Protein AF-A0A2E0AID8-F1 (afdb_monomer_lite)

Foldseek 3Di:
DDKFKEKAFEWAQALVLFFFAWPQQDDSQAAEEEEEEQAQQQQAALQFPDWAQLQQPPPDTRGLLSLSLLLVVLVLVVCVSSVSQAHWYWYWYDAPAIDTLDTGGSVDDPPPCSDPSNSSSNRHHYHHAEQQHVLVVVVVNCVVVVPQEHNYEAEEQDDHPYYLCLVSLVVCLVSHYAHAYEHGHPSRPLQSRLSSHNNSWHYYHRGSCLSVCVSSVVCDPVNDTPDHIDTPIATDFFKKKWWPPPPPLADAPPIWIFGAHRRRITMTIDPDAFAKIKIFIQDLFAGTFQKIDIDGHDHDDSDHHYDYIHTHPPPLLDWDQFAADPDDDPADEFEDDDQEEDETEADQEEHEHEFDHWEYEYEHHHYQYEYEDQAAYAADPTAAYEYEPDDENRYAYEYECNHAPPLVPRAIEGEDADPVSVQVQLLAQHQWYAHQQFQWIWGQNPHNDGDRVRITTHYGYHGNDRYYSHSYHYD

Radius of gyration: 29.35 Å; chains: 1; bounding box: 63×51×82 Å

Sequence (475 aa):
MMTTSISGTNFADDDGNGQRGTSLLVGDNPDVIIVLDKSGSTGDLFRGSEPIADHNSDGLSDTILDSEIAAAKAFHSYLLEGGYGQSNLGLISFDSESTILFDGLVENNSNDPDNFSDKLAQISSSGGTSFDQPLNKVKELVNRWESEQANIIFISDGFPNQGDGTSIASGLKELGHNLQSFGTGMGASKSALDSIDINGKSYVFYVPNELVRVLSGDLSEDVQRDDAVVYTEEGLKGNTVFVDLNGDGVLSKGEPRAITDAKGNYELEADVDAGSYDIRTISPTQGLLAGSAQVNIPAENSADVSVDIGSQSLDQHTPISLQKVKRLSSVKPITGRNKGKDHVKGTQSDDVLASGKGPDVLKGLSGNDQYLFNQQDIYGRKGREKIIGFNSGEDMIILGSRQFEGMERNPTFLSVLNRKELRKHAKEAVDFLYLESKGKLYYNANQEKDGFGDGGYFAQLANSTTLVADDLGWM

Secondary structure (DSSP, 8-state):
-PPEEEEEEEEE-SSSSSS--BSSS-SSS-EEEEEEE-SGGGGSB---SS----SSSSS--SBHHHHHHHHHHHHHHHHHHTTGGGSEEEEEEESSSEEEEEEEESS--TTSTTSHHHHHHT----S---SHHHHHHHHHHHHHHT-SSEEEEEEESSPPSS---HHHHHHHHHTT-EEEEEEESTT--HHHHHHHSSSS--EEESSTTHHHHHHHT---TTS--SS---BSS-B-TTPEEEEESSSSSS--TT--EEE--TTSEEEEEE---SEEEEEEEEETTTEEEEEEEEEEE-SSS---EE--EEE----TT--EEPEE-S---SSPPEE-SSSS--EEE--SS--EEE--SSS-EEE--SS--EEEE-S----STTT-EEEES--TTT-EEEE-TTTSTTGGG--EEEEESSHHHHHHHTTSS-SEEEEGGGTEEEE-TTTTSSS-TT-EEEEE-STT----GGGEEE-

pLDDT: mean 88.74, std 9.31, range [52.84, 98.81]

Structure (mmCIF, N/CA/C/O backbone):
data_AF-A0A2E0AID8-F1
#
_entry.id   AF-A0A2E0AID8-F1
#
loop_
_atom_site.group_PDB
_atom_site.id
_atom_site.type_symbol
_atom_site.label_atom_id
_atom_site.label_alt_id
_atom_site.label_comp_id
_atom_site.label_asym_id
_atom_site.label_entity_id
_atom_site.label_seq_id
_atom_site.pdbx_PDB_ins_code
_atom_site.Cartn_x
_atom_site.Cartn_y
_atom_site.Cartn_z
_atom_site.occupancy
_atom_site.B_iso_or_equiv
_atom_site.auth_seq_id
_atom_site.auth_comp_id
_atom_site.auth_asym_id
_atom_site.auth_atom_id
_atom_site.pdbx_PDB_model_num
ATOM 1 N N . MET A 1 1 ? -6.411 -30.048 8.619 1.00 58.41 1 MET A N 1
ATOM 2 C CA . MET A 1 1 ? -6.252 -28.626 8.942 1.00 58.41 1 MET A CA 1
ATOM 3 C C . MET A 1 1 ? -4.774 -28.414 9.159 1.00 58.41 1 MET A C 1
ATOM 5 O O . MET A 1 1 ? -4.217 -29.039 10.057 1.00 58.41 1 MET A O 1
ATOM 9 N N . MET A 1 2 ? -4.132 -27.722 8.225 1.00 66.12 2 MET A N 1
ATOM 10 C CA . MET A 1 2 ? -2.794 -27.188 8.447 1.00 66.12 2 MET A CA 1
ATOM 11 C C . MET A 1 2 ? -2.968 -25.739 8.884 1.00 66.12 2 MET A C 1
ATOM 13 O O . MET A 1 2 ? -3.911 -25.087 8.444 1.00 66.12 2 MET A O 1
ATOM 17 N N . THR A 1 3 ? -2.083 -25.280 9.754 1.00 81.19 3 THR A N 1
ATOM 18 C CA . THR A 1 3 ? -2.040 -23.890 10.191 1.00 81.19 3 THR A CA 1
ATOM 19 C C . THR A 1 3 ? -1.322 -23.077 9.120 1.00 81.19 3 THR A C 1
ATOM 21 O O . THR A 1 3 ? -0.177 -23.387 8.787 1.00 81.19 3 THR A O 1
ATOM 24 N N . THR A 1 4 ? -2.000 -22.078 8.564 1.00 87.38 4 THR A N 1
ATOM 25 C CA . THR A 1 4 ? -1.443 -21.128 7.594 1.00 87.38 4 THR A CA 1
ATOM 26 C C . THR A 1 4 ? -1.079 -19.835 8.313 1.00 87.38 4 THR A C 1
ATOM 28 O O . THR A 1 4 ? -1.915 -19.305 9.048 1.00 87.38 4 THR A O 1
ATOM 31 N N . SER A 1 5 ? 0.136 -19.316 8.105 1.00 90.12 5 SER A N 1
ATOM 32 C CA . SER A 1 5 ? 0.482 -17.961 8.548 1.00 90.12 5 SER A CA 1
ATOM 33 C C . SER A 1 5 ? 0.015 -16.957 7.498 1.00 90.12 5 SER A C 1
ATOM 35 O O . SER A 1 5 ? 0.343 -17.079 6.316 1.00 90.12 5 SER A O 1
ATOM 37 N N . ILE A 1 6 ? -0.791 -15.987 7.919 1.00 92.56 6 ILE A N 1
ATOM 38 C CA . ILE A 1 6 ? -1.208 -14.849 7.103 1.00 92.56 6 ILE A CA 1
ATOM 39 C C . ILE A 1 6 ? -0.563 -13.616 7.723 1.00 92.56 6 ILE A C 1
ATOM 41 O O . ILE A 1 6 ? -0.823 -13.289 8.884 1.00 92.56 6 ILE A O 1
ATOM 45 N N . SER A 1 7 ? 0.281 -12.939 6.957 1.00 92.50 7 SER A N 1
ATOM 46 C CA . SER A 1 7 ? 0.983 -11.735 7.392 1.00 92.50 7 SER A CA 1
ATOM 47 C C . SER A 1 7 ? 0.765 -10.589 6.414 1.00 92.50 7 SER A C 1
ATOM 49 O O . SER A 1 7 ? 0.192 -10.767 5.344 1.00 92.50 7 SER A O 1
ATOM 51 N N . GLY A 1 8 ? 1.161 -9.386 6.806 1.00 91.62 8 GLY A N 1
ATOM 52 C CA . GLY A 1 8 ? 1.094 -8.213 5.946 1.00 91.62 8 GLY A CA 1
ATOM 53 C C . GLY A 1 8 ? 1.079 -6.929 6.753 1.00 91.62 8 GLY A C 1
ATOM 54 O O . GLY A 1 8 ? 1.376 -6.909 7.953 1.00 91.62 8 GLY A O 1
ATOM 55 N N . THR A 1 9 ? 0.703 -5.847 6.091 1.00 91.31 9 THR A N 1
ATOM 56 C CA . THR A 1 9 ? 0.657 -4.503 6.649 1.00 91.31 9 THR A CA 1
ATOM 57 C C . THR A 1 9 ? -0.736 -3.926 6.510 1.00 91.31 9 THR A C 1
ATOM 59 O O . THR A 1 9 ? -1.302 -3.872 5.424 1.00 91.31 9 THR A O 1
ATOM 62 N N . ASN A 1 10 ? -1.283 -3.409 7.602 1.00 91.62 10 ASN A N 1
ATOM 63 C CA . ASN A 1 10 ? -2.422 -2.513 7.536 1.00 91.62 10 ASN A CA 1
ATOM 64 C C . ASN A 1 10 ? -1.933 -1.060 7.495 1.00 91.62 10 ASN A C 1
ATOM 66 O O . ASN A 1 10 ? -1.202 -0.634 8.393 1.00 91.62 10 ASN A O 1
ATOM 70 N N . PHE A 1 11 ? -2.324 -0.302 6.475 1.00 89.56 11 PHE A N 1
ATOM 71 C CA . PHE A 1 11 ? -1.845 1.062 6.237 1.00 89.56 11 PHE A CA 1
ATOM 72 C C . PHE A 1 11 ? -2.995 2.030 5.936 1.00 89.56 11 PHE A C 1
ATOM 74 O O . PHE A 1 11 ? -4.113 1.606 5.638 1.00 89.56 11 PHE A O 1
ATOM 81 N N . ALA A 1 12 ? -2.722 3.325 6.098 1.00 87.56 12 ALA A N 1
ATOM 82 C CA . ALA A 1 12 ? -3.626 4.401 5.717 1.00 87.56 12 ALA A CA 1
ATOM 83 C C . ALA A 1 12 ? -3.612 4.535 4.193 1.00 87.56 12 ALA A C 1
ATOM 85 O O . ALA A 1 12 ? -2.618 4.995 3.652 1.00 87.56 12 ALA A O 1
ATOM 86 N N . ASP A 1 13 ? -4.679 4.083 3.541 1.00 86.62 13 ASP A N 1
ATOM 87 C CA . ASP A 1 13 ? -4.855 4.156 2.085 1.00 86.62 13 ASP A CA 1
ATOM 88 C C . ASP A 1 13 ? -5.538 5.484 1.750 1.00 86.62 13 ASP A C 1
ATOM 90 O O . ASP A 1 13 ? -6.772 5.587 1.718 1.00 86.62 13 ASP A O 1
ATOM 94 N N . ASP A 1 14 ? -4.722 6.534 1.679 1.00 81.69 14 ASP A N 1
ATOM 95 C CA . ASP A 1 14 ? -5.178 7.921 1.600 1.00 81.69 14 ASP A CA 1
ATOM 96 C C . ASP A 1 14 ? -5.657 8.270 0.183 1.00 81.69 14 ASP A C 1
ATOM 98 O O . ASP A 1 14 ? -6.564 9.097 0.024 1.00 81.69 14 ASP A O 1
ATOM 102 N N . ASP A 1 15 ? -5.088 7.625 -0.838 1.00 77.31 15 ASP A N 1
ATOM 103 C CA . ASP A 1 15 ? -5.479 7.795 -2.239 1.00 77.31 15 ASP A CA 1
ATOM 104 C C . ASP A 1 15 ? -6.491 6.735 -2.731 1.00 77.31 15 ASP A C 1
ATOM 106 O O . ASP A 1 15 ? -7.142 6.933 -3.762 1.00 77.31 15 ASP A O 1
ATOM 110 N N . GLY A 1 16 ? -6.725 5.674 -1.949 1.00 80.25 16 GLY A N 1
ATOM 111 C CA . GLY A 1 16 ? -7.744 4.656 -2.204 1.00 80.25 16 GLY A CA 1
ATOM 112 C C . GLY A 1 16 ? -7.355 3.656 -3.291 1.00 80.25 16 GLY A C 1
ATOM 113 O O . GLY A 1 16 ? -8.245 3.036 -3.886 1.00 80.25 16 GLY A O 1
ATOM 114 N N . ASN A 1 17 ? -6.062 3.543 -3.597 1.00 78.75 17 ASN A N 1
ATOM 115 C CA . ASN A 1 17 ? -5.536 2.690 -4.656 1.00 78.75 17 ASN A CA 1
ATOM 116 C C . ASN A 1 17 ? -5.285 1.235 -4.178 1.00 78.75 17 ASN A C 1
ATOM 118 O O . ASN A 1 17 ? -5.020 0.348 -4.992 1.00 78.75 17 ASN A O 1
ATOM 122 N N . GLY A 1 18 ? -5.400 0.972 -2.867 1.00 82.62 18 GLY A N 1
ATOM 123 C CA . GLY A 1 18 ? -5.212 -0.350 -2.261 1.00 82.62 18 GLY A CA 1
ATOM 124 C C . GLY A 1 18 ? -3.755 -0.827 -2.170 1.00 82.62 18 GLY A C 1
ATOM 125 O O . GLY A 1 18 ? -3.511 -1.962 -1.758 1.00 82.62 18 GLY A O 1
ATOM 126 N N . GLN A 1 19 ? -2.791 0.021 -2.516 1.00 84.25 19 GLN A N 1
ATOM 127 C CA . GLN A 1 19 ? -1.349 -0.199 -2.481 1.00 84.25 19 GLN A CA 1
ATOM 128 C C . GLN A 1 19 ? -0.683 0.824 -1.572 1.00 84.25 19 GLN A C 1
ATOM 130 O O . GLN A 1 19 ? -0.941 2.018 -1.643 1.00 84.25 19 GLN A O 1
ATOM 135 N N . ARG A 1 20 ? 0.257 0.363 -0.750 1.00 86.12 20 ARG A N 1
ATOM 136 C CA . ARG A 1 20 ? 0.953 1.268 0.152 1.00 86.12 20 ARG A CA 1
ATOM 137 C C . ARG A 1 20 ? 1.918 2.169 -0.615 1.00 86.12 20 ARG A C 1
ATOM 139 O O . ARG A 1 20 ? 2.918 1.693 -1.151 1.00 86.12 20 ARG A O 1
ATOM 146 N N . GLY A 1 21 ? 1.681 3.474 -0.585 1.00 84.69 21 GLY A N 1
ATOM 147 C CA . GLY A 1 21 ? 2.532 4.459 -1.242 1.00 84.69 21 GLY A CA 1
ATOM 148 C C . GLY A 1 21 ? 3.986 4.438 -0.746 1.00 84.69 21 GLY A C 1
ATOM 149 O O . GLY A 1 21 ? 4.270 4.359 0.461 1.00 84.69 21 GLY A O 1
ATOM 150 N N . THR A 1 22 ? 4.933 4.553 -1.682 1.00 86.62 22 THR A N 1
ATOM 151 C CA . THR A 1 22 ? 6.375 4.607 -1.403 1.00 86.62 22 THR A CA 1
ATOM 152 C C . THR A 1 22 ? 7.026 5.823 -2.051 1.00 86.62 22 THR A C 1
ATOM 154 O O . THR A 1 22 ? 6.560 6.367 -3.044 1.00 86.62 22 THR A O 1
ATOM 157 N N . SER A 1 23 ? 8.191 6.229 -1.547 1.00 83.81 23 SER A N 1
ATOM 158 C CA . SER A 1 23 ? 9.035 7.223 -2.216 1.00 83.81 23 SER A CA 1
ATOM 159 C C . SER A 1 23 ? 9.671 6.712 -3.514 1.00 83.81 23 SER A C 1
ATOM 161 O O . SER A 1 23 ? 10.444 7.441 -4.131 1.00 83.81 23 SER A O 1
ATOM 163 N N . LEU A 1 24 ? 9.446 5.446 -3.874 1.00 87.69 24 LEU A N 1
ATOM 164 C CA . LEU A 1 24 ? 10.021 4.806 -5.051 1.00 87.69 24 LEU A CA 1
ATOM 165 C C . LEU A 1 24 ? 9.067 4.911 -6.246 1.00 87.69 24 LEU A C 1
ATOM 167 O O . LEU A 1 24 ? 9.531 5.099 -7.362 1.00 87.69 24 LEU A O 1
ATOM 171 N N . LEU A 1 25 ? 7.753 4.893 -6.045 1.00 90.00 25 LEU A N 1
ATOM 172 C CA . LEU A 1 25 ? 6.783 5.249 -7.082 1.00 90.00 25 LEU A CA 1
ATOM 173 C C . LEU A 1 25 ? 5.981 6.457 -6.602 1.00 90.00 25 LEU A C 1
ATOM 175 O O . LEU A 1 25 ? 5.161 6.342 -5.702 1.00 90.00 25 LEU A O 1
ATOM 179 N N . VAL A 1 26 ? 6.274 7.630 -7.160 1.00 87.44 26 VAL A N 1
ATOM 180 C CA . VAL A 1 26 ? 5.813 8.904 -6.604 1.00 87.44 26 VAL A CA 1
ATOM 181 C C . VAL A 1 26 ? 4.613 9.449 -7.375 1.00 87.44 26 VAL A C 1
ATOM 183 O O . VAL A 1 26 ? 4.679 9.583 -8.598 1.00 87.44 26 VAL A O 1
ATOM 186 N N . GLY A 1 27 ? 3.580 9.848 -6.631 1.00 84.88 27 GLY A N 1
ATOM 187 C CA . GLY A 1 27 ? 2.386 10.539 -7.121 1.00 84.88 27 GLY A CA 1
ATOM 188 C C . GLY A 1 27 ? 1.161 9.628 -7.222 1.00 84.88 27 GLY A C 1
ATOM 189 O O . GLY A 1 27 ? 1.288 8.477 -7.617 1.00 84.88 27 GLY A O 1
ATOM 190 N N . ASP A 1 28 ? -0.018 10.174 -6.912 1.00 77.69 28 ASP A N 1
ATOM 191 C CA . ASP A 1 28 ? -1.300 9.441 -6.861 1.00 77.69 28 ASP A CA 1
ATOM 192 C C . ASP A 1 28 ? -1.754 8.920 -8.244 1.00 77.69 28 ASP A C 1
ATOM 194 O O . ASP A 1 28 ? -2.507 7.960 -8.358 1.00 77.69 28 ASP A O 1
ATOM 198 N N . ASN A 1 29 ? -1.303 9.573 -9.321 1.00 85.00 29 ASN A N 1
ATOM 199 C CA . ASN A 1 29 ? -1.398 9.095 -10.705 1.00 85.00 29 ASN A CA 1
ATOM 200 C C . ASN A 1 29 ? -0.006 9.237 -11.334 1.00 85.00 29 ASN A C 1
ATOM 202 O O . ASN A 1 29 ? 0.285 10.261 -11.958 1.00 85.00 29 ASN A O 1
ATOM 206 N N . PRO A 1 30 ? 0.897 8.275 -11.095 1.00 91.56 30 PRO A N 1
ATOM 207 C CA . PRO A 1 30 ? 2.303 8.439 -11.429 1.00 91.56 30 PRO A CA 1
ATOM 208 C C . PRO A 1 30 ? 2.496 8.372 -12.944 1.00 91.56 30 PRO A C 1
ATOM 210 O O . PRO A 1 30 ? 2.188 7.346 -13.541 1.00 91.56 30 PRO A O 1
ATOM 213 N N . ASP A 1 31 ? 3.056 9.408 -13.571 1.00 97.50 31 ASP A N 1
ATOM 214 C CA . ASP A 1 31 ? 3.565 9.287 -14.942 1.00 97.50 31 ASP A CA 1
ATOM 215 C C . ASP A 1 31 ? 4.775 8.349 -14.934 1.00 97.50 31 ASP A C 1
ATOM 217 O O . ASP A 1 31 ? 5.717 8.562 -14.165 1.00 97.50 31 ASP A O 1
ATOM 221 N N . VAL A 1 32 ? 4.778 7.319 -15.781 1.00 98.31 32 VAL A N 1
ATOM 222 C CA . VAL A 1 32 ? 5.807 6.271 -15.783 1.00 98.31 32 VAL A CA 1
ATOM 223 C C . VAL A 1 32 ? 6.491 6.173 -17.143 1.00 98.31 32 VAL A C 1
ATOM 225 O O . VAL A 1 32 ? 5.851 6.039 -18.183 1.00 98.31 32 VAL A O 1
ATOM 228 N N . ILE A 1 33 ? 7.824 6.166 -17.142 1.00 98.81 33 ILE A N 1
ATOM 229 C CA . ILE A 1 33 ? 8.646 5.884 -18.322 1.00 98.81 33 ILE A CA 1
ATOM 230 C C . ILE A 1 33 ? 9.546 4.694 -18.012 1.00 98.81 33 ILE A C 1
ATOM 232 O O . ILE A 1 33 ? 10.434 4.787 -17.166 1.00 98.81 33 ILE A O 1
ATOM 236 N N . ILE A 1 34 ? 9.348 3.591 -18.728 1.00 98.81 34 ILE A N 1
ATOM 237 C CA . ILE A 1 34 ? 10.211 2.412 -18.657 1.00 98.81 34 ILE A CA 1
ATOM 238 C C . ILE A 1 34 ? 11.248 2.515 -19.773 1.00 98.81 34 ILE A C 1
ATOM 240 O O . ILE A 1 34 ? 10.910 2.692 -20.946 1.00 98.81 34 ILE A O 1
ATOM 244 N N . VAL A 1 35 ? 12.519 2.418 -19.403 1.00 98.75 35 VAL A N 1
ATOM 245 C CA . VAL A 1 35 ? 13.659 2.448 -20.317 1.00 98.75 35 VAL A CA 1
ATOM 246 C C . VAL A 1 35 ? 14.333 1.082 -20.271 1.00 98.75 35 VAL A C 1
ATOM 248 O O . VAL A 1 35 ? 14.858 0.715 -19.226 1.00 98.75 35 VAL A O 1
ATOM 251 N N . LEU A 1 36 ? 14.315 0.350 -21.385 1.00 98.12 36 LEU A N 1
ATOM 252 C CA . LEU A 1 36 ? 14.889 -0.992 -21.496 1.00 98.12 36 LEU A CA 1
ATOM 253 C C . LEU A 1 36 ? 16.141 -1.007 -22.361 1.00 98.12 36 LEU A C 1
ATOM 255 O O . LEU A 1 36 ? 16.148 -0.485 -23.486 1.00 98.12 36 LEU A O 1
ATOM 259 N N . ASP A 1 37 ? 17.175 -1.648 -21.839 1.00 97.00 37 ASP A N 1
ATOM 260 C CA . ASP A 1 37 ? 18.371 -1.967 -22.588 1.00 97.00 37 ASP A CA 1
ATOM 261 C C . ASP A 1 37 ? 18.044 -3.092 -23.572 1.00 97.00 37 ASP A C 1
ATOM 263 O O . ASP A 1 37 ? 17.425 -4.101 -23.261 1.00 97.00 37 ASP A O 1
ATOM 267 N N . LYS A 1 38 ? 18.430 -2.906 -24.824 1.00 96.25 38 LYS A N 1
ATOM 268 C CA . LYS A 1 38 ? 18.398 -3.962 -25.834 1.00 96.25 38 LYS A CA 1
ATOM 269 C C . LYS A 1 38 ? 19.764 -4.132 -26.470 1.00 96.25 38 LYS A C 1
ATOM 271 O O . LYS A 1 38 ? 19.852 -4.580 -27.609 1.00 96.25 38 LYS A O 1
ATOM 276 N N . SER A 1 39 ? 20.827 -3.728 -25.780 1.00 95.56 39 SER A N 1
ATOM 277 C CA . SER A 1 39 ? 22.203 -3.885 -26.231 1.00 95.56 39 SER A CA 1
ATOM 278 C C . SER A 1 39 ? 22.544 -5.357 -26.452 1.00 95.56 39 SER A C 1
ATOM 280 O O . SER A 1 39 ? 21.855 -6.261 -25.981 1.00 95.56 39 SER A O 1
ATOM 282 N N . GLY A 1 40 ? 23.616 -5.637 -27.193 1.00 94.44 40 GLY A N 1
ATOM 283 C CA . GLY A 1 40 ? 23.985 -7.012 -27.527 1.00 94.44 40 GLY A CA 1
ATOM 284 C C . GLY A 1 40 ? 24.209 -7.930 -26.316 1.00 94.44 40 GLY A C 1
ATOM 285 O O . GLY A 1 40 ? 23.995 -9.131 -26.455 1.00 94.44 40 GLY A O 1
ATOM 286 N N . SER A 1 41 ? 24.599 -7.397 -25.147 1.00 93.50 41 SER A N 1
ATOM 287 C CA . SER A 1 41 ? 24.771 -8.191 -23.916 1.00 93.50 41 SER A CA 1
ATOM 288 C C . SER A 1 41 ? 23.455 -8.736 -23.377 1.00 93.50 41 SER A C 1
ATOM 290 O O . SER A 1 41 ? 23.439 -9.829 -22.824 1.00 93.50 41 SER A O 1
ATOM 292 N N . THR A 1 42 ? 22.334 -8.071 -23.659 1.00 95.75 42 THR A N 1
ATOM 293 C CA . THR A 1 42 ? 21.011 -8.538 -23.227 1.00 95.75 42 THR A CA 1
ATOM 294 C C . THR A 1 42 ? 20.591 -9.866 -23.878 1.00 95.75 42 THR A C 1
ATOM 296 O O . THR A 1 42 ? 19.685 -10.538 -23.3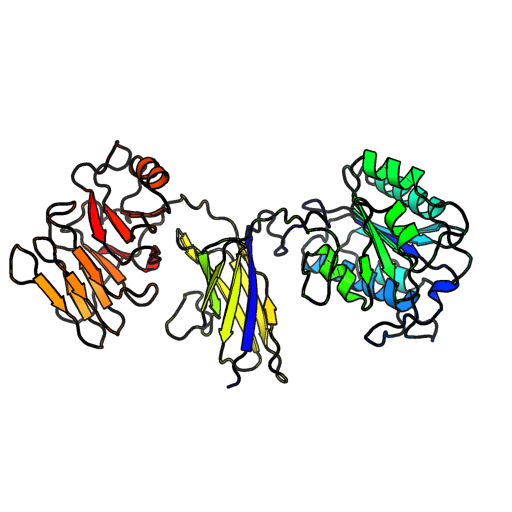94 1.00 95.75 42 THR A O 1
ATOM 299 N N . GLY A 1 43 ? 21.269 -10.291 -24.953 1.00 94.12 43 GLY A N 1
ATOM 300 C CA . GLY A 1 43 ? 21.100 -11.624 -25.542 1.00 94.12 43 GLY A CA 1
ATOM 301 C C . GLY A 1 43 ? 21.822 -12.751 -24.790 1.00 94.12 43 GLY A C 1
ATOM 302 O O . GLY A 1 43 ? 21.635 -13.920 -25.131 1.00 94.12 43 GLY A O 1
ATOM 303 N N . ASP A 1 44 ? 22.658 -12.434 -23.796 1.00 93.75 44 ASP A N 1
ATOM 304 C CA . ASP A 1 44 ? 23.303 -13.428 -22.940 1.00 93.75 44 ASP A CA 1
ATOM 305 C C . ASP A 1 44 ? 22.315 -14.006 -21.907 1.00 93.75 44 ASP A C 1
ATOM 307 O O . ASP A 1 44 ? 21.226 -13.485 -21.671 1.00 93.75 44 ASP A O 1
ATOM 311 N N . LEU A 1 45 ? 22.705 -15.115 -21.273 1.00 93.25 45 LEU A N 1
ATOM 312 C CA . LEU A 1 45 ? 21.899 -15.779 -20.244 1.00 93.25 45 LEU A CA 1
ATOM 313 C C . LEU A 1 45 ? 21.707 -14.885 -19.012 1.00 93.25 45 LEU A C 1
ATOM 315 O O . LEU A 1 45 ? 22.693 -14.424 -18.431 1.00 93.25 45 LEU A O 1
ATOM 319 N N . PHE A 1 46 ? 20.463 -14.765 -18.543 1.00 92.19 46 PHE A N 1
ATOM 320 C CA . PHE A 1 46 ? 20.088 -13.993 -17.354 1.00 92.19 46 PHE A CA 1
ATOM 321 C C . PHE A 1 46 ? 20.777 -14.483 -16.074 1.00 92.19 46 PHE A C 1
ATOM 323 O O . PHE A 1 46 ? 21.224 -13.683 -15.248 1.00 92.19 46 PHE A O 1
ATOM 330 N N . ARG A 1 47 ? 20.914 -15.812 -15.926 1.00 84.88 47 ARG A N 1
ATOM 331 C CA . ARG A 1 47 ? 21.461 -16.474 -14.723 1.00 84.88 47 ARG A CA 1
ATOM 332 C C . ARG A 1 47 ? 20.743 -16.056 -13.430 1.00 84.88 47 ARG A C 1
ATOM 334 O O . ARG A 1 47 ? 21.391 -15.876 -12.396 1.00 84.88 47 ARG A O 1
ATOM 341 N N . GLY A 1 48 ? 19.425 -15.899 -13.509 1.00 83.69 48 GLY A N 1
ATOM 342 C CA . GLY A 1 48 ? 18.554 -15.690 -12.358 1.00 83.69 48 GLY A CA 1
ATOM 343 C C . GLY A 1 48 ? 18.392 -16.935 -11.492 1.00 83.69 48 GLY A C 1
ATOM 344 O O . GLY A 1 48 ? 18.926 -18.006 -11.797 1.00 83.69 48 GLY A O 1
ATOM 345 N N . SER A 1 49 ? 17.646 -16.801 -10.397 1.00 84.38 49 SER A N 1
ATOM 346 C CA . SER A 1 49 ? 17.293 -17.938 -9.533 1.00 84.38 49 SER A CA 1
ATOM 347 C C . SER A 1 49 ? 16.152 -18.791 -10.098 1.00 84.38 49 SER A C 1
ATOM 349 O O . SER A 1 49 ? 15.987 -19.930 -9.659 1.00 84.38 49 SER A O 1
ATOM 351 N N . GLU A 1 50 ? 15.421 -18.291 -11.099 1.00 87.31 50 GLU A N 1
ATOM 352 C CA . GLU A 1 50 ? 14.315 -18.988 -11.760 1.00 87.31 50 GLU A CA 1
ATOM 353 C C . GLU A 1 50 ? 14.431 -18.925 -13.294 1.00 87.31 50 GLU A C 1
ATOM 355 O O . GLU A 1 50 ? 14.889 -17.907 -13.817 1.00 87.31 50 GLU A O 1
ATOM 360 N N . PRO A 1 51 ? 14.020 -19.984 -14.027 1.00 89.88 51 PRO A N 1
ATOM 361 C CA . PRO A 1 51 ? 14.005 -19.970 -15.489 1.00 89.88 51 PRO A CA 1
ATOM 362 C C . PRO A 1 51 ? 12.976 -18.989 -16.050 1.00 89.88 51 PRO A C 1
ATOM 364 O O . PRO A 1 51 ? 11.834 -18.959 -15.586 1.00 89.88 51 PRO A O 1
ATOM 367 N N . ILE A 1 52 ? 13.341 -18.281 -17.119 1.00 92.81 52 ILE A N 1
ATOM 368 C CA . ILE A 1 52 ? 12.452 -17.322 -17.788 1.00 92.81 52 ILE A CA 1
ATOM 369 C C . ILE A 1 52 ? 12.015 -17.853 -19.156 1.00 92.81 52 ILE A C 1
ATOM 371 O O . ILE A 1 52 ? 12.810 -18.419 -19.907 1.00 92.81 52 ILE A O 1
ATOM 375 N N . ALA A 1 53 ? 10.727 -17.705 -19.469 1.00 94.06 53 ALA A N 1
ATOM 376 C CA . ALA A 1 53 ? 10.183 -18.074 -20.771 1.00 94.06 53 ALA A CA 1
ATOM 377 C C . ALA A 1 53 ? 10.647 -17.104 -21.872 1.00 94.06 53 ALA A C 1
ATOM 379 O O . ALA A 1 53 ? 11.039 -15.980 -21.589 1.00 94.06 53 ALA A O 1
ATOM 380 N N . ASP A 1 54 ? 10.550 -17.534 -23.128 1.00 95.31 54 ASP A N 1
ATOM 381 C CA . ASP A 1 54 ? 10.711 -16.642 -24.283 1.00 95.31 54 ASP A CA 1
ATOM 382 C C . ASP A 1 54 ? 9.572 -15.604 -24.285 1.00 95.31 54 ASP A C 1
ATOM 384 O O . ASP A 1 54 ? 8.389 -15.961 -24.387 1.00 95.31 54 ASP A O 1
ATOM 388 N N . HIS A 1 55 ? 9.919 -14.324 -24.133 1.00 94.44 55 HIS A N 1
ATOM 389 C CA . HIS A 1 55 ? 8.954 -13.231 -24.022 1.00 94.44 55 HIS A CA 1
ATOM 390 C C . HIS A 1 55 ? 8.874 -12.318 -25.253 1.00 94.44 55 HIS A C 1
ATOM 392 O O . HIS A 1 55 ? 7.925 -11.520 -25.326 1.00 94.44 55 HIS A O 1
ATOM 398 N N . ASN A 1 56 ? 9.802 -12.442 -26.205 1.00 93.38 56 ASN A N 1
ATOM 399 C CA . ASN A 1 56 ? 9.856 -11.667 -27.454 1.00 93.38 56 ASN A CA 1
ATOM 400 C C . ASN A 1 56 ? 9.718 -12.533 -28.726 1.00 93.38 56 ASN A C 1
ATOM 402 O O . ASN A 1 56 ? 9.771 -12.027 -29.845 1.00 93.38 56 ASN A O 1
ATOM 406 N N . SER A 1 57 ? 9.477 -13.836 -28.565 1.00 92.25 57 SER A N 1
ATOM 407 C CA . SER A 1 57 ? 9.310 -14.807 -29.650 1.00 92.25 57 SER A CA 1
ATOM 408 C C . SER A 1 57 ? 10.510 -14.903 -30.598 1.00 92.25 57 SER A C 1
ATOM 410 O O . SER A 1 57 ? 10.333 -15.204 -31.785 1.00 92.25 57 SER A O 1
ATOM 412 N N . ASP A 1 58 ? 11.726 -14.654 -30.106 1.00 91.88 58 ASP A N 1
ATOM 413 C CA . ASP A 1 58 ? 12.950 -14.818 -30.895 1.00 91.88 58 ASP A CA 1
ATOM 414 C C . ASP A 1 58 ? 13.474 -16.270 -30.911 1.00 91.88 58 ASP A C 1
ATOM 416 O O . ASP A 1 58 ? 14.364 -16.615 -31.699 1.00 91.88 58 ASP A O 1
ATOM 420 N N . GLY A 1 59 ? 12.849 -17.154 -30.123 1.00 93.50 59 GLY A N 1
ATOM 421 C CA . GLY A 1 59 ? 13.173 -18.572 -30.025 1.00 93.50 59 GLY A CA 1
ATOM 422 C C . GLY A 1 59 ? 14.280 -18.892 -29.020 1.00 93.50 59 GLY A C 1
ATOM 423 O O . GLY A 1 59 ? 14.665 -20.063 -28.911 1.00 93.50 59 GLY A O 1
ATOM 424 N N . LEU A 1 60 ? 14.795 -17.892 -28.307 1.00 93.69 60 LEU A N 1
ATOM 425 C CA . LEU A 1 60 ? 15.653 -18.040 -27.142 1.00 93.69 60 LEU A CA 1
ATOM 426 C C . LEU A 1 60 ? 14.826 -17.772 -25.881 1.00 93.69 60 LEU A C 1
ATOM 428 O O . LEU A 1 60 ? 13.852 -17.038 -25.889 1.00 93.69 60 LEU A O 1
ATOM 432 N N . SER A 1 61 ? 15.190 -18.441 -24.797 1.00 95.25 61 SER A N 1
ATOM 433 C CA . SER A 1 61 ? 14.579 -18.249 -23.485 1.00 95.25 61 SER A CA 1
ATOM 434 C C . SER A 1 61 ? 15.685 -18.058 -22.461 1.00 95.25 61 SER A C 1
ATOM 436 O O . SER A 1 61 ? 16.824 -18.472 -22.708 1.00 95.25 61 SER A O 1
ATOM 438 N N . ASP A 1 62 ? 15.339 -17.558 -21.279 1.00 94.62 62 ASP A N 1
ATOM 439 C CA . ASP A 1 62 ? 16.281 -17.340 -20.177 1.00 94.62 62 ASP A CA 1
ATOM 440 C C . ASP A 1 62 ? 17.397 -16.329 -20.516 1.00 94.62 62 ASP A C 1
ATOM 442 O O . ASP A 1 62 ? 18.493 -16.365 -19.944 1.00 94.62 62 ASP A O 1
ATOM 446 N N . THR A 1 63 ? 17.130 -15.420 -21.462 1.00 96.19 63 THR A N 1
ATOM 447 C CA . THR A 1 63 ? 18.026 -14.301 -21.767 1.00 96.19 63 THR A CA 1
ATOM 448 C C . THR A 1 63 ? 17.809 -13.144 -20.793 1.00 96.19 63 THR A C 1
ATOM 450 O O . THR A 1 63 ? 16.765 -13.026 -20.146 1.00 96.19 63 THR A O 1
ATOM 453 N N . ILE A 1 64 ? 18.805 -12.268 -20.672 1.00 96.44 64 ILE A N 1
ATOM 454 C CA . ILE A 1 64 ? 18.674 -11.016 -19.917 1.00 96.44 64 ILE A CA 1
ATOM 455 C C . ILE A 1 64 ? 17.492 -10.205 -20.462 1.0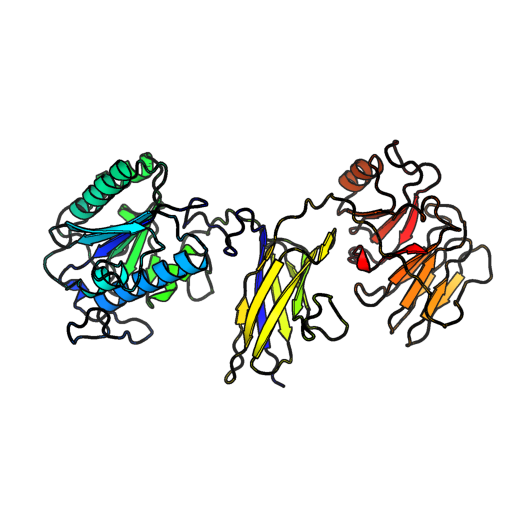0 96.44 64 ILE A C 1
ATOM 457 O O . ILE A 1 64 ? 16.666 -9.757 -19.673 1.00 96.44 64 ILE A O 1
ATOM 461 N N . LEU A 1 65 ? 17.353 -10.091 -21.787 1.00 96.94 65 LEU A N 1
ATOM 462 C CA . LEU A 1 65 ? 16.256 -9.365 -22.426 1.00 96.94 65 LEU A CA 1
ATOM 463 C C . LEU A 1 65 ? 14.878 -9.957 -22.089 1.00 96.94 65 LEU A C 1
ATOM 465 O O . LEU A 1 65 ? 13.944 -9.200 -21.821 1.00 96.94 65 LEU A O 1
ATOM 469 N N . ASP A 1 66 ? 14.746 -11.287 -22.041 1.00 97.12 66 ASP A N 1
ATOM 470 C CA . ASP A 1 66 ? 13.510 -11.937 -21.580 1.00 97.12 66 ASP A CA 1
ATOM 471 C C . ASP A 1 66 ? 13.152 -11.500 -20.156 1.00 97.12 66 ASP A C 1
ATOM 473 O O . ASP A 1 66 ? 11.987 -11.234 -19.859 1.00 97.12 66 ASP A O 1
ATOM 477 N N . SER A 1 67 ? 14.160 -11.385 -19.287 1.00 96.88 67 SER A N 1
ATOM 478 C CA . SER A 1 67 ? 13.998 -10.920 -17.910 1.00 96.88 67 SER A CA 1
ATOM 479 C C . SER A 1 67 ? 13.573 -9.458 -17.822 1.00 96.88 67 SER A C 1
ATOM 481 O O . SER A 1 67 ? 12.651 -9.132 -17.075 1.00 96.88 67 SER A O 1
ATOM 483 N N . GLU A 1 68 ? 14.183 -8.578 -18.620 1.00 97.50 68 GLU A N 1
ATOM 484 C CA . GLU A 1 68 ? 13.802 -7.162 -18.684 1.00 97.50 68 GLU A CA 1
ATOM 485 C C . GLU A 1 68 ? 12.359 -6.986 -19.161 1.00 97.50 68 GLU A C 1
ATOM 487 O O . GLU A 1 68 ? 11.582 -6.241 -18.558 1.00 97.50 68 GLU A O 1
ATOM 492 N N . ILE A 1 69 ? 11.970 -7.724 -20.205 1.00 98.12 69 ILE A N 1
ATOM 493 C CA . ILE A 1 69 ? 10.603 -7.716 -20.730 1.00 98.12 69 ILE A CA 1
ATOM 494 C C . ILE A 1 69 ? 9.622 -8.270 -19.695 1.00 98.12 69 ILE A C 1
ATOM 496 O O . ILE A 1 69 ? 8.548 -7.695 -19.501 1.00 98.12 69 ILE A O 1
ATOM 500 N N . ALA A 1 70 ? 9.966 -9.371 -19.025 1.00 97.50 70 ALA A N 1
ATOM 501 C CA . ALA A 1 70 ? 9.138 -9.951 -17.976 1.00 97.50 70 ALA A CA 1
ATOM 502 C C . ALA A 1 70 ? 8.945 -8.976 -16.805 1.00 97.50 70 ALA A C 1
ATOM 504 O O . ALA A 1 70 ? 7.821 -8.817 -16.331 1.00 97.50 70 ALA A O 1
ATOM 505 N N . ALA A 1 71 ? 10.003 -8.275 -16.384 1.00 97.81 71 ALA A N 1
ATOM 506 C CA . ALA A 1 71 ? 9.950 -7.304 -15.294 1.00 97.81 71 ALA A CA 1
ATOM 507 C C . ALA A 1 71 ? 9.095 -6.087 -15.677 1.00 97.81 71 ALA A C 1
ATOM 509 O O . ALA A 1 71 ? 8.253 -5.647 -14.894 1.00 97.81 71 ALA A O 1
ATOM 510 N N . ALA A 1 72 ? 9.234 -5.588 -16.911 1.00 98.31 72 ALA A N 1
ATOM 511 C CA . ALA A 1 72 ? 8.401 -4.507 -17.434 1.00 98.31 72 ALA A CA 1
ATOM 512 C C . ALA A 1 72 ? 6.915 -4.904 -17.530 1.00 98.31 72 ALA A C 1
ATOM 514 O O . ALA A 1 72 ? 6.047 -4.101 -17.188 1.00 98.31 72 ALA A O 1
ATOM 515 N N . LYS A 1 73 ? 6.607 -6.143 -17.946 1.00 97.38 73 LYS A N 1
ATOM 516 C CA . LYS A 1 73 ? 5.233 -6.682 -17.952 1.00 97.38 73 LYS A CA 1
ATOM 517 C C . LYS A 1 73 ? 4.671 -6.811 -16.538 1.00 97.38 73 LYS A C 1
ATOM 519 O O . LYS A 1 73 ? 3.545 -6.387 -16.303 1.00 97.38 73 LYS A O 1
ATOM 524 N N . ALA A 1 74 ? 5.451 -7.350 -15.601 1.00 96.69 74 ALA A N 1
ATOM 525 C CA . ALA A 1 74 ? 5.048 -7.470 -14.202 1.00 96.69 74 ALA A CA 1
ATOM 526 C C . ALA A 1 74 ? 4.753 -6.098 -13.581 1.00 96.69 74 ALA A C 1
ATOM 528 O O . ALA A 1 74 ? 3.740 -5.926 -12.907 1.00 96.69 74 ALA A O 1
ATOM 529 N N . PHE A 1 75 ? 5.587 -5.097 -13.870 1.00 97.44 75 PHE A N 1
ATOM 530 C CA . PHE A 1 75 ? 5.361 -3.738 -13.394 1.00 97.44 75 PHE A CA 1
ATOM 531 C C . PHE A 1 75 ? 4.143 -3.071 -14.045 1.00 97.44 75 PHE A C 1
ATOM 533 O O . PHE A 1 75 ? 3.379 -2.400 -13.360 1.00 97.44 75 PHE A O 1
ATOM 540 N N . HIS A 1 76 ? 3.891 -3.300 -15.337 1.00 97.00 76 HIS A N 1
ATOM 541 C CA . HIS A 1 76 ? 2.655 -2.834 -15.975 1.00 97.00 76 HIS A CA 1
ATOM 542 C C . HIS A 1 76 ? 1.403 -3.447 -15.325 1.00 97.00 76 HIS A C 1
ATOM 544 O O . HIS A 1 76 ? 0.451 -2.716 -15.053 1.00 97.00 76 HIS A O 1
ATOM 550 N N . SER A 1 77 ? 1.422 -4.746 -15.001 1.00 94.94 77 SER A N 1
ATOM 551 C CA . SER A 1 77 ? 0.342 -5.396 -14.242 1.00 94.94 77 SER A CA 1
ATOM 552 C C . SER A 1 77 ? 0.165 -4.788 -12.852 1.00 94.94 77 SER A C 1
ATOM 554 O O . SER A 1 77 ? -0.957 -4.459 -12.482 1.00 94.94 77 SER A O 1
ATOM 556 N N . TYR A 1 78 ? 1.261 -4.557 -12.122 1.00 92.81 78 TYR A N 1
ATOM 557 C CA . TYR A 1 78 ? 1.229 -3.881 -10.822 1.00 92.81 78 TYR A CA 1
ATOM 558 C C . TYR A 1 78 ? 0.554 -2.506 -10.905 1.00 92.81 78 TYR A C 1
ATOM 560 O O . TYR A 1 78 ? -0.252 -2.162 -10.041 1.00 92.81 78 TYR A O 1
ATOM 568 N N . LEU A 1 79 ? 0.831 -1.739 -11.968 1.00 93.31 79 LEU A N 1
ATOM 569 C CA . LEU A 1 79 ? 0.205 -0.433 -12.163 1.00 93.31 79 LEU A CA 1
ATOM 570 C C . LEU A 1 79 ? -1.306 -0.534 -12.427 1.00 93.31 79 LEU A C 1
ATOM 572 O O . LEU A 1 79 ? -2.077 0.282 -11.928 1.00 93.31 79 LEU A O 1
ATOM 576 N N . LEU A 1 80 ? -1.736 -1.528 -13.211 1.00 92.31 80 LEU A N 1
ATOM 577 C CA . LEU A 1 80 ? -3.154 -1.783 -13.484 1.00 92.31 80 LEU A CA 1
ATOM 578 C C . LEU A 1 80 ? -3.904 -2.229 -12.224 1.00 92.31 80 LEU A C 1
ATOM 580 O O . LEU A 1 80 ? -5.009 -1.754 -11.966 1.00 92.31 80 LEU A O 1
ATOM 584 N N . GLU A 1 81 ? -3.303 -3.127 -11.446 1.00 87.69 81 GLU A N 1
ATOM 585 C CA . GLU A 1 81 ? -3.862 -3.637 -10.190 1.00 87.69 81 GLU A CA 1
ATOM 586 C C . GLU A 1 81 ? -3.961 -2.541 -9.123 1.00 87.69 81 GLU A C 1
ATOM 588 O O . GLU A 1 81 ? -4.923 -2.530 -8.361 1.00 87.69 81 GLU A O 1
ATOM 593 N N . GLY A 1 82 ? -3.029 -1.583 -9.129 1.00 84.94 82 GLY A N 1
ATOM 594 C CA . GLY A 1 82 ? -3.053 -0.382 -8.289 1.00 84.94 82 GLY A CA 1
ATOM 595 C C . GLY A 1 82 ? -3.974 0.728 -8.786 1.00 84.94 82 GLY A C 1
ATOM 596 O O . GLY A 1 82 ? -3.909 1.843 -8.292 1.00 84.94 82 GLY A O 1
ATOM 597 N N . GLY A 1 83 ? -4.802 0.489 -9.807 1.00 87.69 83 GLY A N 1
ATOM 598 C CA . GLY A 1 83 ? -5.754 1.492 -10.286 1.00 87.69 83 GLY A CA 1
ATOM 599 C C . GLY A 1 83 ? -5.134 2.678 -11.037 1.00 87.69 83 GLY A C 1
ATOM 600 O O . GLY A 1 83 ? -5.862 3.598 -11.409 1.00 87.69 83 GLY A O 1
ATOM 601 N N . TYR A 1 84 ? -3.840 2.646 -11.371 1.00 90.94 84 TYR A N 1
ATOM 602 C CA . TYR A 1 84 ? -3.151 3.721 -12.101 1.00 90.94 84 TYR A CA 1
ATOM 603 C C . TYR A 1 84 ? -3.424 3.706 -13.611 1.00 90.94 84 TYR A C 1
ATOM 605 O O . TYR A 1 84 ? -2.612 4.166 -14.409 1.00 90.94 84 TYR A O 1
ATOM 613 N N . GLY A 1 85 ? -4.571 3.179 -14.045 1.00 92.31 85 GLY A N 1
ATOM 614 C CA . GLY A 1 85 ? -4.912 3.023 -15.461 1.00 92.31 85 GLY A CA 1
ATOM 615 C C . GLY A 1 85 ? -4.876 4.331 -16.263 1.00 92.31 85 GLY A C 1
ATOM 616 O O . GLY A 1 85 ? -4.593 4.319 -17.459 1.00 92.31 85 GLY A O 1
ATOM 617 N N . GLN A 1 86 ? -5.113 5.465 -15.603 1.00 92.25 86 GLN A N 1
ATOM 618 C CA . GLN A 1 86 ? -5.139 6.791 -16.226 1.00 92.25 86 GLN A CA 1
ATOM 619 C C . GLN A 1 86 ? -3.776 7.500 -16.244 1.00 92.25 86 GLN A C 1
ATOM 621 O O . GLN A 1 86 ? -3.671 8.587 -16.808 1.00 92.25 86 GLN A O 1
ATOM 626 N N . SER A 1 87 ? -2.737 6.901 -15.662 1.00 94.38 87 SER A N 1
ATOM 627 C CA . SER A 1 87 ? -1.373 7.421 -15.727 1.00 94.38 87 SER A CA 1
ATOM 628 C C . SER A 1 87 ? -0.784 7.332 -17.133 1.00 94.38 87 SER A C 1
ATOM 630 O O . SER A 1 87 ? -1.049 6.371 -17.865 1.00 94.38 87 SER A O 1
ATOM 632 N N . ASN A 1 88 ? 0.085 8.286 -17.489 1.00 97.69 88 ASN A N 1
ATOM 633 C CA . ASN A 1 88 ? 0.891 8.162 -18.701 1.00 97.69 88 ASN A CA 1
ATOM 634 C C . ASN A 1 88 ? 1.906 7.021 -18.551 1.00 97.69 88 ASN A C 1
ATOM 636 O O . ASN A 1 88 ? 2.542 6.860 -17.508 1.00 97.69 88 ASN A O 1
ATOM 640 N N . LEU A 1 89 ? 2.081 6.251 -19.622 1.00 98.50 89 LEU A N 1
ATOM 641 C CA . LEU A 1 89 ? 3.034 5.160 -19.731 1.00 98.50 89 LEU A CA 1
ATOM 642 C C . LEU A 1 89 ? 3.845 5.306 -21.019 1.00 98.50 89 LEU A C 1
ATOM 644 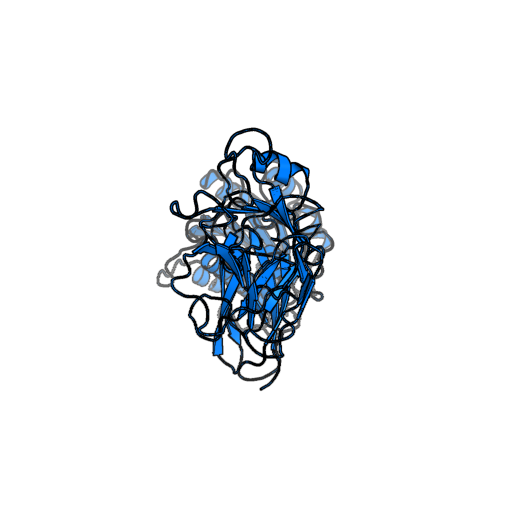O O . LEU A 1 89 ? 3.306 5.373 -22.125 1.00 98.50 89 LEU A O 1
ATOM 648 N N . GLY A 1 90 ? 5.164 5.308 -20.866 1.00 98.50 90 GLY A N 1
ATOM 649 C CA . GLY A 1 90 ? 6.127 5.375 -21.955 1.00 98.50 90 GLY A CA 1
ATOM 650 C C . GLY A 1 90 ? 7.046 4.164 -21.952 1.00 98.50 90 GLY A C 1
ATOM 651 O O . GLY A 1 90 ? 7.498 3.730 -20.895 1.00 98.50 90 GLY A O 1
ATOM 652 N N . LEU A 1 91 ? 7.363 3.652 -23.141 1.00 98.75 91 LEU A N 1
ATOM 653 C CA . LEU A 1 91 ? 8.387 2.626 -23.337 1.00 98.75 91 LEU A CA 1
ATOM 654 C C . LEU A 1 91 ? 9.479 3.170 -24.244 1.00 98.75 91 LEU A C 1
ATOM 656 O O . LEU A 1 91 ? 9.223 3.519 -25.399 1.00 98.75 91 LEU A O 1
ATOM 660 N N . ILE A 1 92 ? 10.704 3.187 -23.744 1.00 98.81 92 ILE A N 1
ATOM 661 C CA . ILE A 1 92 ? 11.898 3.516 -24.512 1.00 98.81 92 ILE A CA 1
ATOM 662 C C . ILE A 1 92 ? 12.769 2.269 -24.563 1.00 98.81 92 ILE A C 1
ATOM 664 O O . ILE A 1 92 ? 13.045 1.672 -23.532 1.00 98.81 92 ILE A O 1
ATOM 668 N N . SER A 1 93 ? 13.240 1.903 -25.751 1.00 97.94 93 SER A N 1
ATOM 669 C CA . SER A 1 93 ? 14.319 0.919 -25.888 1.00 97.94 93 SER A CA 1
ATOM 670 C C . SER A 1 93 ? 15.599 1.598 -26.353 1.00 97.94 93 SER A C 1
ATOM 672 O O . SER A 1 93 ? 15.547 2.638 -27.033 1.00 97.94 93 SER A O 1
ATOM 674 N N . PHE A 1 94 ? 16.751 1.033 -25.999 1.00 97.69 94 PHE A N 1
ATOM 675 C CA . PHE A 1 94 ? 18.030 1.583 -26.432 1.00 97.69 94 PHE A CA 1
ATOM 676 C C . PHE A 1 94 ? 19.134 0.545 -26.633 1.00 97.69 94 PHE A C 1
ATOM 678 O O . PHE A 1 94 ? 19.171 -0.494 -25.993 1.00 97.69 94 PHE A O 1
ATOM 685 N N . ASP A 1 95 ? 20.052 0.868 -27.534 1.00 94.81 95 ASP A N 1
ATOM 686 C CA . ASP A 1 95 ? 21.364 0.248 -27.658 1.00 94.81 95 ASP A CA 1
ATOM 687 C C . ASP A 1 95 ? 22.433 1.353 -27.793 1.00 94.81 95 ASP A C 1
ATOM 689 O O . ASP A 1 95 ? 22.682 2.107 -26.854 1.00 94.81 95 ASP A O 1
ATOM 693 N N . SER A 1 96 ? 23.052 1.508 -28.965 1.00 91.56 96 SER A N 1
ATOM 694 C CA . SER A 1 96 ? 23.790 2.722 -29.338 1.00 91.56 96 SER A CA 1
ATOM 695 C C . SER A 1 96 ? 22.864 3.845 -29.821 1.00 91.56 96 SER A C 1
ATOM 697 O O . SER A 1 96 ? 23.271 5.002 -29.824 1.00 91.56 96 SER A O 1
ATOM 699 N N . GLU A 1 97 ? 21.629 3.511 -30.196 1.00 92.75 97 GLU A N 1
ATOM 700 C CA . GLU A 1 97 ? 20.543 4.425 -30.553 1.00 92.75 97 GLU A CA 1
ATOM 701 C C . GLU A 1 97 ? 19.366 4.248 -29.580 1.00 92.75 97 GLU A C 1
ATOM 703 O O . GLU A 1 97 ? 19.339 3.306 -28.793 1.00 92.75 97 GLU A O 1
ATOM 708 N N . SER A 1 98 ? 18.360 5.128 -29.621 1.00 97.06 98 SER A N 1
ATOM 709 C CA . SER A 1 98 ? 17.171 4.989 -28.769 1.00 97.06 98 SER A CA 1
ATOM 710 C C . SER A 1 98 ? 15.871 5.363 -29.478 1.00 97.06 98 SER A C 1
ATOM 712 O O . SER A 1 98 ? 15.822 6.301 -30.277 1.00 97.06 98 SER A O 1
ATOM 714 N N . THR A 1 99 ? 14.803 4.620 -29.176 1.00 97.88 99 THR A N 1
ATOM 715 C CA . THR A 1 99 ? 13.470 4.788 -29.771 1.00 97.88 99 THR A CA 1
ATOM 716 C C . THR A 1 99 ? 12.389 4.760 -28.694 1.00 97.88 99 THR A C 1
ATOM 718 O O . THR A 1 99 ? 12.406 3.889 -27.828 1.00 97.88 99 THR A O 1
ATOM 721 N N . ILE A 1 100 ? 11.422 5.680 -28.783 1.00 98.50 100 ILE A N 1
ATOM 722 C CA . ILE A 1 100 ? 10.159 5.607 -28.035 1.00 98.50 100 ILE A CA 1
ATOM 723 C C . ILE A 1 100 ? 9.263 4.605 -28.773 1.00 98.50 100 ILE A C 1
ATOM 725 O O . ILE A 1 100 ? 8.851 4.869 -29.902 1.00 98.50 100 ILE A O 1
ATOM 729 N N . LEU A 1 101 ? 9.016 3.448 -28.164 1.00 97.75 101 LEU A N 1
ATOM 730 C CA . LEU A 1 101 ? 8.204 2.365 -28.724 1.00 97.75 101 LEU A CA 1
ATOM 731 C C . LEU A 1 101 ? 6.724 2.485 -28.352 1.00 97.75 101 LEU A C 1
ATOM 733 O O . LEU A 1 101 ? 5.870 2.061 -29.128 1.00 97.75 101 LEU A O 1
ATOM 737 N N . PHE A 1 102 ? 6.438 3.058 -27.182 1.00 98.25 102 PHE A N 1
ATOM 738 C CA . PHE A 1 102 ? 5.089 3.271 -26.667 1.00 98.25 102 PHE A CA 1
ATOM 739 C C . PHE A 1 102 ? 5.001 4.632 -25.972 1.00 98.25 102 PHE A C 1
ATOM 741 O O . PHE A 1 102 ? 5.941 5.045 -25.292 1.00 98.25 102 PHE A O 1
ATOM 748 N N . ASP A 1 103 ? 3.877 5.311 -26.171 1.00 96.94 103 ASP A N 1
ATOM 749 C CA . ASP A 1 103 ? 3.513 6.593 -25.567 1.00 96.94 103 ASP A CA 1
ATOM 750 C C . ASP A 1 103 ? 1.982 6.626 -25.484 1.00 96.94 103 ASP A C 1
ATOM 752 O O . ASP A 1 103 ? 1.302 6.804 -26.498 1.00 96.94 103 ASP A O 1
ATOM 756 N N . GLY A 1 104 ? 1.442 6.335 -24.304 1.00 96.00 104 GLY A N 1
ATOM 757 C CA . GLY A 1 104 ? 0.008 6.170 -24.096 1.00 96.00 104 GLY A CA 1
ATOM 758 C C . GLY A 1 104 ? -0.350 6.094 -22.618 1.00 96.00 104 GLY A C 1
ATOM 759 O O . GLY A 1 104 ? 0.377 6.608 -21.777 1.00 96.00 104 GLY A O 1
ATOM 760 N N . LEU A 1 105 ? -1.473 5.451 -22.301 1.00 96.50 105 LEU A N 1
ATOM 761 C CA . LEU A 1 105 ? -1.911 5.234 -20.921 1.00 96.50 105 LEU A CA 1
ATOM 762 C C . LEU A 1 105 ? -1.547 3.830 -20.430 1.00 96.50 105 LEU A C 1
ATOM 764 O O . LEU A 1 105 ? -1.402 2.890 -21.223 1.00 96.50 105 LEU A O 1
ATOM 768 N N . VAL A 1 106 ? -1.462 3.682 -19.109 1.00 96.06 106 VAL A N 1
ATOM 769 C CA . VAL A 1 106 ? -1.358 2.374 -18.446 1.00 96.06 106 VAL A CA 1
ATOM 770 C C . VAL A 1 106 ? -2.530 1.474 -18.850 1.00 96.06 106 VAL A C 1
ATOM 772 O O . VAL A 1 106 ? -2.308 0.332 -19.249 1.00 96.06 106 VAL A O 1
ATOM 775 N N . GLU A 1 107 ? -3.766 1.976 -18.832 1.00 93.00 107 GLU A N 1
ATOM 776 C CA . GLU A 1 107 ? -4.947 1.280 -19.351 1.00 93.00 107 GLU A CA 1
ATOM 777 C C . GLU A 1 107 ? -4.940 1.330 -20.888 1.00 93.00 107 GLU A C 1
ATOM 779 O O . GLU A 1 107 ? -5.597 2.150 -21.528 1.00 93.00 107 GLU A O 1
ATOM 784 N N . ASN A 1 108 ? -4.136 0.460 -21.502 1.00 91.19 108 ASN A N 1
ATOM 785 C CA . ASN A 1 108 ? -4.098 0.268 -22.949 1.00 91.19 108 ASN A CA 1
ATOM 786 C C . ASN A 1 108 ? -4.875 -0.988 -23.366 1.00 91.19 108 ASN A C 1
ATOM 788 O O . ASN A 1 108 ? -4.909 -1.999 -22.666 1.00 91.19 108 ASN A O 1
ATOM 792 N N . ASN A 1 109 ? -5.546 -0.915 -24.519 1.00 84.69 109 ASN A N 1
ATOM 793 C CA . ASN A 1 109 ? -6.367 -2.010 -25.027 1.00 84.69 109 ASN A CA 1
ATOM 794 C C . ASN A 1 109 ? -5.474 -3.167 -25.483 1.00 84.69 109 ASN A C 1
ATOM 796 O O . ASN A 1 109 ? -4.803 -3.057 -26.503 1.00 84.69 109 ASN A O 1
ATOM 800 N N . SER A 1 110 ? -5.542 -4.306 -24.798 1.00 78.38 110 SER A N 1
ATOM 801 C CA . SER A 1 110 ? -4.772 -5.508 -25.146 1.00 78.38 110 SER A CA 1
ATOM 802 C C . SER A 1 110 ? -5.103 -6.108 -26.520 1.00 78.38 110 SER A C 1
ATOM 804 O O . SER A 1 110 ? -4.369 -6.959 -27.007 1.00 78.38 110 SER A O 1
ATOM 806 N N . ASN A 1 111 ? -6.195 -5.680 -27.167 1.00 81.50 111 ASN A N 1
ATOM 807 C CA . ASN A 1 111 ? -6.517 -6.063 -28.547 1.00 81.50 111 ASN A CA 1
ATOM 808 C C . ASN A 1 111 ? -5.955 -5.090 -29.597 1.00 81.50 111 ASN A C 1
ATOM 810 O O . ASN A 1 111 ? -6.136 -5.321 -30.794 1.00 81.50 111 ASN A O 1
ATOM 814 N N . ASP A 1 112 ? -5.350 -3.979 -29.176 1.00 84.56 112 ASP A N 1
ATOM 815 C CA . ASP A 1 112 ? -4.657 -3.054 -30.067 1.00 84.56 112 ASP A CA 1
ATOM 816 C C . ASP A 1 112 ? -3.272 -3.631 -30.403 1.00 84.56 112 ASP A C 1
ATOM 818 O O . ASP A 1 112 ? -2.505 -3.877 -29.478 1.00 84.56 112 ASP A O 1
ATOM 822 N N . PRO A 1 113 ? -2.913 -3.856 -31.679 1.00 76.94 113 PRO A N 1
ATOM 823 C CA . PRO A 1 113 ? -1.580 -4.350 -32.044 1.00 76.94 113 PRO A CA 1
ATOM 824 C C . PRO A 1 113 ? -0.432 -3.390 -31.675 1.00 76.94 113 PRO A C 1
ATOM 826 O O . PRO A 1 113 ? 0.737 -3.770 -31.759 1.00 76.94 113 PRO A O 1
ATOM 829 N N . ASP A 1 114 ? -0.745 -2.146 -31.297 1.00 85.31 114 ASP A N 1
ATOM 830 C CA . ASP A 1 114 ? 0.212 -1.167 -30.784 1.00 85.31 114 ASP A CA 1
ATOM 831 C C . ASP A 1 114 ? 0.211 -1.068 -29.240 1.00 85.31 114 ASP A C 1
ATOM 833 O O . ASP A 1 114 ? 0.793 -0.131 -28.687 1.00 85.31 114 ASP A O 1
ATOM 837 N N . ASN A 1 115 ? -0.400 -2.029 -28.531 1.00 92.75 115 ASN A N 1
ATOM 838 C CA . ASN A 1 115 ? -0.410 -2.071 -27.066 1.00 92.75 115 ASN A CA 1
ATOM 839 C C . ASN A 1 115 ? 0.992 -2.262 -26.457 1.00 92.75 115 ASN A C 1
ATOM 841 O O . ASN A 1 115 ? 1.933 -2.723 -27.108 1.00 92.75 115 ASN A O 1
ATOM 845 N N . PHE A 1 116 ? 1.123 -1.931 -25.172 1.00 96.06 116 PHE A N 1
ATOM 846 C CA . PHE A 1 116 ? 2.407 -1.927 -24.470 1.00 96.06 116 PHE A CA 1
ATOM 847 C C . PHE A 1 116 ? 3.102 -3.303 -24.463 1.00 96.06 116 PHE A C 1
ATOM 849 O O . PHE A 1 116 ? 4.301 -3.398 -24.731 1.00 96.06 116 PHE A O 1
ATOM 856 N N . SER A 1 117 ? 2.347 -4.380 -24.218 1.00 94.06 117 SER A N 1
ATOM 857 C CA . SER A 1 117 ? 2.872 -5.752 -24.175 1.00 94.06 117 SER A CA 1
ATOM 858 C C . SER A 1 117 ? 3.382 -6.220 -25.544 1.00 94.06 117 SER A C 1
ATOM 860 O O . SER A 1 117 ? 4.441 -6.848 -25.626 1.00 94.06 117 SER A O 1
ATOM 862 N N . ASP A 1 118 ? 2.680 -5.861 -26.622 1.00 93.88 118 ASP A N 1
ATOM 863 C CA . ASP A 1 118 ? 3.086 -6.178 -27.994 1.00 93.88 118 ASP A CA 1
ATOM 864 C C . ASP A 1 118 ? 4.337 -5.392 -28.407 1.00 93.88 118 ASP A C 1
ATOM 866 O O . ASP A 1 118 ? 5.215 -5.942 -29.074 1.00 93.88 118 ASP A O 1
ATOM 870 N N . LYS A 1 119 ? 4.474 -4.129 -27.973 1.00 96.50 119 LYS A N 1
ATOM 871 C CA . LYS A 1 119 ? 5.703 -3.345 -28.186 1.00 96.50 119 LYS A CA 1
ATOM 872 C C . LYS A 1 119 ? 6.903 -3.941 -27.462 1.00 96.50 119 LYS A C 1
ATOM 874 O O . LYS A 1 119 ? 7.979 -3.991 -28.052 1.00 96.50 119 LYS A O 1
ATOM 879 N N . LEU A 1 120 ? 6.721 -4.426 -26.234 1.00 96.38 120 LEU A N 1
ATOM 880 C CA . LEU A 1 120 ? 7.764 -5.153 -25.508 1.00 96.38 120 LEU A CA 1
ATOM 881 C C . LEU A 1 120 ? 8.178 -6.436 -26.235 1.00 96.38 120 LEU A C 1
ATOM 883 O O . LEU A 1 120 ? 9.367 -6.691 -26.401 1.00 96.38 120 LEU A O 1
ATOM 887 N N . ALA A 1 121 ? 7.210 -7.217 -26.719 1.00 94.56 121 ALA A N 1
ATOM 888 C CA . ALA A 1 121 ? 7.474 -8.475 -27.416 1.00 94.56 121 ALA A CA 1
ATOM 889 C C . ALA A 1 121 ? 8.189 -8.298 -28.772 1.00 94.56 121 ALA A C 1
ATOM 891 O O . ALA A 1 121 ? 8.657 -9.272 -29.346 1.00 94.56 121 ALA A O 1
ATOM 892 N N . GLN A 1 122 ? 8.280 -7.075 -29.302 1.00 93.69 122 GLN A N 1
ATOM 893 C CA . GLN A 1 122 ? 8.982 -6.771 -30.555 1.00 93.69 122 GLN A CA 1
ATOM 894 C C . GLN A 1 122 ? 10.454 -6.378 -30.348 1.00 93.69 122 GLN A C 1
ATOM 896 O O . GLN A 1 122 ? 11.160 -6.115 -31.326 1.00 93.69 122 GLN A O 1
ATOM 901 N N . ILE A 1 123 ? 10.925 -6.295 -29.100 1.00 96.12 123 ILE A N 1
ATOM 902 C CA . ILE A 1 123 ? 12.298 -5.893 -28.790 1.00 96.12 123 ILE A CA 1
ATOM 903 C C . ILE A 1 123 ? 13.250 -7.071 -29.020 1.00 96.12 123 ILE A C 1
ATOM 905 O O . ILE A 1 123 ? 13.024 -8.180 -28.546 1.00 96.12 123 ILE A O 1
ATOM 909 N N . SER A 1 124 ? 14.354 -6.807 -29.719 1.00 94.75 124 SER A N 1
ATOM 910 C CA . SER A 1 124 ? 15.431 -7.769 -29.967 1.00 94.75 124 SER A CA 1
ATOM 911 C C . SER A 1 124 ? 16.783 -7.180 -29.575 1.00 94.75 124 SER A C 1
ATOM 913 O O . SER A 1 124 ? 17.024 -5.994 -29.831 1.00 94.75 124 SER A O 1
ATOM 915 N N . SER A 1 125 ? 17.681 -8.016 -29.055 1.00 94.62 125 SER A N 1
ATOM 916 C CA . SER A 1 125 ? 19.028 -7.604 -28.659 1.00 94.62 125 SER A CA 1
ATOM 917 C C . SER A 1 125 ? 19.900 -7.228 -29.868 1.00 94.62 125 SER A C 1
ATOM 919 O O . SER A 1 125 ? 19.950 -7.920 -30.890 1.00 94.62 125 SER A O 1
ATOM 921 N N . SER A 1 126 ? 20.588 -6.089 -29.791 1.00 92.88 126 SER A N 1
ATOM 922 C CA . SER A 1 126 ? 21.479 -5.580 -30.835 1.00 92.88 126 SER A CA 1
ATOM 923 C C . SER A 1 126 ? 22.399 -4.469 -30.330 1.00 92.88 126 SER A C 1
ATOM 925 O O . SER A 1 126 ? 22.060 -3.742 -29.416 1.00 92.88 126 SER A O 1
ATOM 927 N N . GLY A 1 127 ? 23.530 -4.236 -31.000 1.00 90.81 127 GLY A N 1
ATOM 928 C CA . GLY A 1 127 ? 24.300 -2.994 -30.827 1.00 90.81 127 GLY A CA 1
ATOM 929 C C . GLY A 1 127 ? 25.077 -2.863 -29.507 1.00 90.81 127 GLY A C 1
ATOM 930 O O . GLY A 1 127 ? 25.291 -3.837 -28.789 1.00 90.81 127 GLY A O 1
ATOM 931 N N . GLY A 1 128 ? 25.594 -1.653 -29.254 1.00 91.25 128 GLY A N 1
ATOM 932 C CA . GLY A 1 128 ? 26.300 -1.280 -28.016 1.00 91.25 128 GLY A CA 1
ATOM 933 C C . GLY A 1 128 ? 25.364 -0.720 -26.939 1.00 91.25 128 GLY A C 1
ATOM 934 O O . GLY A 1 128 ? 24.161 -0.900 -27.041 1.00 91.25 128 GLY A O 1
ATOM 935 N N . THR A 1 129 ? 25.902 0.003 -25.954 1.00 92.06 129 THR A N 1
ATOM 936 C CA . THR A 1 129 ? 25.141 0.473 -24.780 1.00 92.06 129 THR A CA 1
ATOM 937 C C . THR A 1 129 ? 25.437 1.952 -24.551 1.00 92.06 129 THR A C 1
ATOM 939 O O . THR A 1 129 ? 26.579 2.313 -24.239 1.00 92.06 129 THR A O 1
ATOM 942 N N . SER A 1 130 ? 24.428 2.809 -24.718 1.00 94.75 130 SER A N 1
ATOM 943 C CA . SER A 1 130 ? 24.522 4.252 -24.487 1.00 94.75 130 SER A CA 1
ATOM 944 C C . SER A 1 130 ? 23.407 4.763 -23.590 1.00 94.75 130 SER A C 1
ATOM 946 O O . SER A 1 130 ? 22.237 4.595 -23.915 1.00 94.75 130 SER A O 1
ATOM 948 N N . PHE A 1 131 ? 23.755 5.443 -22.494 1.00 96.75 131 PHE A N 1
ATOM 949 C CA . PHE A 1 131 ? 22.761 5.993 -21.563 1.00 96.75 131 PHE A CA 1
ATOM 950 C C . PHE A 1 131 ? 22.317 7.410 -21.951 1.00 96.75 131 PHE A C 1
ATOM 952 O O . PHE A 1 131 ? 21.211 7.829 -21.609 1.00 96.75 131 PHE A O 1
ATOM 959 N N . ASP A 1 132 ? 23.117 8.146 -22.728 1.00 97.19 132 ASP A N 1
ATOM 960 C CA . ASP A 1 132 ? 22.750 9.496 -23.175 1.00 97.19 132 ASP A CA 1
ATOM 961 C C . ASP A 1 132 ? 21.491 9.495 -24.058 1.00 97.19 132 ASP A C 1
ATOM 963 O O . ASP A 1 132 ? 20.607 10.342 -23.905 1.00 97.19 132 ASP A O 1
ATOM 967 N N . GLN A 1 133 ? 21.409 8.553 -25.001 1.00 96.12 133 GLN A N 1
ATOM 968 C CA . GLN A 1 133 ? 20.314 8.479 -25.973 1.00 96.12 133 GLN A CA 1
ATOM 969 C C . GLN A 1 133 ? 18.942 8.247 -25.320 1.00 96.12 133 GLN A C 1
ATOM 971 O O . GLN A 1 133 ? 18.051 9.081 -25.529 1.00 96.12 133 GLN A O 1
ATOM 976 N N . PRO A 1 134 ? 18.741 7.198 -24.498 1.00 98.31 134 PRO A N 1
ATOM 977 C CA . PRO A 1 134 ? 17.461 6.982 -23.837 1.00 98.31 134 PRO A CA 1
ATOM 978 C C . PRO A 1 134 ? 17.089 8.115 -22.882 1.00 98.31 134 PRO A C 1
ATOM 980 O O . PRO A 1 134 ? 15.934 8.529 -22.865 1.00 98.31 134 PRO A O 1
ATOM 983 N N . LEU A 1 135 ? 18.039 8.695 -22.141 1.00 98.62 135 LEU A N 1
ATOM 984 C CA . LEU A 1 135 ? 17.728 9.792 -21.216 1.00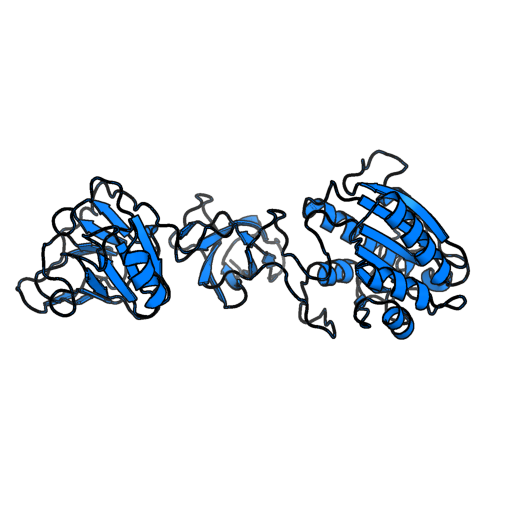 98.62 135 LEU A CA 1
ATOM 985 C C . LEU A 1 135 ? 17.318 11.087 -21.941 1.00 98.62 135 LEU A C 1
ATOM 987 O O . LEU A 1 135 ? 16.532 11.877 -21.414 1.00 98.62 135 LEU A O 1
ATOM 991 N N . ASN A 1 136 ? 17.785 11.311 -23.172 1.00 98.38 136 ASN A N 1
ATOM 992 C CA . ASN A 1 136 ? 17.252 12.386 -24.014 1.00 98.38 136 ASN A CA 1
ATOM 993 C C . ASN A 1 136 ? 15.826 12.084 -24.507 1.00 98.38 136 ASN A C 1
ATOM 995 O O . ASN A 1 136 ? 15.013 13.004 -24.597 1.00 98.38 136 ASN A O 1
ATOM 999 N N . LYS A 1 137 ? 15.488 10.815 -24.772 1.00 98.75 137 LYS A N 1
ATOM 1000 C CA . LYS A 1 137 ? 14.109 10.396 -25.079 1.00 98.75 137 LYS A CA 1
ATOM 1001 C C . LYS A 1 137 ? 13.179 10.496 -23.873 1.00 98.75 137 LYS A C 1
ATOM 1003 O O . LYS A 1 137 ? 12.036 10.913 -24.036 1.00 98.75 137 LYS A O 1
ATOM 1008 N N . VAL A 1 138 ? 13.684 10.250 -22.666 1.00 98.81 138 VAL A N 1
ATOM 1009 C CA . VAL A 1 138 ? 12.962 10.540 -21.418 1.00 98.81 138 VAL A CA 1
ATOM 1010 C C . VAL A 1 138 ? 12.598 12.024 -21.353 1.00 98.81 138 VAL A C 1
ATOM 1012 O O . VAL A 1 138 ? 11.431 12.353 -21.168 1.00 98.81 138 VAL A O 1
ATOM 1015 N N . LYS A 1 139 ? 13.554 12.936 -21.595 1.00 98.56 139 LYS A N 1
ATOM 1016 C CA . LYS A 1 139 ? 13.266 14.383 -21.660 1.00 98.56 139 LYS A CA 1
ATOM 1017 C C . LYS A 1 139 ? 12.209 14.728 -22.709 1.00 98.56 139 LYS A C 1
ATOM 1019 O O . LYS A 1 139 ? 11.426 15.649 -22.498 1.00 98.56 139 LYS A O 1
ATOM 1024 N N . GLU A 1 140 ? 12.202 14.040 -23.847 1.00 98.50 140 GLU A N 1
ATOM 1025 C CA . GLU A 1 140 ? 11.196 14.240 -24.893 1.00 98.50 140 GLU A CA 1
ATOM 1026 C C . GLU A 1 140 ? 9.784 13.895 -24.391 1.00 98.50 140 GLU A C 1
ATOM 1028 O O . GLU A 1 140 ? 8.879 14.708 -24.569 1.00 98.50 140 GLU A O 1
ATOM 1033 N N . LEU A 1 141 ? 9.612 12.742 -23.733 1.00 98.56 141 LEU A N 1
ATOM 1034 C CA . LEU A 1 141 ? 8.326 12.307 -23.172 1.00 98.56 141 LEU A CA 1
ATOM 1035 C C . LEU A 1 141 ? 7.864 13.192 -22.015 1.00 98.56 141 LEU A C 1
ATOM 1037 O O . LEU A 1 141 ? 6.752 13.704 -22.053 1.00 98.56 141 LEU A O 1
ATOM 1041 N N . VAL A 1 142 ? 8.738 13.455 -21.043 1.00 98.19 142 VAL A N 1
ATOM 1042 C CA . VAL A 1 142 ? 8.424 14.314 -19.890 1.00 98.19 142 VAL A CA 1
ATOM 1043 C C . VAL A 1 142 ? 7.925 15.689 -20.339 1.00 98.19 142 VAL A C 1
ATOM 1045 O O . VAL A 1 142 ? 6.898 16.163 -19.862 1.00 98.19 142 VAL A O 1
ATOM 1048 N N . ASN A 1 143 ? 8.611 16.319 -21.300 1.00 97.75 143 ASN A N 1
ATOM 1049 C CA . ASN A 1 143 ? 8.184 17.614 -21.833 1.00 97.75 143 ASN A CA 1
ATOM 1050 C C . ASN A 1 143 ? 6.877 17.518 -22.629 1.00 97.75 143 ASN A C 1
ATOM 1052 O O . ASN A 1 143 ? 6.092 18.459 -22.618 1.00 97.75 143 ASN A O 1
ATOM 1056 N N . ARG A 1 144 ? 6.657 16.413 -23.352 1.00 98.00 144 ARG A N 1
ATOM 1057 C CA . ARG A 1 144 ? 5.434 16.186 -24.136 1.00 98.00 144 ARG A CA 1
ATOM 1058 C C . ARG A 1 144 ? 4.209 16.036 -23.242 1.00 98.00 144 ARG A C 1
ATOM 1060 O O . ARG A 1 144 ? 3.160 16.563 -23.594 1.00 98.00 144 ARG A O 1
ATOM 1067 N N . TRP A 1 145 ? 4.346 15.320 -22.133 1.00 97.69 145 TRP A N 1
ATOM 1068 C CA . TRP A 1 145 ? 3.275 15.116 -21.159 1.00 97.69 145 TRP A CA 1
ATOM 1069 C C . TRP A 1 145 ? 3.097 16.299 -20.209 1.00 97.69 145 TRP A C 1
ATOM 1071 O O . TRP A 1 145 ? 2.152 16.303 -19.432 1.00 97.69 145 TRP A O 1
ATOM 1081 N N . GLU A 1 146 ? 3.994 17.292 -20.267 1.00 96.62 146 GLU A N 1
ATOM 1082 C CA . GLU A 1 146 ? 4.058 18.392 -19.297 1.00 96.62 146 GLU A CA 1
ATOM 1083 C C . GLU A 1 146 ? 4.164 17.866 -17.851 1.00 96.62 146 GLU A C 1
ATOM 1085 O O . GLU A 1 146 ? 3.621 18.449 -16.917 1.00 96.62 146 GLU A O 1
ATOM 1090 N N . SER A 1 147 ? 4.873 16.746 -17.676 1.00 94.94 147 SER A N 1
ATOM 1091 C CA . SER A 1 147 ? 4.947 16.033 -16.402 1.00 94.94 147 SER A CA 1
ATOM 1092 C C . SER A 1 147 ? 5.744 16.835 -15.373 1.00 94.94 147 SER A C 1
ATOM 1094 O O . SER A 1 147 ? 6.928 17.123 -15.575 1.00 94.94 147 SER A O 1
ATOM 1096 N N . GLU A 1 148 ? 5.113 17.177 -14.247 1.00 92.12 148 GLU A N 1
ATOM 1097 C CA . GLU A 1 148 ? 5.789 17.831 -13.120 1.00 92.12 148 GLU A CA 1
ATOM 1098 C C . GLU A 1 148 ? 6.752 16.862 -12.417 1.00 92.12 148 GLU A C 1
ATOM 1100 O O . GLU A 1 148 ? 7.843 17.249 -11.997 1.00 92.12 148 GLU A O 1
ATOM 1105 N N . GLN A 1 149 ? 6.377 15.582 -12.337 1.00 93.00 149 GLN A N 1
ATOM 1106 C CA . GLN A 1 149 ? 7.154 14.533 -11.691 1.00 93.00 149 GLN A CA 1
ATOM 1107 C C . GLN A 1 149 ? 6.901 13.172 -12.354 1.00 93.00 149 GLN A C 1
ATOM 1109 O O . GLN A 1 149 ? 5.980 12.448 -11.992 1.00 93.00 149 GLN A O 1
ATOM 1114 N N . ALA A 1 150 ? 7.765 12.804 -13.301 1.00 97.25 150 ALA A N 1
ATOM 1115 C CA . ALA A 1 150 ? 7.769 11.471 -13.891 1.00 97.25 150 ALA A CA 1
ATOM 1116 C C . ALA A 1 150 ? 8.608 10.483 -13.068 1.00 97.25 150 ALA A C 1
ATOM 1118 O O . ALA A 1 150 ? 9.676 10.828 -12.551 1.00 97.25 150 ALA A O 1
ATOM 1119 N N . ASN A 1 151 ? 8.154 9.234 -13.030 1.00 97.94 151 ASN A N 1
ATOM 1120 C CA . ASN A 1 151 ? 8.877 8.074 -12.530 1.00 97.94 151 ASN A CA 1
ATOM 1121 C C . ASN A 1 151 ? 9.570 7.380 -13.705 1.00 97.94 151 ASN A C 1
ATOM 1123 O O . ASN A 1 151 ? 8.927 6.880 -14.625 1.00 97.94 151 ASN A O 1
ATOM 1127 N N . ILE A 1 152 ? 10.897 7.369 -13.691 1.00 98.62 152 ILE A N 1
ATOM 1128 C CA . ILE A 1 152 ? 11.731 6.809 -14.751 1.00 98.62 152 ILE A CA 1
ATOM 1129 C C . ILE A 1 152 ? 12.349 5.525 -14.209 1.00 98.62 152 ILE A C 1
ATOM 1131 O O . ILE A 1 152 ? 13.157 5.576 -13.284 1.00 98.62 152 ILE A O 1
ATOM 1135 N N . ILE A 1 153 ? 11.968 4.392 -14.792 1.00 98.44 153 ILE A N 1
ATOM 1136 C CA . ILE A 1 153 ? 12.463 3.062 -14.436 1.00 98.44 153 ILE A CA 1
ATOM 1137 C C . ILE A 1 153 ? 13.474 2.643 -15.501 1.00 98.44 153 ILE A C 1
ATOM 1139 O O . ILE A 1 153 ? 13.102 2.265 -16.611 1.00 98.44 153 ILE A O 1
ATOM 1143 N N . PHE A 1 154 ? 14.759 2.779 -15.181 1.00 98.44 154 PHE A N 1
ATOM 1144 C CA . PHE A 1 154 ? 15.866 2.510 -16.095 1.00 98.44 154 PHE A CA 1
ATOM 1145 C C . PHE A 1 154 ? 16.431 1.111 -15.856 1.00 98.44 154 PHE A C 1
ATOM 1147 O O . PHE A 1 154 ? 17.033 0.872 -14.815 1.00 98.44 154 PHE A O 1
ATOM 1154 N N . ILE A 1 155 ? 16.262 0.196 -16.807 1.00 98.25 155 ILE A N 1
ATOM 1155 C CA . ILE A 1 155 ? 16.658 -1.212 -16.688 1.00 98.25 155 ILE A CA 1
ATOM 1156 C C . ILE A 1 155 ? 17.803 -1.501 -17.664 1.00 98.25 155 ILE A C 1
ATOM 1158 O O . ILE A 1 155 ? 17.720 -1.109 -18.828 1.00 98.25 155 ILE A O 1
ATOM 1162 N N . SER A 1 156 ? 18.889 -2.112 -17.181 1.00 96.69 156 SER A N 1
ATOM 1163 C CA . SER A 1 156 ? 20.043 -2.493 -18.012 1.00 96.69 156 SER A CA 1
ATOM 1164 C C . SER A 1 156 ? 20.951 -3.514 -17.314 1.00 96.69 156 SER A C 1
ATOM 1166 O O . SER A 1 156 ? 21.150 -3.465 -16.100 1.00 96.69 156 SER A O 1
ATOM 1168 N N . ASP A 1 157 ? 21.574 -4.415 -18.075 1.00 90.94 157 ASP A N 1
ATOM 1169 C CA . ASP A 1 157 ? 22.663 -5.289 -17.611 1.00 90.94 157 ASP A CA 1
ATOM 1170 C C . ASP A 1 157 ? 24.065 -4.689 -17.845 1.00 90.94 157 ASP A C 1
ATOM 1172 O O . ASP A 1 157 ? 25.060 -5.108 -17.246 1.00 90.94 157 ASP A O 1
ATOM 1176 N N . GLY A 1 158 ? 24.165 -3.696 -18.725 1.00 80.00 158 GLY A N 1
ATOM 1177 C CA . GLY A 1 158 ? 25.415 -3.285 -19.345 1.00 80.00 158 GLY A CA 1
ATOM 1178 C C . GLY A 1 158 ? 26.132 -2.118 -18.668 1.00 80.00 158 GLY A C 1
ATOM 1179 O O . GLY A 1 158 ? 25.558 -1.266 -17.991 1.00 80.00 158 GLY A O 1
ATOM 1180 N N . PHE A 1 159 ? 27.443 -2.038 -18.907 1.00 86.31 159 PHE A N 1
ATOM 1181 C CA . PHE A 1 159 ? 28.213 -0.813 -18.681 1.00 86.31 159 PHE A CA 1
ATOM 1182 C C . PHE A 1 159 ? 28.121 0.065 -19.944 1.00 86.31 159 PHE A C 1
ATOM 1184 O O . PHE A 1 159 ? 28.404 -0.440 -21.038 1.00 86.31 159 PHE A O 1
ATOM 1191 N N . PRO A 1 160 ? 27.800 1.370 -19.842 1.00 87.50 160 PRO A N 1
ATOM 1192 C CA . PRO A 1 160 ? 27.703 2.239 -21.006 1.00 87.50 160 PRO A CA 1
ATOM 1193 C C . PRO A 1 160 ? 29.068 2.348 -21.689 1.00 87.50 160 PRO A C 1
ATOM 1195 O O . PRO A 1 160 ? 30.048 2.826 -21.115 1.00 87.50 160 PRO A O 1
ATOM 1198 N N . ASN A 1 161 ? 29.147 1.907 -22.941 1.00 84.94 161 ASN A N 1
ATOM 1199 C CA . ASN A 1 161 ? 30.364 2.025 -23.743 1.00 84.94 161 ASN A CA 1
ATOM 1200 C C . ASN A 1 161 ? 30.432 3.350 -24.519 1.00 84.94 161 ASN A C 1
ATOM 1202 O O . ASN A 1 161 ? 31.491 3.690 -25.052 1.00 84.94 161 ASN A O 1
ATOM 1206 N N . GLN A 1 162 ? 29.334 4.115 -24.548 1.00 82.19 162 GLN A N 1
ATOM 1207 C CA . GLN A 1 162 ? 29.229 5.435 -25.171 1.00 82.19 162 GLN A CA 1
ATOM 1208 C C . GLN A 1 162 ? 28.246 6.323 -24.393 1.00 82.19 162 GLN A C 1
ATOM 1210 O O . GLN A 1 162 ? 27.067 6.013 -24.369 1.00 82.19 162 GLN A O 1
ATOM 1215 N N . GLY A 1 163 ? 28.681 7.451 -23.823 1.00 85.50 163 GLY A N 1
ATOM 1216 C CA . GLY A 1 163 ? 27.788 8.378 -23.101 1.00 85.50 163 GLY A CA 1
ATOM 1217 C C . GLY A 1 163 ? 27.217 7.780 -21.808 1.00 85.50 163 GLY A C 1
ATOM 1218 O O . GLY A 1 163 ? 26.358 6.899 -21.839 1.00 85.50 163 GLY A O 1
ATOM 1219 N N . ASP A 1 164 ? 27.711 8.247 -20.661 1.00 92.19 164 ASP A N 1
ATOM 1220 C CA . ASP A 1 164 ? 27.369 7.685 -19.348 1.00 92.19 164 ASP A CA 1
ATOM 1221 C C . ASP A 1 164 ? 26.021 8.166 -18.784 1.00 92.19 164 ASP A C 1
ATOM 1223 O O . ASP A 1 164 ? 25.586 7.679 -17.745 1.00 92.19 164 ASP A O 1
ATOM 1227 N N . GLY A 1 165 ? 25.341 9.110 -19.442 1.00 95.69 165 GLY A N 1
ATOM 1228 C CA . GLY A 1 165 ? 24.033 9.606 -19.029 1.00 95.69 165 GLY A CA 1
ATOM 1229 C C . GLY A 1 165 ? 24.035 10.499 -17.787 1.00 95.69 165 GLY A C 1
ATOM 1230 O O . GLY A 1 165 ? 23.027 11.156 -17.515 1.00 95.69 165 GLY A O 1
ATOM 1231 N N . THR A 1 166 ? 25.147 10.608 -17.053 1.00 96.38 166 THR A N 1
ATOM 1232 C CA . THR A 1 166 ? 25.191 11.184 -15.697 1.00 96.38 166 THR A CA 1
ATOM 1233 C C . THR A 1 166 ? 24.708 12.633 -15.678 1.00 96.38 166 THR A C 1
ATOM 1235 O O . THR A 1 166 ? 23.906 13.028 -14.829 1.00 96.38 166 THR A O 1
ATOM 1238 N N . SER A 1 167 ? 25.149 13.448 -16.644 1.00 97.44 167 SER A N 1
ATOM 1239 C CA . SER A 1 167 ? 24.754 14.863 -16.720 1.00 97.44 167 SER A CA 1
ATOM 1240 C C . SER A 1 167 ? 23.274 15.043 -17.066 1.00 97.44 167 SER A C 1
ATOM 1242 O O . SER A 1 167 ? 22.653 16.002 -16.608 1.00 97.44 167 SER A O 1
ATOM 1244 N N . ILE A 1 168 ? 22.709 14.156 -17.887 1.00 98.25 168 ILE A N 1
ATOM 1245 C CA . ILE A 1 168 ? 21.305 14.227 -18.304 1.00 98.25 168 ILE A CA 1
ATOM 1246 C C . ILE A 1 168 ? 20.415 13.759 -17.154 1.00 98.25 168 ILE A C 1
ATOM 1248 O O . ILE A 1 168 ? 19.453 14.455 -16.827 1.00 98.25 168 ILE A O 1
ATOM 1252 N N . ALA A 1 169 ? 20.788 12.650 -16.507 1.00 98.12 169 ALA A N 1
ATOM 1253 C CA . ALA A 1 169 ? 20.147 12.134 -15.304 1.00 98.12 169 ALA A CA 1
ATOM 1254 C C . ALA A 1 169 ? 20.139 13.183 -14.187 1.00 98.12 169 ALA A C 1
ATOM 1256 O O . ALA A 1 169 ? 19.098 13.444 -13.598 1.00 98.12 169 ALA A O 1
ATOM 1257 N N . SER A 1 170 ? 21.268 13.853 -13.938 1.00 98.06 170 SER A N 1
ATOM 1258 C CA . SER A 1 170 ? 21.357 14.916 -12.926 1.00 98.06 170 SER A CA 1
ATOM 1259 C C . SER A 1 170 ? 20.375 16.053 -13.207 1.00 98.06 170 SER A C 1
ATOM 1261 O O . SER A 1 170 ? 19.656 16.467 -12.308 1.00 98.06 170 SER A O 1
ATOM 1263 N N . GLY A 1 171 ? 20.258 16.486 -14.467 1.00 98.12 171 GLY A N 1
ATOM 1264 C CA . GLY A 1 171 ? 19.275 17.500 -14.853 1.00 98.12 171 GLY A CA 1
ATOM 1265 C C . GLY A 1 171 ? 17.819 17.046 -14.682 1.00 98.12 171 GLY A C 1
ATOM 1266 O O . GLY A 1 171 ? 16.990 17.841 -14.260 1.00 98.12 171 GLY A O 1
ATOM 1267 N N . LEU A 1 172 ? 17.494 15.780 -14.976 1.00 98.25 172 LEU A N 1
ATOM 1268 C CA . LEU A 1 172 ? 16.152 15.228 -14.729 1.00 98.25 172 LEU A CA 1
ATOM 1269 C C . LEU A 1 172 ? 15.824 15.206 -13.226 1.00 98.25 172 LEU A C 1
ATOM 1271 O O . LEU A 1 172 ? 14.730 15.600 -12.832 1.00 98.25 172 LEU A O 1
ATOM 1275 N N . LYS A 1 173 ? 16.795 14.818 -12.391 1.00 96.69 173 LYS A N 1
ATOM 1276 C CA . LYS A 1 173 ? 16.667 14.796 -10.926 1.00 96.69 173 LYS A CA 1
ATOM 1277 C C . LYS A 1 173 ? 16.500 16.198 -10.338 1.00 96.69 173 LYS A C 1
ATOM 1279 O O . LYS A 1 173 ? 15.660 16.407 -9.471 1.00 96.69 173 LYS A O 1
ATOM 1284 N N . GLU A 1 174 ? 17.260 17.176 -10.831 1.00 96.69 174 GLU A N 1
ATOM 1285 C CA . GLU A 1 174 ? 17.139 18.586 -10.427 1.00 96.69 174 GLU A CA 1
ATOM 1286 C C . GLU A 1 174 ? 15.772 19.193 -10.776 1.00 96.69 174 GLU A C 1
ATOM 1288 O O . GLU A 1 174 ? 15.311 20.096 -10.079 1.00 96.69 174 GLU A O 1
ATOM 1293 N N . LEU A 1 175 ? 15.116 18.687 -11.825 1.00 96.31 175 LEU A N 1
ATOM 1294 C CA . LEU A 1 175 ? 13.754 19.067 -12.209 1.00 96.31 175 LEU A CA 1
ATOM 1295 C C . LEU A 1 175 ? 12.665 18.350 -11.394 1.00 96.31 175 LEU A C 1
ATOM 1297 O O . LEU A 1 175 ? 11.495 18.669 -11.559 1.00 96.31 175 LEU A O 1
ATOM 1301 N N . GLY A 1 176 ? 13.034 17.434 -10.492 1.00 94.94 176 GLY A N 1
ATOM 1302 C CA . GLY A 1 176 ? 12.105 16.735 -9.599 1.00 94.94 176 GLY A CA 1
ATOM 1303 C C . GLY A 1 176 ? 11.643 15.362 -10.090 1.00 94.94 176 GLY A C 1
ATOM 1304 O O . GLY A 1 176 ? 10.874 14.703 -9.388 1.00 94.94 176 GLY A O 1
ATOM 1305 N N . HIS A 1 177 ? 12.120 14.893 -11.247 1.00 96.94 177 HIS A N 1
ATOM 1306 C CA . HIS A 1 177 ? 11.780 13.563 -11.752 1.00 96.94 177 HIS A CA 1
ATOM 1307 C C . HIS A 1 177 ? 12.510 12.463 -10.973 1.00 96.94 177 HIS A C 1
ATOM 1309 O O . HIS A 1 177 ? 13.683 12.593 -10.608 1.00 96.94 177 HIS A O 1
ATOM 1315 N N . ASN A 1 178 ? 11.809 11.358 -10.745 1.00 96.12 178 ASN A N 1
ATOM 1316 C CA . ASN A 1 178 ? 12.274 10.228 -9.958 1.00 96.12 178 ASN A CA 1
ATOM 1317 C C . ASN A 1 178 ? 12.916 9.175 -10.871 1.00 96.12 178 ASN A C 1
ATOM 1319 O O . ASN A 1 178 ? 12.220 8.344 -11.445 1.00 96.12 178 ASN A O 1
ATOM 1323 N N . LEU A 1 179 ? 14.240 9.230 -11.042 1.00 97.19 179 LEU A N 1
ATOM 1324 C CA . LEU A 1 179 ? 14.982 8.272 -11.867 1.00 97.19 179 LEU A CA 1
ATOM 1325 C C . LEU A 1 179 ? 15.544 7.142 -11.013 1.00 97.19 179 LEU A C 1
ATOM 1327 O O . LEU A 1 179 ? 16.572 7.310 -10.365 1.00 97.19 179 LEU A O 1
ATOM 1331 N N . GLN A 1 180 ? 14.904 5.982 -11.057 1.00 95.06 180 GLN A N 1
ATOM 1332 C CA . GLN A 1 180 ? 15.411 4.765 -10.439 1.00 95.06 180 GLN A CA 1
ATOM 1333 C C . GLN A 1 180 ? 15.995 3.833 -11.482 1.00 95.06 180 GLN A C 1
ATOM 1335 O O . GLN A 1 180 ? 15.457 3.675 -12.576 1.00 95.06 180 GLN A O 1
ATOM 1340 N N . SER A 1 181 ? 17.096 3.195 -11.122 1.00 95.38 181 SER A N 1
ATOM 1341 C CA . SER A 1 181 ? 17.820 2.300 -12.010 1.00 95.38 181 SER A CA 1
ATOM 1342 C C . SER A 1 181 ? 17.918 0.892 -11.437 1.00 95.38 181 SER A C 1
ATOM 1344 O O . SER A 1 181 ? 18.110 0.690 -10.235 1.00 95.38 181 SER A O 1
ATOM 1346 N N . PHE A 1 182 ? 17.780 -0.084 -12.326 1.00 95.81 182 PHE A N 1
ATOM 1347 C CA . PHE A 1 182 ? 17.706 -1.500 -12.023 1.00 95.81 182 PHE A CA 1
ATOM 1348 C C . PHE A 1 182 ? 18.685 -2.264 -12.908 1.00 95.81 182 PHE A C 1
ATOM 1350 O O . PHE A 1 182 ? 18.710 -2.105 -14.126 1.00 95.81 182 PHE A O 1
ATOM 1357 N N . GLY A 1 183 ? 19.507 -3.084 -12.267 1.00 95.62 183 GLY A N 1
ATOM 1358 C CA . GLY A 1 183 ? 20.398 -4.022 -12.917 1.00 95.62 183 GLY A CA 1
ATOM 1359 C C . GLY A 1 183 ? 19.701 -5.346 -13.177 1.00 95.62 183 GLY A C 1
ATOM 1360 O O . GLY A 1 183 ? 19.050 -5.881 -12.280 1.00 95.62 183 GLY A O 1
ATOM 1361 N N . THR A 1 184 ? 19.893 -5.897 -14.368 1.00 95.25 184 THR A N 1
ATOM 1362 C CA . THR A 1 184 ? 19.301 -7.181 -14.750 1.00 95.25 184 THR A CA 1
ATOM 1363 C C . THR A 1 184 ? 20.322 -8.310 -14.612 1.00 95.25 184 THR A C 1
ATOM 1365 O O . THR A 1 184 ? 21.261 -8.426 -15.400 1.00 95.25 184 THR A O 1
ATOM 1368 N N . GLY A 1 185 ? 20.134 -9.176 -13.615 1.00 90.56 185 GLY A N 1
ATOM 1369 C CA . GLY A 1 185 ? 20.897 -10.413 -13.460 1.00 90.56 185 GLY A CA 1
ATOM 1370 C C . GLY A 1 185 ? 22.330 -10.227 -12.953 1.00 90.56 185 GLY A C 1
ATOM 1371 O O . GLY A 1 185 ? 22.821 -9.129 -12.693 1.00 90.56 185 GLY A O 1
ATOM 1372 N N . MET A 1 186 ? 23.045 -11.346 -12.804 1.00 83.94 186 MET A N 1
ATOM 1373 C CA . MET A 1 186 ? 24.368 -11.386 -12.154 1.00 83.94 186 MET A CA 1
ATOM 1374 C C . MET A 1 186 ? 25.463 -10.607 -12.907 1.00 83.94 186 MET A C 1
ATOM 1376 O O . MET A 1 186 ? 26.493 -10.268 -12.323 1.00 83.94 186 MET A O 1
ATOM 1380 N N . GLY A 1 187 ? 25.264 -10.354 -14.203 1.00 82.81 187 GLY A N 1
ATOM 1381 C CA . GLY A 1 187 ? 26.185 -9.586 -15.043 1.00 82.81 187 GLY A CA 1
ATOM 1382 C C . GLY A 1 187 ? 26.056 -8.068 -14.901 1.00 82.81 187 GLY A C 1
ATOM 1383 O O . GLY A 1 187 ? 26.914 -7.358 -15.422 1.00 82.81 187 GLY A O 1
ATOM 1384 N N . ALA A 1 188 ? 25.031 -7.583 -14.189 1.00 90.62 188 ALA A N 1
ATOM 1385 C CA . ALA A 1 188 ? 24.666 -6.176 -14.172 1.00 90.62 188 ALA A CA 1
ATOM 1386 C C . ALA A 1 188 ? 25.786 -5.252 -13.672 1.00 90.62 188 ALA A C 1
ATOM 1388 O O . ALA A 1 188 ? 26.341 -5.407 -12.576 1.00 90.62 188 ALA A O 1
ATOM 1389 N N . SER A 1 189 ? 26.075 -4.210 -14.449 1.00 88.56 189 SER A N 1
ATOM 1390 C CA . SER A 1 189 ? 27.056 -3.189 -14.083 1.00 88.56 189 SER A CA 1
ATOM 1391 C C . SER A 1 189 ? 26.494 -2.143 -13.103 1.00 88.56 189 SER A C 1
ATOM 1393 O O . SER A 1 189 ? 26.253 -0.982 -13.457 1.00 88.56 189 SER A O 1
ATOM 1395 N N . LYS A 1 190 ? 26.387 -2.520 -11.823 1.00 90.00 190 LYS A N 1
ATOM 1396 C CA . LYS A 1 190 ? 25.807 -1.674 -10.763 1.00 90.00 190 LYS A CA 1
ATOM 1397 C C . LYS A 1 190 ? 26.429 -0.275 -10.646 1.00 90.00 190 LYS A C 1
ATOM 1399 O O . LYS A 1 190 ? 25.703 0.689 -10.470 1.00 90.00 190 LYS A O 1
ATOM 1404 N N . SER A 1 191 ? 27.747 -0.114 -10.794 1.00 91.19 191 SER A N 1
ATOM 1405 C CA . SER A 1 191 ? 28.384 1.201 -10.586 1.00 91.19 191 SER A CA 1
ATOM 1406 C C . SER A 1 191 ? 27.982 2.259 -11.617 1.00 91.19 191 SER A C 1
ATOM 1408 O O . SER A 1 191 ? 28.006 3.448 -11.313 1.00 91.19 191 SER A O 1
ATOM 1410 N N . ALA A 1 192 ? 27.669 1.842 -12.848 1.00 92.50 192 ALA A N 1
ATOM 1411 C CA . ALA A 1 192 ? 27.188 2.764 -13.870 1.00 92.50 192 ALA A CA 1
ATOM 1412 C C . ALA A 1 192 ? 25.731 3.149 -13.603 1.00 92.50 192 ALA A C 1
ATOM 1414 O O . ALA A 1 192 ? 25.397 4.328 -13.666 1.00 92.50 192 ALA A O 1
ATOM 1415 N N . LEU A 1 193 ? 24.898 2.184 -13.212 1.00 95.06 193 LEU A N 1
ATOM 1416 C CA . LEU A 1 193 ? 23.517 2.440 -12.810 1.00 95.06 193 LEU A CA 1
ATOM 1417 C C . LEU A 1 193 ? 23.464 3.378 -11.591 1.00 95.06 193 LEU A C 1
ATOM 1419 O O . LEU A 1 193 ? 22.755 4.384 -11.621 1.00 95.06 193 LEU A O 1
ATOM 1423 N N . ASP A 1 194 ? 24.324 3.151 -10.591 1.00 94.25 194 ASP A N 1
ATOM 1424 C CA . ASP A 1 194 ? 24.414 3.985 -9.386 1.00 94.25 194 ASP A CA 1
ATOM 1425 C C . ASP A 1 194 ? 24.697 5.459 -9.745 1.00 94.25 194 ASP A C 1
ATOM 1427 O O . ASP A 1 194 ? 24.248 6.368 -9.055 1.00 94.25 194 ASP A O 1
ATOM 1431 N N . SER A 1 195 ? 25.416 5.748 -10.838 1.00 94.62 195 SER A N 1
ATOM 1432 C CA . SER A 1 195 ? 25.693 7.139 -11.237 1.00 94.62 195 SER A CA 1
ATOM 1433 C C . SER A 1 195 ? 24.478 7.902 -11.779 1.00 94.62 195 SER A C 1
ATOM 1435 O O . SER A 1 195 ? 24.415 9.130 -11.640 1.00 94.62 195 SER A O 1
ATOM 1437 N N . ILE A 1 196 ? 23.497 7.206 -12.361 1.00 96.06 196 ILE A N 1
ATOM 1438 C CA . ILE A 1 196 ? 22.280 7.835 -12.891 1.00 96.06 196 ILE A CA 1
ATOM 1439 C C . ILE A 1 196 ? 21.138 7.831 -11.872 1.00 96.06 196 ILE A C 1
ATOM 1441 O O . ILE A 1 196 ? 20.351 8.779 -11.871 1.00 96.06 196 ILE A O 1
ATOM 1445 N N . ASP A 1 197 ? 21.121 6.866 -10.953 1.00 94.88 197 ASP A N 1
ATOM 1446 C CA . ASP A 1 197 ? 20.090 6.673 -9.933 1.00 94.88 197 ASP A CA 1
ATOM 1447 C C . ASP A 1 197 ? 19.785 7.918 -9.073 1.00 94.88 197 ASP A C 1
ATOM 1449 O O . ASP A 1 197 ? 20.653 8.763 -8.808 1.00 94.88 197 ASP A O 1
ATOM 1453 N N . ILE A 1 198 ? 18.538 8.033 -8.610 1.00 92.88 198 ILE A N 1
ATOM 1454 C CA . ILE A 1 198 ? 18.029 9.128 -7.781 1.00 92.88 198 ILE A CA 1
ATOM 1455 C C . ILE A 1 198 ? 18.800 9.271 -6.471 1.00 92.88 198 ILE A C 1
ATOM 1457 O O . ILE A 1 198 ? 19.095 10.394 -6.059 1.00 92.88 198 ILE A O 1
ATOM 1461 N N . ASN A 1 199 ? 19.178 8.158 -5.843 1.00 88.31 199 ASN A N 1
ATOM 1462 C CA . ASN A 1 199 ? 19.866 8.158 -4.552 1.00 88.31 199 ASN A CA 1
ATOM 1463 C C . ASN A 1 199 ? 21.260 7.520 -4.600 1.00 88.31 199 ASN A C 1
ATOM 1465 O O . ASN A 1 199 ? 21.929 7.393 -3.569 1.00 88.31 199 ASN A O 1
ATOM 1469 N N . GLY A 1 200 ? 21.712 7.173 -5.802 1.00 91.25 200 GLY A N 1
ATOM 1470 C CA . GLY A 1 200 ? 23.010 6.564 -6.035 1.00 91.25 200 GLY A CA 1
ATOM 1471 C C . GLY A 1 200 ? 23.079 5.082 -5.675 1.00 91.25 200 GLY A C 1
ATOM 1472 O O . GLY A 1 200 ? 24.182 4.572 -5.476 1.00 91.25 200 GLY A O 1
ATOM 1473 N N . LYS A 1 201 ? 21.928 4.415 -5.510 1.00 90.00 201 LYS A N 1
ATOM 1474 C CA . LYS A 1 201 ? 21.836 3.010 -5.107 1.00 90.00 201 LYS A CA 1
ATOM 1475 C C . LYS A 1 201 ? 20.803 2.275 -5.955 1.00 90.00 201 LYS A C 1
ATOM 1477 O O . LYS A 1 201 ? 19.661 2.064 -5.545 1.00 90.00 201 LYS A O 1
ATOM 1482 N N . SER A 1 202 ? 21.257 1.822 -7.113 1.00 91.50 202 SER A N 1
ATOM 1483 C CA . SER A 1 202 ? 20.514 0.920 -7.983 1.00 91.50 202 SER A CA 1
ATOM 1484 C C . SER A 1 202 ? 20.330 -0.440 -7.326 1.00 91.50 202 SER A C 1
ATOM 1486 O O . SER A 1 202 ? 21.225 -0.937 -6.629 1.00 91.50 202 SER A O 1
ATOM 1488 N N . TYR A 1 203 ? 19.197 -1.071 -7.607 1.00 91.56 203 TYR A N 1
ATOM 1489 C CA . TYR A 1 203 ? 18.935 -2.457 -7.231 1.00 91.56 203 TYR A CA 1
ATOM 1490 C C . TYR A 1 203 ? 19.318 -3.400 -8.376 1.00 91.56 203 TYR A C 1
ATOM 1492 O O . TYR A 1 203 ? 19.250 -3.001 -9.531 1.00 91.56 203 TYR A O 1
ATOM 1500 N N . VAL A 1 204 ? 19.720 -4.639 -8.086 1.00 92.62 204 VAL A N 1
ATOM 1501 C CA . VAL A 1 204 ? 19.940 -5.677 -9.109 1.00 92.62 204 VAL A CA 1
ATOM 1502 C C . VAL A 1 204 ? 18.968 -6.810 -8.838 1.00 92.62 204 VAL A C 1
ATOM 1504 O O . VAL A 1 204 ? 19.029 -7.381 -7.751 1.00 92.62 204 VAL A O 1
ATOM 1507 N N . PHE A 1 205 ? 18.112 -7.126 -9.809 1.00 93.25 205 PHE A N 1
ATOM 1508 C CA . PHE A 1 205 ? 17.149 -8.213 -9.676 1.00 93.25 205 PHE A CA 1
ATOM 1509 C C . PHE A 1 205 ? 17.639 -9.514 -10.324 1.00 93.25 205 PHE A C 1
ATOM 1511 O O . PHE A 1 205 ? 18.291 -9.512 -11.372 1.00 93.25 205 PHE A O 1
ATOM 1518 N N . TYR A 1 206 ? 17.293 -10.634 -9.691 1.00 92.56 206 TYR A N 1
ATOM 1519 C CA . TYR A 1 206 ? 17.616 -12.008 -10.089 1.00 92.56 206 TYR A CA 1
ATOM 1520 C C . TYR A 1 206 ? 16.377 -12.837 -10.427 1.00 92.56 206 TYR A C 1
ATOM 1522 O O . TYR A 1 206 ? 16.514 -13.948 -10.939 1.00 92.56 206 TYR A O 1
ATOM 1530 N N . VAL A 1 207 ? 15.187 -12.279 -10.204 1.00 92.00 207 VAL A N 1
ATOM 1531 C CA . VAL A 1 207 ? 13.931 -12.691 -10.837 1.00 92.00 207 VAL A CA 1
ATOM 1532 C C . VAL A 1 207 ? 13.136 -11.449 -11.239 1.00 92.00 207 VAL A C 1
ATOM 1534 O O . VAL A 1 207 ? 13.209 -10.436 -10.541 1.00 92.00 207 VAL A O 1
ATOM 1537 N N . PRO A 1 208 ? 12.344 -11.496 -12.324 1.00 93.25 208 PRO A N 1
ATOM 1538 C CA . PRO A 1 208 ? 11.633 -10.319 -12.829 1.00 93.25 208 PRO A CA 1
ATOM 1539 C C . PRO A 1 208 ? 10.751 -9.601 -11.796 1.00 93.25 208 PRO A C 1
ATOM 1541 O O . PRO A 1 208 ? 10.673 -8.374 -11.778 1.00 93.25 208 PRO A O 1
ATOM 1544 N N . ASN A 1 209 ? 10.109 -10.361 -10.902 1.00 91.31 209 ASN A N 1
ATOM 1545 C CA . ASN A 1 209 ? 9.159 -9.814 -9.931 1.00 91.31 209 ASN A CA 1
ATOM 1546 C C . ASN A 1 209 ? 9.820 -9.020 -8.789 1.00 91.31 209 ASN A C 1
ATOM 1548 O O . ASN A 1 209 ? 9.139 -8.254 -8.111 1.00 91.31 209 ASN A O 1
ATOM 1552 N N . GLU A 1 210 ? 11.133 -9.155 -8.570 1.00 92.38 210 GLU A N 1
ATOM 1553 C CA . GLU A 1 210 ? 11.844 -8.359 -7.559 1.00 92.38 210 GLU A CA 1
ATOM 1554 C C . GLU A 1 210 ? 11.812 -6.860 -7.874 1.00 92.38 210 GLU A C 1
ATOM 1556 O O . GLU A 1 210 ? 11.773 -6.054 -6.949 1.00 92.38 210 GLU A O 1
ATOM 1561 N N . LEU A 1 211 ? 11.756 -6.467 -9.154 1.00 93.31 211 LEU A N 1
ATOM 1562 C CA . LEU A 1 211 ? 11.588 -5.061 -9.529 1.00 93.31 211 LEU A CA 1
ATOM 1563 C C . LEU A 1 211 ? 10.298 -4.481 -8.934 1.00 93.31 211 LEU A C 1
ATOM 1565 O O . LEU A 1 211 ? 10.322 -3.399 -8.349 1.00 93.31 211 LEU A O 1
ATOM 1569 N N . VAL A 1 212 ? 9.190 -5.220 -9.035 1.00 92.25 212 VAL A N 1
ATOM 1570 C CA . VAL A 1 212 ? 7.897 -4.807 -8.475 1.00 92.25 212 VAL A CA 1
ATOM 1571 C C . VAL A 1 212 ? 7.971 -4.745 -6.954 1.00 92.25 212 VAL A C 1
ATOM 1573 O O . VAL A 1 212 ? 7.583 -3.733 -6.382 1.00 92.25 212 VAL A O 1
ATOM 1576 N N . ARG A 1 213 ? 8.545 -5.771 -6.310 1.00 87.94 213 ARG A N 1
ATOM 1577 C CA . ARG A 1 213 ? 8.727 -5.825 -4.848 1.00 87.94 213 ARG A CA 1
ATOM 1578 C C . ARG A 1 213 ? 9.533 -4.639 -4.321 1.00 87.94 213 ARG A C 1
ATOM 1580 O O . ARG A 1 213 ? 9.194 -4.050 -3.302 1.00 87.94 213 ARG A O 1
ATOM 1587 N N . VAL A 1 214 ? 10.580 -4.236 -5.041 1.00 89.12 214 VAL A N 1
ATOM 1588 C CA . VAL A 1 214 ? 11.346 -3.037 -4.688 1.00 89.12 214 VAL A CA 1
ATOM 1589 C C . VAL A 1 214 ? 10.487 -1.786 -4.818 1.00 89.12 214 VAL A C 1
ATOM 1591 O O . VAL A 1 214 ? 10.475 -0.985 -3.890 1.00 89.12 214 VAL A O 1
ATOM 1594 N N . LEU A 1 215 ? 9.775 -1.601 -5.931 1.00 89.88 215 LEU A N 1
ATOM 1595 C CA . LEU A 1 215 ? 8.969 -0.397 -6.170 1.00 89.88 215 LEU A CA 1
ATOM 1596 C C . LEU A 1 215 ? 7.777 -0.268 -5.208 1.00 89.88 215 LEU A C 1
ATOM 1598 O O . LEU A 1 215 ? 7.480 0.843 -4.765 1.00 89.88 215 LEU A O 1
ATOM 1602 N N . SER A 1 216 ? 7.154 -1.387 -4.832 1.00 85.19 216 SER A N 1
ATOM 1603 C CA . SER A 1 216 ? 6.079 -1.445 -3.833 1.00 85.19 216 SER A CA 1
ATOM 1604 C C . SER A 1 216 ? 6.584 -1.357 -2.388 1.00 85.19 216 SER A C 1
ATOM 1606 O O . SER A 1 216 ? 5.800 -1.172 -1.461 1.00 85.19 216 SER A O 1
ATOM 1608 N N . GLY A 1 217 ? 7.899 -1.463 -2.171 1.00 82.62 217 GLY A N 1
ATOM 1609 C CA . GLY A 1 217 ? 8.507 -1.433 -0.843 1.00 82.62 217 GLY A CA 1
ATOM 1610 C C . GLY A 1 217 ? 8.477 -2.769 -0.095 1.00 82.62 217 GLY A C 1
ATOM 1611 O O . GLY A 1 217 ? 8.979 -2.819 1.030 1.00 82.62 217 GLY A O 1
ATOM 1612 N N . ASP A 1 218 ? 7.975 -3.844 -0.709 1.00 80.62 218 ASP A N 1
ATOM 1613 C CA . ASP A 1 218 ? 8.000 -5.217 -0.186 1.00 80.62 218 ASP A CA 1
ATOM 1614 C C . ASP A 1 218 ? 9.432 -5.799 -0.156 1.00 80.62 218 ASP A C 1
ATOM 1616 O O . ASP A 1 218 ? 9.840 -6.661 -0.940 1.00 80.62 218 ASP A O 1
ATOM 1620 N N . LEU A 1 219 ? 10.234 -5.278 0.772 1.00 72.81 219 LEU A N 1
ATOM 1621 C CA . LEU A 1 219 ? 11.608 -5.695 1.028 1.00 72.81 219 LEU A CA 1
ATOM 1622 C C . LEU A 1 219 ? 11.633 -6.852 2.030 1.00 72.81 219 LEU A C 1
ATOM 1624 O O . LEU A 1 219 ? 11.924 -6.666 3.217 1.00 72.81 219 LEU A O 1
ATOM 1628 N N . SER A 1 220 ? 11.310 -8.052 1.555 1.00 70.19 220 SER A N 1
ATOM 1629 C CA . SER A 1 220 ? 11.507 -9.273 2.342 1.00 70.19 220 SER A CA 1
ATOM 1630 C C . SER A 1 220 ? 13.007 -9.593 2.513 1.00 70.19 220 SER A C 1
ATOM 1632 O O . SER A 1 220 ? 13.860 -8.939 1.916 1.00 70.19 220 SER A O 1
ATOM 1634 N N . GLU A 1 221 ? 13.370 -10.558 3.368 1.00 62.22 221 GLU A N 1
ATOM 1635 C CA . GLU A 1 221 ? 14.778 -10.819 3.740 1.00 62.22 221 GLU A CA 1
ATOM 1636 C C . GLU A 1 221 ? 15.709 -11.107 2.544 1.00 62.22 221 GLU A C 1
ATOM 1638 O O . GLU A 1 221 ? 16.918 -10.865 2.629 1.00 62.22 221 GLU A O 1
ATOM 1643 N N . ASP A 1 222 ? 15.151 -11.617 1.445 1.00 65.69 222 ASP A N 1
ATOM 1644 C CA . ASP A 1 222 ? 15.815 -11.905 0.170 1.00 65.69 222 ASP A CA 1
ATOM 1645 C C . ASP A 1 222 ? 15.968 -10.670 -0.741 1.00 65.69 222 ASP A C 1
ATOM 1647 O O . ASP A 1 222 ? 16.894 -10.619 -1.550 1.00 65.69 222 ASP A O 1
ATOM 1651 N N . VAL A 1 223 ? 15.136 -9.640 -0.567 1.00 68.44 223 VAL A N 1
ATOM 1652 C CA . VAL A 1 223 ? 15.176 -8.376 -1.316 1.00 68.44 223 VAL A CA 1
ATOM 1653 C C . VAL A 1 223 ? 15.804 -7.304 -0.435 1.00 68.44 223 VAL A C 1
ATOM 1655 O O . VAL A 1 223 ? 15.141 -6.477 0.190 1.00 68.44 223 VAL A O 1
ATOM 1658 N N . GLN A 1 224 ? 17.134 -7.316 -0.374 1.00 65.94 224 GLN A N 1
ATOM 1659 C CA . GLN A 1 224 ? 17.886 -6.333 0.404 1.00 65.94 224 GLN A CA 1
ATOM 1660 C C . GLN A 1 224 ? 18.249 -5.124 -0.457 1.00 65.94 224 GLN A C 1
ATOM 1662 O O . GLN A 1 224 ? 19.022 -5.230 -1.409 1.00 65.94 224 GLN A O 1
ATOM 1667 N N . ARG A 1 225 ? 17.709 -3.959 -0.091 1.00 68.19 225 ARG A N 1
ATOM 1668 C CA . ARG A 1 225 ? 18.110 -2.656 -0.630 1.00 68.19 225 ARG A CA 1
ATOM 1669 C C . ARG A 1 225 ? 19.001 -1.939 0.392 1.00 68.19 225 ARG A C 1
ATOM 1671 O O . ARG A 1 225 ? 18.741 -1.979 1.593 1.00 68.19 225 ARG A O 1
ATOM 1678 N N . ASP A 1 226 ? 20.059 -1.279 -0.077 1.00 64.06 226 ASP A N 1
ATOM 1679 C CA . ASP A 1 226 ? 21.041 -0.598 0.786 1.00 64.06 226 ASP A CA 1
ATOM 1680 C C . ASP A 1 226 ? 20.495 0.691 1.441 1.00 64.06 226 ASP A C 1
ATOM 1682 O O . ASP A 1 226 ? 21.173 1.339 2.249 1.00 64.06 226 ASP A O 1
ATOM 1686 N N . ASP A 1 227 ? 19.308 1.136 1.048 1.00 67.62 227 ASP A N 1
ATOM 1687 C CA . ASP A 1 227 ? 18.585 2.304 1.536 1.00 67.62 227 ASP A CA 1
ATOM 1688 C C . ASP A 1 227 ? 17.216 1.924 2.102 1.00 67.62 227 ASP A C 1
ATOM 1690 O O . ASP A 1 227 ? 16.555 0.991 1.654 1.00 67.62 227 ASP A O 1
ATOM 1694 N N . ALA A 1 228 ? 16.796 2.666 3.126 1.00 65.38 228 ALA A N 1
ATOM 1695 C CA . ALA A 1 228 ? 15.491 2.473 3.732 1.00 65.38 228 ALA A CA 1
ATOM 1696 C C . ALA A 1 228 ? 14.406 3.054 2.817 1.00 65.38 228 ALA A C 1
ATOM 1698 O O . ALA A 1 228 ? 14.435 4.250 2.522 1.00 65.38 228 ALA A O 1
ATOM 1699 N N . VAL A 1 229 ? 13.437 2.222 2.429 1.00 76.69 229 VAL A N 1
ATOM 1700 C CA . VAL A 1 229 ? 12.203 2.671 1.769 1.00 76.69 229 VAL A CA 1
ATOM 1701 C C . VAL A 1 229 ? 11.483 3.645 2.692 1.00 76.69 229 VAL A C 1
ATOM 1703 O O . VAL A 1 229 ? 11.274 3.364 3.877 1.00 76.69 229 VAL A O 1
ATOM 1706 N N . VAL A 1 230 ? 11.108 4.800 2.149 1.00 83.19 230 VAL A N 1
ATOM 1707 C CA . VAL A 1 230 ? 10.240 5.749 2.837 1.00 83.19 230 VAL A CA 1
ATOM 1708 C C . VAL A 1 230 ? 8.827 5.505 2.339 1.00 83.19 230 VAL A C 1
ATOM 1710 O O . VAL A 1 230 ? 8.528 5.751 1.177 1.00 83.19 230 VAL A O 1
ATOM 1713 N N . TYR A 1 231 ? 7.964 5.012 3.218 1.00 85.12 231 TYR A N 1
ATOM 1714 C CA . TYR A 1 231 ? 6.539 4.914 2.929 1.00 85.12 231 TYR A CA 1
ATOM 1715 C C . TYR A 1 231 ? 5.898 6.292 3.059 1.00 85.12 231 TYR A C 1
ATOM 1717 O O . TYR A 1 231 ? 6.140 6.991 4.049 1.00 85.12 231 TYR A O 1
ATOM 1725 N N . THR A 1 232 ? 5.110 6.681 2.062 1.00 84.69 232 THR A N 1
ATOM 1726 C CA . THR A 1 232 ? 4.306 7.912 2.100 1.00 84.69 232 THR A CA 1
ATOM 1727 C C . THR A 1 232 ? 3.008 7.698 2.869 1.00 84.69 232 THR A C 1
ATOM 1729 O O . THR A 1 232 ? 2.481 8.653 3.430 1.00 84.69 232 THR A O 1
ATOM 1732 N N . GLU A 1 233 ? 2.575 6.443 2.985 1.00 86.75 233 GLU A N 1
ATOM 1733 C CA . GLU A 1 233 ? 1.402 6.024 3.743 1.00 86.75 233 GLU A CA 1
ATOM 1734 C C . GLU A 1 233 ? 1.785 5.307 5.042 1.00 86.75 233 GLU A C 1
ATOM 1736 O O . GLU A 1 233 ? 2.584 4.353 5.086 1.00 86.75 233 GLU A O 1
ATOM 1741 N N . GLU A 1 234 ? 1.236 5.798 6.152 1.00 85.88 234 GLU A N 1
ATOM 1742 C CA . GLU A 1 234 ? 1.593 5.302 7.473 1.00 85.88 234 GLU A CA 1
ATOM 1743 C C . GLU A 1 234 ? 0.946 3.952 7.780 1.00 85.88 234 GLU A C 1
ATOM 1745 O O . GLU A 1 234 ? -0.179 3.652 7.392 1.00 85.88 234 GLU A O 1
ATOM 1750 N N . GLY A 1 235 ? 1.674 3.118 8.518 1.00 88.25 235 GLY A N 1
ATOM 1751 C CA . GLY A 1 235 ? 1.117 1.878 9.033 1.00 88.25 235 GLY A CA 1
ATOM 1752 C C . GLY A 1 235 ? 0.171 2.154 10.195 1.00 88.25 235 GLY A C 1
ATOM 1753 O O . GLY A 1 235 ? 0.517 2.889 11.124 1.00 88.25 235 GLY A O 1
ATOM 1754 N N . LEU A 1 236 ? -1.003 1.535 10.178 1.00 86.00 236 LEU A N 1
ATOM 1755 C CA . LEU A 1 236 ? -2.030 1.758 11.183 1.00 86.00 236 LEU A CA 1
ATOM 1756 C C . LEU A 1 236 ? -1.832 0.821 12.369 1.00 86.00 236 LEU A C 1
ATOM 1758 O O . LEU A 1 236 ? -2.109 -0.375 12.309 1.00 86.00 236 LEU A O 1
ATOM 1762 N N . LYS A 1 237 ? -1.349 1.384 13.474 1.00 82.62 237 LYS A N 1
ATOM 1763 C CA . LYS A 1 237 ? -1.042 0.654 14.706 1.00 82.62 237 LYS A CA 1
ATOM 1764 C C . LYS A 1 237 ? -2.283 0.303 15.526 1.00 82.62 237 LYS A C 1
ATOM 1766 O O . LYS A 1 237 ? -3.086 1.175 15.845 1.00 82.62 237 LYS A O 1
ATOM 1771 N N . GLY A 1 238 ? -2.295 -0.915 16.068 1.00 77.75 238 GLY A N 1
ATOM 1772 C CA . GLY A 1 238 ? -3.254 -1.365 17.074 1.00 77.75 238 GLY A CA 1
ATOM 1773 C C . GLY A 1 238 ? -4.570 -1.879 16.498 1.00 77.75 238 GLY A C 1
ATOM 1774 O O . GLY A 1 238 ? -5.431 -2.288 17.271 1.00 77.75 238 GLY A O 1
ATOM 1775 N N . ASN A 1 239 ? -4.722 -1.893 15.177 1.00 84.31 239 ASN A N 1
ATOM 1776 C CA . ASN A 1 239 ? -5.902 -2.420 14.510 1.00 84.31 239 ASN A CA 1
ATOM 1777 C C . ASN A 1 239 ? -5.963 -3.935 14.648 1.00 84.31 239 ASN A C 1
ATOM 1779 O O . ASN A 1 239 ? -4.942 -4.617 14.602 1.00 84.31 239 ASN A O 1
ATOM 1783 N N . THR A 1 240 ? -7.169 -4.462 14.833 1.00 87.50 240 THR A N 1
ATOM 1784 C CA . THR A 1 240 ? -7.398 -5.906 14.818 1.00 87.50 240 THR A CA 1
ATOM 1785 C C . THR A 1 240 ? -7.624 -6.346 13.382 1.00 87.50 240 THR A C 1
ATOM 1787 O O . THR A 1 240 ? -8.580 -5.897 12.758 1.00 87.50 240 THR A O 1
ATOM 1790 N N . VAL A 1 241 ? -6.761 -7.216 12.871 1.00 92.25 241 VAL A N 1
ATOM 1791 C CA . VAL A 1 241 ? -6.918 -7.886 11.577 1.00 92.25 241 VAL A CA 1
ATOM 1792 C C . VAL A 1 241 ? -7.492 -9.269 11.825 1.00 92.25 241 VAL A C 1
ATOM 1794 O O . VAL A 1 241 ? -7.023 -9.951 12.735 1.00 92.25 241 VAL A O 1
ATOM 1797 N N . PHE A 1 242 ? -8.492 -9.688 11.056 1.00 91.81 242 PHE A N 1
ATOM 1798 C CA . PHE A 1 242 ? -9.108 -11.003 11.215 1.00 91.81 242 PHE A CA 1
ATOM 1799 C C . PHE A 1 242 ? -9.509 -11.642 9.889 1.00 91.81 242 PHE A C 1
ATOM 1801 O O . PHE A 1 242 ? -9.787 -10.947 8.912 1.00 91.81 242 PHE A O 1
ATOM 1808 N N . VAL A 1 243 ? -9.541 -12.976 9.888 1.00 93.38 243 VAL A N 1
ATOM 1809 C CA . VAL A 1 243 ? -10.095 -13.777 8.792 1.00 93.38 243 VAL A CA 1
ATOM 1810 C C . VAL A 1 243 ? -11.602 -13.877 8.997 1.00 93.38 243 VAL A C 1
ATOM 1812 O O . VAL A 1 243 ? -12.042 -14.485 9.972 1.00 93.38 243 VAL A O 1
ATOM 1815 N N . ASP A 1 244 ? -12.379 -13.298 8.086 1.00 91.25 244 ASP A N 1
ATOM 1816 C CA . ASP A 1 244 ? -13.841 -13.372 8.095 1.00 91.25 244 ASP A CA 1
ATOM 1817 C C . ASP A 1 244 ? -14.281 -14.731 7.530 1.00 91.25 244 ASP A C 1
ATOM 1819 O O . ASP A 1 244 ? -14.404 -14.933 6.319 1.00 91.25 244 ASP A O 1
ATOM 1823 N N . LEU A 1 245 ? -14.438 -15.714 8.417 1.00 90.75 245 LEU A N 1
ATOM 1824 C CA . LEU A 1 245 ? -14.678 -17.107 8.033 1.00 90.75 245 LEU A CA 1
ATOM 1825 C C . LEU A 1 245 ? -16.115 -17.345 7.575 1.00 90.75 245 LEU A C 1
ATOM 1827 O O . LEU A 1 245 ? -16.385 -18.319 6.866 1.00 90.75 245 LEU A O 1
ATOM 1831 N N . ASN A 1 246 ? -17.048 -16.512 8.031 1.00 86.81 246 ASN A N 1
ATOM 1832 C CA . ASN A 1 246 ? -18.471 -16.660 7.746 1.00 86.81 246 ASN A CA 1
ATOM 1833 C C . ASN A 1 246 ? -18.993 -15.626 6.726 1.00 86.81 246 ASN A C 1
ATOM 1835 O O . ASN A 1 246 ? -20.130 -15.770 6.266 1.00 86.81 246 ASN A O 1
ATOM 1839 N N . GLY A 1 247 ? -18.167 -14.649 6.339 1.00 84.44 247 GLY A N 1
ATOM 1840 C CA . GLY A 1 247 ? -18.458 -13.625 5.341 1.00 84.44 247 GLY A CA 1
ATOM 1841 C C . GLY A 1 247 ? -19.451 -12.564 5.817 1.00 84.44 247 GLY A C 1
ATOM 1842 O O . GLY A 1 247 ? -20.123 -11.952 4.982 1.00 84.44 247 GLY A O 1
ATOM 1843 N N . ASP A 1 248 ? -19.635 -12.395 7.129 1.00 82.81 248 ASP A N 1
ATOM 1844 C CA . ASP A 1 248 ? -20.627 -11.468 7.684 1.00 82.81 248 ASP A CA 1
ATOM 1845 C C . ASP A 1 248 ? -20.065 -10.072 7.998 1.00 82.81 248 ASP A C 1
ATOM 1847 O O . ASP A 1 248 ? -20.832 -9.148 8.288 1.00 82.81 248 ASP A O 1
ATOM 1851 N N . GLY A 1 249 ? -18.747 -9.896 7.874 1.00 79.19 249 GLY A N 1
ATOM 1852 C CA . GLY A 1 249 ? -18.058 -8.639 8.130 1.00 79.19 249 GLY A CA 1
ATOM 1853 C C . GLY A 1 249 ? -17.874 -8.289 9.603 1.00 79.19 249 GLY A C 1
ATOM 1854 O O . GLY A 1 249 ? -17.406 -7.189 9.898 1.00 79.19 249 GLY A O 1
ATOM 1855 N N . VAL A 1 250 ? -18.226 -9.181 10.527 1.00 78.50 250 VAL A N 1
ATOM 1856 C CA . VAL A 1 250 ? -18.205 -8.948 11.969 1.00 78.50 250 VAL A CA 1
ATOM 1857 C C . VAL A 1 250 ? -17.285 -9.954 12.643 1.00 78.50 250 VAL A C 1
ATOM 1859 O O . VAL A 1 250 ? -17.532 -11.156 12.630 1.00 78.50 250 VAL A O 1
ATOM 1862 N N . LEU A 1 251 ? -16.276 -9.436 13.347 1.00 79.88 251 LEU A N 1
ATOM 1863 C CA . LEU A 1 251 ? -15.348 -10.264 14.106 1.00 79.88 251 LEU A CA 1
ATOM 1864 C C . LEU A 1 251 ? -16.079 -11.152 15.119 1.00 79.88 251 LEU A C 1
ATOM 1866 O O . LEU A 1 251 ? -16.599 -10.687 16.136 1.00 79.88 251 LEU A O 1
ATOM 1870 N N . SER A 1 252 ? -16.051 -12.451 14.854 1.00 78.38 252 SER A N 1
ATOM 1871 C CA . SER A 1 252 ? -16.785 -13.480 15.571 1.00 78.38 252 SER A CA 1
ATOM 1872 C C . SER A 1 252 ? -15.864 -14.399 16.377 1.00 78.38 252 SER A C 1
ATOM 1874 O O . SER A 1 252 ? -14.642 -14.473 16.198 1.00 78.38 252 SER A O 1
ATOM 1876 N N . LYS A 1 253 ? -16.449 -15.123 17.336 1.00 76.56 253 LYS A N 1
ATOM 1877 C CA . LYS A 1 253 ? -15.714 -16.102 18.145 1.00 76.56 253 LYS A CA 1
ATOM 1878 C C . LYS A 1 253 ? -15.212 -17.252 17.274 1.00 76.56 253 LYS A C 1
ATOM 1880 O O . LYS A 1 253 ? -15.998 -17.899 16.590 1.00 76.56 253 LYS A O 1
ATOM 1885 N N . GLY A 1 254 ? -13.922 -17.555 17.391 1.00 81.44 254 GLY A N 1
ATOM 1886 C CA . GLY A 1 254 ? -13.266 -18.607 16.613 1.00 81.44 254 GLY A CA 1
ATOM 1887 C C . GLY A 1 254 ? -12.636 -18.117 15.312 1.00 81.44 254 GLY A C 1
ATOM 1888 O O . GLY A 1 254 ? -11.948 -18.902 14.671 1.00 81.44 254 GLY A O 1
ATOM 1889 N N . GLU A 1 255 ? -12.811 -16.844 14.955 1.00 90.06 255 GLU A N 1
ATOM 1890 C CA . GLU A 1 255 ? -12.105 -16.249 13.824 1.00 90.06 255 GLU A CA 1
ATOM 1891 C C . GLU A 1 255 ? -10.659 -15.901 14.199 1.00 90.06 255 GLU A C 1
ATOM 1893 O O . GLU A 1 255 ? -10.438 -15.178 15.189 1.00 90.06 255 GLU A O 1
ATOM 1898 N N . PRO A 1 256 ? -9.678 -16.414 13.432 1.00 92.69 256 PRO A N 1
ATOM 1899 C CA . PRO A 1 256 ? -8.277 -16.045 13.560 1.00 92.69 256 PRO A CA 1
ATOM 1900 C C . PRO A 1 256 ? -8.089 -14.534 13.473 1.00 92.69 256 PRO A C 1
ATOM 1902 O O . PRO A 1 256 ? -8.659 -13.884 12.596 1.00 92.69 256 PRO A O 1
ATOM 1905 N N . ARG A 1 257 ? -7.288 -13.974 14.382 1.00 92.50 257 ARG A N 1
ATOM 1906 C CA . ARG A 1 257 ? -7.052 -12.530 14.451 1.00 92.50 257 ARG A CA 1
ATOM 1907 C C . ARG A 1 257 ? -5.673 -12.185 15.002 1.00 92.50 257 ARG A C 1
ATOM 1909 O O . ARG A 1 257 ? -5.135 -12.923 15.825 1.00 92.50 257 ARG A O 1
ATOM 1916 N N . ALA A 1 258 ? -5.171 -11.014 14.631 1.00 92.00 258 ALA A N 1
ATOM 1917 C CA . ALA A 1 258 ? -3.973 -10.399 15.191 1.00 92.00 258 ALA A CA 1
ATOM 1918 C C . ALA A 1 258 ? -4.159 -8.894 15.392 1.00 92.00 258 ALA A C 1
ATOM 1920 O O . ALA A 1 258 ? -5.101 -8.297 14.878 1.00 92.00 258 ALA A O 1
ATOM 1921 N N . ILE A 1 259 ? -3.260 -8.284 16.163 1.00 83.62 259 ILE A N 1
ATOM 1922 C CA . ILE A 1 259 ? -3.221 -6.835 16.378 1.00 83.62 259 ILE A CA 1
ATOM 1923 C C . ILE A 1 259 ? -1.993 -6.283 15.664 1.00 83.62 259 ILE A C 1
ATOM 1925 O O . ILE A 1 259 ? -0.891 -6.795 15.864 1.00 83.62 259 ILE A O 1
ATOM 1929 N N . THR A 1 260 ? -2.176 -5.224 14.883 1.00 86.94 260 THR A N 1
ATOM 1930 C CA . THR A 1 260 ? -1.091 -4.592 14.136 1.00 86.94 260 THR A CA 1
ATOM 1931 C C . THR A 1 260 ? -0.093 -3.898 15.065 1.00 86.94 260 THR A C 1
ATOM 1933 O O . THR A 1 260 ? -0.448 -3.271 16.074 1.00 86.94 260 THR A O 1
ATOM 1936 N N . ASP A 1 261 ? 1.188 -3.999 14.724 1.00 81.00 261 ASP A N 1
ATOM 1937 C CA . ASP A 1 261 ? 2.283 -3.406 15.479 1.00 81.00 261 ASP A CA 1
ATOM 1938 C C . ASP A 1 261 ? 2.439 -1.893 15.213 1.00 81.00 261 ASP A C 1
ATOM 1940 O O . ASP A 1 261 ? 1.599 -1.240 14.599 1.00 81.00 261 ASP A O 1
ATOM 1944 N N . ALA A 1 262 ? 3.525 -1.285 15.704 1.00 78.75 262 ALA A N 1
ATOM 1945 C CA . ALA A 1 262 ? 3.762 0.151 15.539 1.00 78.75 262 ALA A CA 1
ATOM 1946 C C . ALA A 1 262 ? 3.986 0.615 14.089 1.00 78.75 262 ALA A C 1
ATOM 1948 O O . ALA A 1 262 ? 3.954 1.820 13.850 1.00 78.75 262 ALA A O 1
ATOM 1949 N N . LYS A 1 263 ? 4.249 -0.310 13.165 1.00 82.38 263 LYS A N 1
ATOM 1950 C CA . LYS A 1 263 ? 4.425 -0.076 11.732 1.00 82.38 263 LYS A CA 1
ATOM 1951 C C . LYS A 1 263 ? 3.231 -0.569 10.910 1.00 82.38 263 LYS A C 1
ATOM 1953 O O . LYS A 1 263 ? 3.317 -0.523 9.689 1.00 82.38 263 LYS A O 1
ATOM 1958 N N . GLY A 1 264 ? 2.149 -1.007 11.559 1.00 87.94 264 GLY A N 1
ATOM 1959 C CA . GLY A 1 264 ? 0.981 -1.584 10.894 1.00 87.94 264 GLY A CA 1
ATOM 1960 C C . GLY A 1 264 ? 1.128 -3.069 10.554 1.00 87.94 264 GLY A C 1
ATOM 1961 O O . GLY A 1 264 ? 0.187 -3.648 10.021 1.00 87.94 264 GLY A O 1
ATOM 1962 N N . ASN A 1 265 ? 2.257 -3.702 10.880 1.00 91.25 265 ASN A N 1
ATOM 1963 C CA . ASN A 1 265 ? 2.510 -5.090 10.508 1.00 91.25 265 ASN A CA 1
ATOM 1964 C C . ASN A 1 265 ? 1.688 -6.032 11.388 1.00 91.25 265 ASN A C 1
ATOM 1966 O O . ASN A 1 265 ? 1.567 -5.805 12.596 1.00 91.25 265 ASN A O 1
ATOM 1970 N N . TYR A 1 266 ? 1.172 -7.109 10.811 1.00 92.31 266 TYR A N 1
ATOM 1971 C CA . TYR A 1 266 ? 0.460 -8.154 11.533 1.00 92.31 266 TYR A CA 1
ATOM 1972 C C . TYR A 1 266 ? 0.872 -9.540 11.035 1.00 92.31 266 TYR A C 1
ATOM 1974 O O . TYR A 1 266 ? 1.349 -9.706 9.915 1.00 92.31 266 TYR A O 1
ATOM 1982 N N . GLU A 1 267 ? 0.667 -10.533 11.893 1.00 94.12 267 GLU A N 1
ATOM 1983 C CA . GLU A 1 267 ? 0.823 -11.948 11.578 1.00 94.12 267 GLU A CA 1
ATOM 1984 C C . GLU A 1 267 ? -0.221 -12.719 12.389 1.00 94.12 267 GLU A C 1
ATOM 1986 O O . GLU A 1 267 ? -0.327 -12.523 13.605 1.00 94.12 267 GLU A O 1
ATOM 1991 N N . LEU A 1 268 ? -1.023 -13.546 11.722 1.00 92.69 268 LEU A N 1
ATOM 1992 C CA . LEU A 1 268 ? -2.030 -14.398 12.345 1.00 92.69 268 LEU A CA 1
ATOM 1993 C C . LEU A 1 268 ? -1.946 -15.820 11.798 1.00 92.69 268 LEU A C 1
ATOM 1995 O O . LEU A 1 268 ? -1.744 -16.040 10.608 1.00 92.69 268 LEU A O 1
ATOM 1999 N N . GLU A 1 269 ? -2.149 -16.789 12.682 1.00 91.75 269 GLU A N 1
ATOM 2000 C CA . GLU A 1 269 ? -2.240 -18.201 12.328 1.00 91.75 269 GLU A CA 1
ATOM 2001 C C . GLU A 1 269 ? -3.708 -18.589 12.122 1.00 91.75 269 GLU A C 1
ATOM 2003 O O . GLU A 1 269 ? -4.544 -18.367 13.003 1.00 91.75 269 GLU A O 1
ATOM 2008 N N . ALA A 1 270 ? -4.023 -19.184 10.973 1.00 89.25 270 ALA A N 1
ATOM 2009 C CA . ALA A 1 270 ? -5.370 -19.604 10.609 1.00 89.25 270 ALA A CA 1
ATOM 2010 C C . ALA A 1 270 ? -5.406 -21.088 10.210 1.00 89.25 270 ALA A C 1
ATOM 2012 O O . ALA A 1 270 ? -4.750 -21.510 9.260 1.00 89.25 270 ALA A O 1
ATOM 2013 N N . ASP A 1 271 ? -6.222 -21.881 10.907 1.00 88.38 271 ASP A N 1
ATOM 2014 C CA . ASP A 1 271 ? -6.508 -23.276 10.550 1.00 88.38 271 ASP A CA 1
ATOM 2015 C C . ASP A 1 271 ? -7.646 -23.331 9.515 1.00 88.38 271 ASP A C 1
ATOM 2017 O O . ASP A 1 271 ? -8.787 -23.678 9.834 1.00 88.38 271 ASP A O 1
ATOM 2021 N N . VAL A 1 272 ? -7.341 -22.952 8.272 1.00 86.38 272 VAL A N 1
ATOM 2022 C CA . VAL A 1 272 ? -8.305 -22.865 7.162 1.00 86.38 272 VAL A CA 1
ATOM 2023 C C . VAL A 1 272 ? -7.977 -23.846 6.037 1.00 86.38 272 VAL A C 1
ATOM 2025 O O . VAL A 1 272 ? -6.830 -24.251 5.853 1.00 86.38 272 VAL A O 1
ATOM 2028 N N . ASP A 1 273 ? -9.003 -24.268 5.299 1.00 87.19 273 ASP A N 1
ATOM 2029 C CA . ASP A 1 273 ? -8.813 -25.061 4.083 1.00 87.19 273 ASP A CA 1
ATOM 2030 C C . ASP A 1 273 ? -8.374 -24.149 2.922 1.00 87.19 273 ASP A C 1
ATOM 2032 O O . ASP A 1 273 ? -8.452 -22.924 2.997 1.00 87.19 273 ASP A O 1
ATOM 2036 N N . ALA A 1 274 ? -7.907 -24.741 1.824 1.00 87.62 274 ALA A N 1
ATOM 2037 C CA . ALA A 1 274 ? -7.587 -23.979 0.622 1.00 87.62 274 ALA A CA 1
ATOM 2038 C C . ALA A 1 274 ? -8.841 -23.296 0.056 1.00 87.62 274 ALA A C 1
ATOM 2040 O O . ALA A 1 274 ? -9.896 -23.923 -0.082 1.00 87.62 274 ALA A O 1
ATOM 2041 N N . GLY A 1 275 ? -8.722 -22.019 -0.297 1.00 88.75 275 GLY A N 1
ATOM 2042 C CA . GLY A 1 275 ? -9.862 -21.200 -0.688 1.00 88.75 275 GLY A CA 1
ATOM 2043 C C . GLY A 1 275 ? -9.563 -19.708 -0.650 1.00 88.75 275 GLY A C 1
ATOM 2044 O O . GLY A 1 275 ? -8.457 -19.292 -0.316 1.00 88.75 275 GLY A O 1
ATOM 2045 N N . SER A 1 276 ? -10.563 -18.913 -1.017 1.00 91.00 276 SER A N 1
ATOM 2046 C CA . SER A 1 276 ? -10.509 -17.454 -0.942 1.00 91.00 276 SER A CA 1
ATOM 2047 C C . SER A 1 276 ? -11.201 -16.984 0.334 1.00 91.00 276 SER A C 1
ATOM 2049 O O . SER A 1 276 ? -12.295 -17.468 0.639 1.00 91.00 276 SER A O 1
ATOM 2051 N N . TYR A 1 277 ? -10.569 -16.068 1.063 1.00 90.94 277 TYR A N 1
ATOM 2052 C CA . TYR A 1 277 ? -11.068 -15.521 2.322 1.00 90.94 277 TYR A CA 1
ATOM 2053 C C . TYR A 1 277 ? -10.965 -13.998 2.325 1.00 90.94 277 TYR A C 1
ATOM 2055 O O . TYR A 1 277 ? -9.986 -13.441 1.827 1.00 90.94 277 TYR A O 1
ATOM 2063 N N . ASP A 1 278 ? -11.953 -13.339 2.930 1.00 92.31 278 ASP A N 1
ATOM 2064 C CA . ASP A 1 278 ? -11.885 -11.908 3.206 1.00 92.31 278 ASP A CA 1
ATOM 2065 C C . ASP A 1 278 ? -11.087 -11.688 4.498 1.00 92.31 278 ASP A C 1
ATOM 2067 O O . ASP A 1 278 ? -11.395 -12.247 5.553 1.00 92.31 278 ASP A O 1
ATOM 2071 N N . ILE A 1 279 ? -10.064 -10.844 4.419 1.00 93.44 279 ILE A N 1
ATOM 2072 C CA . ILE A 1 279 ? -9.317 -10.343 5.568 1.00 93.44 279 ILE A CA 1
ATOM 2073 C C . ILE A 1 279 ? -9.789 -8.924 5.843 1.00 93.44 279 ILE A C 1
ATOM 2075 O O . ILE A 1 279 ? -9.852 -8.096 4.935 1.00 93.44 279 ILE A O 1
ATOM 2079 N N . ARG A 1 280 ? -10.147 -8.639 7.094 1.00 90.62 280 ARG A N 1
ATOM 2080 C CA . ARG A 1 280 ? -10.770 -7.371 7.494 1.00 90.62 280 ARG A CA 1
ATOM 2081 C C . ARG A 1 280 ? -10.035 -6.728 8.653 1.00 90.62 280 ARG A C 1
ATOM 2083 O O . ARG A 1 280 ? -9.416 -7.416 9.464 1.00 90.62 280 ARG A O 1
ATOM 2090 N N . THR A 1 281 ? -10.145 -5.407 8.753 1.00 87.56 281 THR A N 1
ATOM 2091 C CA . THR A 1 281 ? -9.539 -4.619 9.829 1.00 87.56 281 THR A CA 1
ATOM 2092 C C . THR A 1 281 ? -10.602 -3.938 10.695 1.00 87.56 281 THR A C 1
ATOM 2094 O O . THR A 1 281 ? -11.631 -3.463 10.222 1.00 87.56 281 THR A O 1
ATOM 2097 N N . ILE A 1 282 ? -10.360 -3.879 12.004 1.00 80.50 282 ILE A N 1
ATOM 2098 C CA . ILE A 1 282 ? -11.169 -3.152 12.991 1.00 80.50 282 ILE A CA 1
ATOM 2099 C C . ILE A 1 282 ? -10.251 -2.181 13.723 1.00 80.50 282 ILE A C 1
ATOM 2101 O O . ILE A 1 282 ? -9.226 -2.579 14.283 1.00 80.50 282 ILE A O 1
ATOM 2105 N N . SER A 1 283 ? -10.642 -0.912 13.762 1.00 72.94 283 SER A N 1
ATOM 2106 C CA . SER A 1 283 ? -9.961 0.116 14.537 1.00 72.94 283 SER A CA 1
ATOM 2107 C C . SER A 1 283 ? -10.366 0.040 16.013 1.00 72.94 283 SER A C 1
ATOM 2109 O O . SER A 1 283 ? -11.563 -0.014 16.322 1.00 72.94 283 SER A O 1
ATOM 2111 N N . PRO A 1 284 ? -9.404 0.149 16.951 1.00 60.66 284 PRO A N 1
ATOM 2112 C CA . PRO A 1 284 ? -9.665 0.254 18.386 1.00 60.66 284 PRO A CA 1
ATOM 2113 C C . PRO A 1 284 ? -10.579 1.420 18.756 1.00 60.66 284 PRO A C 1
ATOM 2115 O O . PRO A 1 284 ? -11.284 1.383 19.763 1.00 60.66 284 PRO A O 1
ATOM 2118 N N . THR A 1 285 ? -10.526 2.502 17.980 1.00 54.47 285 THR A N 1
ATOM 2119 C CA . THR A 1 285 ? -11.295 3.715 18.249 1.00 54.47 285 THR A CA 1
ATOM 2120 C C . THR A 1 285 ? -12.619 3.722 17.504 1.00 54.47 285 THR A C 1
ATOM 2122 O O . THR A 1 285 ? -13.523 4.436 17.942 1.00 54.47 285 THR A O 1
ATOM 2125 N N . GLN A 1 286 ? -12.743 2.943 16.417 1.00 54.50 286 GLN A N 1
ATOM 2126 C CA . GLN A 1 286 ? -13.804 3.143 15.433 1.00 54.50 286 GLN A CA 1
ATOM 2127 C C . GLN A 1 286 ? -14.626 1.920 14.986 1.00 54.50 286 GLN A C 1
ATOM 2129 O O . GLN A 1 286 ? -15.504 2.060 14.138 1.00 54.50 286 GLN A O 1
ATOM 2134 N N . GLY A 1 287 ? -14.419 0.737 15.566 1.00 61.41 287 GLY A N 1
ATOM 2135 C CA . GLY A 1 287 ? -15.097 -0.462 15.054 1.00 61.41 287 GLY A CA 1
ATOM 2136 C C . GLY A 1 287 ? -14.543 -0.856 13.679 1.00 61.41 287 GLY A C 1
ATOM 2137 O O . GLY A 1 287 ? -13.380 -0.563 13.397 1.00 61.41 287 GLY A O 1
ATOM 2138 N N . LEU A 1 288 ? -15.323 -1.561 12.849 1.00 55.94 288 LEU A N 1
ATOM 2139 C CA . LEU A 1 288 ? -14.865 -2.029 11.530 1.00 55.94 288 LEU A CA 1
ATOM 2140 C C . LEU A 1 288 ? -14.319 -0.861 10.694 1.00 55.94 288 LEU A C 1
ATOM 2142 O O . LEU A 1 288 ? -15.025 0.115 10.437 1.00 55.94 288 LEU A O 1
ATOM 2146 N N . LEU A 1 289 ? -13.054 -0.961 10.290 1.00 58.88 289 LEU A N 1
ATOM 2147 C CA . LEU A 1 289 ? -12.453 -0.030 9.346 1.00 58.88 289 LEU A CA 1
ATOM 2148 C C . LEU A 1 289 ? -12.980 -0.331 7.945 1.00 58.88 289 LEU A C 1
ATOM 2150 O O . LEU A 1 289 ? -13.282 -1.476 7.608 1.00 58.88 289 LEU A O 1
ATOM 2154 N N . ALA A 1 290 ? -13.050 0.698 7.102 1.00 61.06 290 ALA A N 1
ATOM 2155 C CA . ALA A 1 290 ? -13.221 0.518 5.665 1.00 61.06 290 ALA A CA 1
ATOM 2156 C C . ALA A 1 290 ? -11.895 0.013 5.069 1.00 61.06 290 ALA A C 1
ATOM 2158 O O . ALA A 1 290 ? -11.170 0.761 4.419 1.00 61.06 290 ALA A O 1
ATOM 2159 N N . GLY A 1 291 ? -11.553 -1.237 5.384 1.00 68.19 291 GLY A N 1
ATOM 2160 C CA . GLY A 1 291 ? -10.374 -1.938 4.904 1.00 68.19 291 GLY A CA 1
ATOM 2161 C C . GLY A 1 291 ? -10.637 -3.436 4.862 1.00 68.19 291 GLY A C 1
ATOM 2162 O O . GLY A 1 291 ? -10.904 -4.073 5.885 1.00 68.19 291 GLY A O 1
ATOM 2163 N N . SER A 1 292 ? -10.595 -3.997 3.659 1.00 81.56 292 SER A N 1
ATOM 2164 C CA . SER A 1 292 ? -10.664 -5.437 3.449 1.00 81.56 292 SER A CA 1
ATOM 2165 C C . SER A 1 292 ? -9.867 -5.826 2.221 1.00 81.56 292 SER A C 1
ATOM 2167 O O . SER A 1 292 ? -9.955 -5.142 1.204 1.00 81.56 292 SER A O 1
ATOM 2169 N N . ALA A 1 293 ? -9.168 -6.947 2.300 1.00 87.50 293 ALA A N 1
ATOM 2170 C CA . ALA A 1 293 ? -8.451 -7.538 1.182 1.00 87.50 293 ALA A CA 1
ATOM 2171 C C . ALA A 1 293 ? -8.817 -9.017 1.070 1.00 87.50 293 ALA A C 1
ATOM 2173 O O . ALA A 1 293 ? -9.144 -9.655 2.071 1.00 87.50 293 ALA A O 1
ATOM 2174 N N . GLN A 1 294 ? -8.771 -9.568 -0.140 1.00 89.12 294 GLN A N 1
ATOM 2175 C CA . GLN A 1 294 ? -8.942 -11.004 -0.333 1.00 89.12 294 GLN A CA 1
ATOM 2176 C C . GLN A 1 294 ? -7.595 -11.701 -0.311 1.00 89.12 294 GLN A C 1
ATOM 2178 O O . GLN A 1 294 ? -6.635 -11.236 -0.921 1.00 89.12 294 GLN A O 1
ATOM 2183 N N . VAL A 1 295 ? -7.551 -12.854 0.345 1.00 88.56 295 VAL A N 1
ATOM 2184 C CA . VAL A 1 295 ? -6.391 -13.735 0.332 1.00 88.56 295 VAL A CA 1
ATOM 2185 C C . VAL A 1 295 ? -6.788 -15.098 -0.217 1.00 88.56 295 VAL A C 1
ATOM 2187 O O . VAL A 1 295 ? -7.825 -15.656 0.146 1.00 88.56 295 VAL A O 1
ATOM 2190 N N . ASN A 1 296 ? -5.962 -15.643 -1.109 1.00 89.06 296 ASN A N 1
ATOM 2191 C CA . ASN A 1 296 ? -6.152 -16.977 -1.665 1.00 89.06 296 ASN A CA 1
ATOM 2192 C C . ASN A 1 296 ? -5.167 -17.945 -1.014 1.00 89.06 296 ASN A C 1
ATOM 2194 O O . ASN A 1 296 ? -3.959 -17.843 -1.215 1.00 89.06 296 ASN A O 1
ATOM 2198 N N . ILE A 1 297 ? -5.694 -18.908 -0.263 1.00 85.94 297 ILE A N 1
ATOM 2199 C CA . ILE A 1 297 ? -4.914 -19.956 0.391 1.00 85.94 297 ILE A CA 1
ATOM 2200 C C . ILE A 1 297 ? -4.744 -21.136 -0.582 1.00 85.94 297 ILE A C 1
ATOM 2202 O O . ILE A 1 297 ? -5.750 -21.720 -1.006 1.00 85.94 297 ILE A O 1
ATOM 2206 N N . PRO A 1 298 ? -3.505 -21.500 -0.970 1.00 82.38 298 PRO A N 1
ATOM 2207 C CA . PRO A 1 298 ? -3.248 -22.558 -1.945 1.00 82.38 298 PRO A CA 1
ATOM 2208 C C . PRO A 1 298 ? -3.496 -23.970 -1.384 1.00 82.38 298 PRO A C 1
ATOM 2210 O O . PRO A 1 298 ? -3.460 -24.208 -0.180 1.00 82.38 298 PRO A O 1
ATOM 2213 N N . ALA A 1 299 ? -3.741 -24.933 -2.283 1.00 75.94 299 ALA A N 1
ATOM 2214 C CA . ALA A 1 299 ? -4.074 -26.322 -1.937 1.00 75.94 299 ALA A CA 1
ATOM 2215 C C . ALA A 1 299 ? -2.878 -27.205 -1.533 1.00 75.94 299 ALA A C 1
ATOM 2217 O O . ALA A 1 299 ? -3.086 -28.263 -0.939 1.00 75.94 299 ALA A O 1
ATOM 2218 N N . GLU A 1 300 ? -1.643 -26.794 -1.835 1.00 65.31 300 GLU A N 1
ATOM 2219 C CA . GLU A 1 300 ? -0.421 -27.529 -1.492 1.00 65.31 300 GLU A CA 1
ATOM 2220 C C . GLU A 1 300 ? 0.646 -26.577 -0.923 1.00 65.31 300 GLU A C 1
ATOM 2222 O O . GLU A 1 300 ? 0.833 -25.482 -1.445 1.00 65.31 300 GLU A O 1
ATOM 2227 N N . ASN A 1 301 ? 1.363 -27.047 0.109 1.00 53.19 301 ASN A N 1
ATOM 2228 C CA . ASN A 1 301 ? 2.373 -26.353 0.927 1.00 53.19 301 ASN A CA 1
ATOM 2229 C C . ASN A 1 301 ? 1.852 -25.232 1.846 1.00 53.19 301 ASN A C 1
ATOM 2231 O O . ASN A 1 301 ? 1.081 -24.369 1.450 1.00 53.19 301 ASN A O 1
ATOM 2235 N N . SER A 1 302 ? 2.323 -25.263 3.098 1.00 56.28 302 SER A N 1
ATOM 2236 C CA . SER A 1 302 ? 2.131 -24.257 4.150 1.00 56.28 302 SER A CA 1
ATOM 2237 C C . SER A 1 302 ? 2.800 -22.932 3.768 1.00 56.28 302 SER A C 1
ATOM 2239 O O . SER A 1 302 ? 3.868 -22.603 4.282 1.00 56.28 302 SER A O 1
ATOM 2241 N N . ALA A 1 303 ? 2.239 -22.229 2.792 1.00 62.59 303 ALA A N 1
ATOM 2242 C CA . ALA A 1 303 ? 2.750 -20.937 2.385 1.00 62.59 303 ALA A CA 1
ATOM 2243 C C . ALA A 1 303 ? 2.356 -19.905 3.438 1.00 62.59 303 ALA A C 1
ATOM 2245 O O . ALA A 1 303 ? 1.172 -19.748 3.738 1.00 62.59 303 ALA A O 1
ATOM 2246 N N . ASP A 1 304 ? 3.351 -19.205 3.967 1.00 78.00 304 ASP A N 1
ATOM 2247 C CA . ASP A 1 304 ? 3.126 -17.878 4.512 1.00 78.00 304 ASP A CA 1
ATOM 2248 C C . ASP A 1 304 ? 2.517 -17.049 3.376 1.00 78.00 304 ASP A C 1
ATOM 2250 O O . ASP A 1 304 ? 3.102 -16.944 2.293 1.00 78.00 304 ASP A O 1
ATOM 2254 N N . VAL A 1 305 ? 1.303 -16.543 3.576 1.00 86.44 305 VAL A N 1
ATOM 2255 C CA . VAL A 1 305 ? 0.647 -15.684 2.589 1.00 86.44 305 VAL A CA 1
ATOM 2256 C C . VAL A 1 305 ? 0.722 -14.255 3.088 1.00 86.44 305 VAL A C 1
ATOM 2258 O O . VAL A 1 305 ? 0.338 -13.972 4.222 1.00 86.44 305 VAL A O 1
ATOM 2261 N N . SER A 1 306 ? 1.223 -13.364 2.237 1.00 86.81 306 SER A N 1
ATOM 2262 C CA . SER A 1 306 ? 1.244 -11.934 2.518 1.00 86.81 306 SER A CA 1
ATOM 2263 C C . SER A 1 306 ? 0.013 -11.265 1.912 1.00 86.81 306 SER A C 1
ATOM 2265 O O . SER A 1 306 ? -0.316 -11.514 0.750 1.00 86.81 306 SER A O 1
ATOM 2267 N N . VAL A 1 307 ? -0.673 -10.431 2.688 1.00 89.94 307 VAL A N 1
ATOM 2268 C CA . VAL A 1 307 ? -1.767 -9.583 2.212 1.00 89.94 307 VAL A CA 1
ATOM 2269 C C . VAL A 1 307 ? -1.750 -8.246 2.946 1.00 89.94 307 VAL A C 1
ATOM 2271 O O . VAL A 1 307 ? -2.025 -8.151 4.143 1.00 89.94 307 VAL A O 1
ATOM 2274 N N . ASP A 1 308 ? -1.431 -7.184 2.219 1.00 90.44 308 ASP A N 1
ATOM 2275 C CA . ASP A 1 308 ? -1.551 -5.829 2.739 1.00 90.44 308 ASP A CA 1
ATOM 2276 C C . ASP A 1 308 ? -3.011 -5.363 2.683 1.00 90.44 308 ASP A C 1
ATOM 2278 O O . ASP A 1 308 ? -3.797 -5.786 1.834 1.00 90.44 308 ASP A O 1
ATOM 2282 N N . ILE A 1 309 ? -3.396 -4.508 3.628 1.00 90.94 309 ILE A N 1
ATOM 2283 C CA . ILE A 1 309 ? -4.766 -4.013 3.757 1.00 90.94 309 ILE A CA 1
ATOM 2284 C C . ILE A 1 309 ? -4.723 -2.495 3.823 1.00 90.94 309 ILE A C 1
ATOM 2286 O O . ILE A 1 309 ? -4.432 -1.920 4.880 1.00 90.94 309 ILE A O 1
ATOM 2290 N N . GLY A 1 310 ? -5.074 -1.862 2.708 1.00 89.62 310 GLY A N 1
ATOM 2291 C CA . GLY A 1 310 ? -5.405 -0.446 2.680 1.00 89.62 310 GLY A CA 1
ATOM 2292 C C . GLY A 1 310 ? -6.651 -0.192 3.521 1.00 89.62 310 GLY A C 1
ATOM 2293 O O . GLY A 1 310 ? -7.643 -0.921 3.447 1.00 89.62 310 GLY A O 1
ATOM 2294 N N . SER A 1 311 ? -6.591 0.774 4.427 1.00 86.81 311 SER A N 1
ATOM 2295 C CA . SER A 1 311 ? -7.739 1.179 5.232 1.00 86.81 311 SER A CA 1
ATOM 2296 C C . SER A 1 311 ? -7.855 2.682 5.207 1.00 86.81 311 SER A C 1
ATOM 2298 O O . SER A 1 311 ? -6.899 3.386 5.526 1.00 86.81 311 SER A O 1
ATOM 2300 N N . GLN A 1 312 ? -9.050 3.179 4.902 1.00 73.75 312 GLN A N 1
ATOM 2301 C CA . GLN A 1 312 ? -9.292 4.607 5.025 1.00 73.75 312 GLN A CA 1
ATOM 2302 C C . GLN A 1 312 ? -9.143 5.011 6.491 1.00 73.75 312 GLN A C 1
ATOM 2304 O O . GLN A 1 312 ? -9.801 4.452 7.379 1.00 73.75 312 GLN A O 1
ATOM 2309 N N . SER A 1 313 ? -8.269 5.987 6.736 1.00 54.09 313 SER A N 1
ATOM 2310 C CA . SER A 1 313 ? -8.103 6.619 8.038 1.00 54.09 313 SER A CA 1
ATOM 2311 C C . SER A 1 313 ? -9.396 7.352 8.392 1.00 54.09 313 SER A C 1
ATOM 2313 O O . SER A 1 313 ? -9.622 8.508 8.041 1.00 54.09 313 SER A O 1
ATOM 2315 N N . LEU A 1 314 ? -10.308 6.662 9.069 1.00 53.34 314 LEU A N 1
ATOM 2316 C CA . LEU A 1 314 ? -11.389 7.331 9.766 1.00 53.34 314 LEU A CA 1
ATOM 2317 C C . LEU A 1 314 ? -10.713 8.145 10.890 1.00 53.34 314 LEU A C 1
ATOM 2319 O O . LEU A 1 314 ? -9.936 7.612 11.679 1.00 53.34 314 LEU A O 1
ATOM 2323 N N . ASP A 1 315 ? -10.957 9.458 10.952 1.00 52.84 315 ASP A N 1
ATOM 2324 C CA . ASP A 1 315 ? -10.345 10.371 11.934 1.00 52.84 315 ASP A CA 1
ATOM 2325 C C . ASP A 1 315 ? -10.390 9.735 13.337 1.00 52.84 315 ASP A C 1
ATOM 2327 O O . ASP A 1 315 ? -11.490 9.653 13.884 1.00 52.84 315 ASP A O 1
ATOM 2331 N N . GLN A 1 316 ? -9.260 9.313 13.944 1.00 53.09 316 GLN A N 1
ATOM 2332 C CA . GLN A 1 316 ? -9.171 8.550 15.225 1.00 53.09 316 GLN A CA 1
ATOM 2333 C C . GLN A 1 316 ? -9.848 9.228 16.446 1.00 53.09 316 GLN A C 1
ATOM 2335 O O . GLN A 1 316 ? -9.757 8.783 17.591 1.00 53.09 316 GLN A O 1
ATOM 2340 N N . HIS A 1 317 ? -10.493 10.360 16.210 1.00 59.56 317 HIS A N 1
ATOM 2341 C CA . HIS A 1 317 ? -11.163 11.250 17.132 1.00 59.56 317 HIS A CA 1
ATOM 2342 C C . HIS A 1 317 ? -12.658 11.428 16.829 1.00 59.56 317 HIS A C 1
ATOM 2344 O O . HIS A 1 317 ? -13.307 12.244 17.481 1.00 59.56 317 HIS A O 1
ATOM 2350 N N . THR A 1 318 ? -13.209 10.683 15.869 1.00 69.81 318 THR A N 1
ATOM 2351 C CA . THR A 1 318 ? -14.633 10.735 15.522 1.00 69.81 318 THR A CA 1
ATOM 2352 C C . THR A 1 318 ? -15.438 9.863 16.484 1.00 69.81 318 THR A C 1
ATOM 2354 O O . THR A 1 318 ? -15.209 8.654 16.533 1.00 69.81 318 THR A O 1
ATOM 2357 N N . PRO A 1 319 ? -16.383 10.432 17.251 1.00 81.88 319 PRO A N 1
ATOM 2358 C CA . PRO A 1 319 ? -17.230 9.657 18.152 1.00 81.88 319 PRO A CA 1
ATOM 2359 C C . PRO A 1 319 ? -18.169 8.719 17.386 1.00 81.88 319 PRO A C 1
ATOM 2361 O O . PRO A 1 319 ? -18.764 9.119 16.386 1.00 81.88 319 PRO A O 1
ATOM 2364 N N . ILE A 1 320 ? -18.373 7.505 17.899 1.00 79.25 320 ILE A N 1
ATOM 2365 C CA . ILE A 1 320 ? -19.241 6.489 17.285 1.00 79.25 320 ILE A CA 1
ATOM 2366 C C . ILE A 1 320 ? -20.496 6.256 18.098 1.00 79.25 320 ILE A C 1
ATOM 2368 O O . ILE A 1 320 ? -20.424 6.054 19.306 1.00 79.25 320 ILE A O 1
ATOM 2372 N N . SER A 1 321 ? -21.650 6.223 17.433 1.00 87.50 321 SER A N 1
ATOM 2373 C CA . SER A 1 321 ? -22.913 5.843 18.063 1.00 87.50 321 SER A CA 1
ATOM 2374 C C . SER A 1 321 ? -22.905 4.382 18.508 1.00 87.50 321 SER A C 1
ATOM 2376 O O . SER A 1 321 ? -22.683 3.474 17.713 1.00 87.50 321 SER A O 1
ATOM 2378 N N . LEU A 1 322 ? -23.220 4.160 19.779 1.00 87.00 322 LEU A N 1
ATOM 2379 C CA . LEU A 1 322 ? -23.321 2.836 20.373 1.00 87.00 322 LEU A CA 1
ATOM 2380 C C . LEU A 1 322 ? -24.565 2.083 19.901 1.00 87.00 322 LEU A C 1
ATOM 2382 O O . LEU A 1 322 ? -25.626 2.664 19.630 1.00 87.00 322 LEU A O 1
ATOM 2386 N N . GLN A 1 323 ? -24.458 0.756 19.894 1.00 84.62 323 GLN A N 1
ATOM 2387 C CA . GLN A 1 323 ? -25.549 -0.118 19.490 1.00 84.62 323 GLN A CA 1
ATOM 2388 C C . GLN A 1 323 ? -26.627 -0.232 20.580 1.00 84.62 323 GLN A C 1
ATOM 2390 O O . GLN A 1 323 ? -26.340 -0.387 21.770 1.00 84.62 323 GLN A O 1
ATOM 2395 N N . LYS A 1 324 ? -27.904 -0.203 20.171 1.00 87.62 324 LYS A N 1
ATOM 2396 C CA . LYS A 1 324 ? -29.035 -0.406 21.087 1.00 87.62 324 LYS A CA 1
ATOM 2397 C C . LYS A 1 324 ? -29.252 -1.893 21.362 1.00 87.62 324 LYS A C 1
ATOM 2399 O O . LYS A 1 324 ? -29.670 -2.640 20.473 1.00 87.62 324 LYS A O 1
ATOM 2404 N N . VAL A 1 325 ? -29.106 -2.309 22.615 1.00 86.38 325 VAL A N 1
ATOM 2405 C CA . VAL A 1 325 ? -29.337 -3.694 23.043 1.00 86.38 325 VAL A CA 1
ATOM 2406 C C . VAL A 1 325 ? -30.808 -3.879 23.408 1.00 86.38 325 VAL A C 1
ATOM 2408 O O . VAL A 1 325 ? -31.293 -3.416 24.438 1.00 86.38 325 VAL A O 1
ATOM 2411 N N . LYS A 1 326 ? -31.560 -4.573 22.543 1.00 80.00 326 LYS A N 1
ATOM 2412 C CA . LYS A 1 326 ? -33.018 -4.750 22.706 1.00 80.00 326 LYS A CA 1
ATOM 2413 C C . LYS A 1 326 ? -33.395 -5.565 23.944 1.00 80.00 326 LYS A C 1
ATOM 2415 O O . LYS A 1 326 ? -34.469 -5.346 24.506 1.00 80.00 326 LYS A O 1
ATOM 2420 N N . ARG A 1 327 ? -32.574 -6.550 24.317 1.00 75.00 327 ARG A N 1
ATOM 2421 C CA . ARG A 1 327 ? -32.766 -7.427 25.480 1.00 75.00 327 ARG A CA 1
ATOM 2422 C C . ARG A 1 327 ? -31.405 -7.889 25.990 1.00 75.00 327 ARG A C 1
ATOM 2424 O O . ARG A 1 327 ? -30.555 -8.250 25.186 1.00 75.00 327 ARG A O 1
ATOM 2431 N N . LEU A 1 328 ? -31.242 -7.908 27.311 1.00 73.50 328 LEU A N 1
ATOM 2432 C CA . LEU A 1 328 ? -30.145 -8.624 27.967 1.00 73.50 328 LEU A CA 1
ATOM 2433 C C . LEU A 1 328 ? -30.278 -10.130 27.720 1.00 73.50 328 LEU A C 1
ATOM 2435 O O . LEU A 1 328 ? -31.369 -10.607 27.377 1.00 73.50 328 LEU A O 1
ATOM 2439 N N . SER A 1 329 ? -29.199 -10.880 27.954 1.00 71.00 329 SER A N 1
ATOM 2440 C CA . SER A 1 329 ? -29.307 -12.336 28.020 1.00 71.00 329 SER A CA 1
ATOM 2441 C C . SER A 1 329 ? -30.390 -12.726 29.043 1.00 71.00 329 SER A C 1
ATOM 2443 O O . SER A 1 329 ? -30.652 -12.020 30.020 1.00 71.00 329 SER A O 1
ATOM 2445 N N . SER A 1 330 ? -31.088 -13.843 28.821 1.00 71.25 330 SER A N 1
ATOM 2446 C CA . SER A 1 330 ? -32.187 -14.289 29.697 1.00 71.25 330 SER A CA 1
ATOM 2447 C C . SER A 1 330 ? -31.726 -14.752 31.091 1.00 71.25 330 SER A C 1
ATOM 2449 O O . SER A 1 330 ? -32.510 -15.329 31.848 1.00 71.25 330 SER A O 1
ATOM 2451 N N . VAL A 1 331 ? -30.457 -14.524 31.427 1.00 77.81 331 VAL A N 1
ATOM 2452 C CA . VAL A 1 331 ? -29.822 -14.887 32.688 1.00 77.81 331 VAL A CA 1
ATOM 2453 C C . VAL A 1 331 ? -30.121 -13.816 33.737 1.00 77.81 331 VAL A C 1
ATOM 2455 O O . VAL A 1 331 ? -30.125 -12.614 33.477 1.00 77.81 331 VAL A O 1
ATOM 2458 N N . LYS A 1 332 ? -30.403 -14.251 34.967 1.00 86.88 332 LYS A N 1
ATOM 2459 C CA . LYS A 1 332 ? -30.619 -13.334 36.088 1.00 86.88 332 LYS A CA 1
ATOM 2460 C C . LYS A 1 332 ? -29.288 -12.656 36.463 1.00 86.88 332 LYS A C 1
ATOM 2462 O O . LYS A 1 332 ? -28.352 -13.389 36.773 1.00 86.88 332 LYS A O 1
ATOM 2467 N N . PRO A 1 333 ? -29.222 -11.313 36.560 1.00 91.06 333 PRO A N 1
ATOM 2468 C CA . PRO A 1 333 ? -27.975 -10.639 36.900 1.00 91.06 333 PRO A CA 1
ATOM 2469 C C . PRO A 1 333 ? -27.405 -11.033 38.269 1.00 91.06 333 PRO A C 1
ATOM 2471 O O . PRO A 1 333 ? -28.132 -11.110 39.269 1.00 91.06 333 PRO A O 1
ATOM 2474 N N . ILE A 1 334 ? -26.089 -11.229 38.314 1.00 93.44 334 ILE A N 1
ATOM 2475 C CA . ILE A 1 334 ? -25.273 -11.424 39.511 1.00 93.44 334 ILE A CA 1
ATOM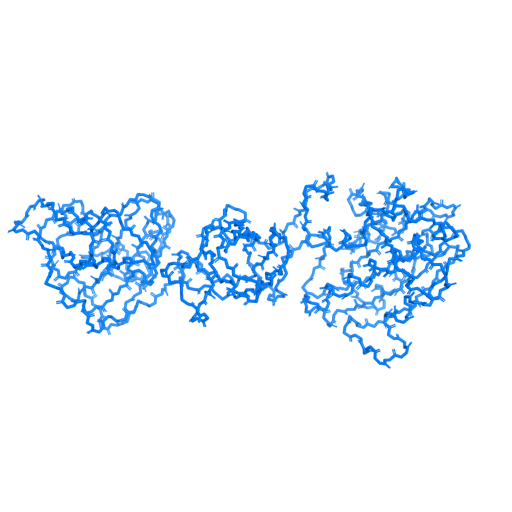 2476 C C . ILE A 1 334 ? -24.809 -10.040 39.980 1.00 93.44 334 ILE A C 1
ATOM 2478 O O . ILE A 1 334 ? -24.177 -9.311 39.227 1.00 93.44 334 ILE A O 1
ATOM 2482 N N . THR A 1 335 ? -25.127 -9.657 41.216 1.00 91.62 335 THR A N 1
ATOM 2483 C CA . THR A 1 335 ? -24.830 -8.319 41.764 1.00 91.62 335 THR A CA 1
ATOM 2484 C C . THR A 1 335 ? -24.314 -8.405 43.196 1.00 91.62 335 THR A C 1
ATOM 2486 O O . THR A 1 335 ? -24.667 -9.330 43.941 1.00 91.62 335 THR A O 1
ATOM 2489 N N . GLY A 1 336 ? -23.524 -7.406 43.597 1.00 84.12 336 GLY A N 1
ATOM 2490 C CA . GLY A 1 336 ? -23.184 -7.137 44.994 1.00 84.12 336 GLY A CA 1
ATOM 2491 C C . GLY A 1 336 ? -24.434 -6.917 45.854 1.00 84.12 336 GLY A C 1
ATOM 2492 O O . GLY A 1 336 ? -25.508 -6.575 45.350 1.00 84.12 336 GLY A O 1
ATOM 2493 N N . ARG A 1 337 ? -24.320 -7.169 47.163 1.00 80.31 337 ARG A N 1
ATOM 2494 C CA . ARG A 1 337 ? -25.442 -7.061 48.120 1.00 80.31 337 ARG A CA 1
ATOM 2495 C C . ARG A 1 337 ? -25.332 -5.837 49.025 1.00 80.31 337 ARG A C 1
ATOM 2497 O O . ARG A 1 337 ? -26.294 -5.531 49.730 1.00 80.31 337 ARG A O 1
ATOM 2504 N N . ASN A 1 338 ? -24.186 -5.160 49.034 1.00 79.38 338 ASN A N 1
ATOM 2505 C CA . ASN A 1 338 ? -23.887 -4.082 49.966 1.00 79.38 338 ASN A CA 1
ATOM 2506 C C . ASN A 1 338 ? -23.694 -2.744 49.237 1.00 79.38 338 ASN A C 1
ATOM 2508 O O . ASN A 1 338 ? -23.736 -2.658 48.020 1.00 79.38 338 ASN A O 1
ATOM 2512 N N . LYS A 1 339 ? -23.531 -1.666 50.016 1.00 75.44 339 LYS A N 1
ATOM 2513 C CA . LYS A 1 339 ? -23.206 -0.317 49.508 1.00 75.44 339 LYS A CA 1
ATOM 2514 C C . LYS A 1 339 ? -21.694 -0.034 49.470 1.00 75.44 339 LYS A C 1
ATOM 2516 O O . LYS A 1 339 ? -21.286 1.123 49.403 1.00 75.44 339 LYS A O 1
ATOM 2521 N N . GLY A 1 340 ? -20.875 -1.054 49.694 1.00 80.44 340 GLY A N 1
ATOM 2522 C CA . GLY A 1 340 ? -19.420 -0.959 49.764 1.00 80.44 340 GLY A CA 1
ATOM 2523 C C . GLY A 1 340 ? -18.806 -2.042 48.892 1.00 80.44 340 GLY A C 1
ATOM 2524 O O . GLY A 1 340 ? -19.539 -2.844 48.341 1.00 80.44 340 GLY A O 1
ATOM 2525 N N . LYS A 1 341 ? -17.472 -2.079 48.820 1.00 91.06 341 LYS A N 1
ATOM 2526 C CA . LYS A 1 341 ? -16.749 -2.954 47.893 1.00 91.06 341 LYS A CA 1
ATOM 2527 C C . LYS A 1 341 ? -17.146 -4.426 48.022 1.00 91.06 341 LYS A C 1
ATOM 2529 O O . LYS A 1 341 ? -16.720 -5.096 48.966 1.00 91.06 341 LYS A O 1
ATOM 2534 N N . ASP A 1 342 ? -17.851 -4.923 47.020 1.00 93.19 342 ASP A N 1
ATOM 2535 C CA . ASP A 1 342 ? -18.176 -6.324 46.822 1.00 93.19 342 ASP A CA 1
ATOM 2536 C C . ASP A 1 342 ? -17.264 -6.939 45.736 1.00 93.19 342 ASP A C 1
ATOM 2538 O O . ASP A 1 342 ? -16.687 -6.261 44.882 1.00 93.19 342 ASP A O 1
ATOM 2542 N N . HIS A 1 343 ? -17.072 -8.258 45.793 1.00 94.62 343 HIS A N 1
ATOM 2543 C CA . HIS A 1 343 ? -16.415 -9.027 44.733 1.00 94.62 343 HIS A CA 1
ATOM 2544 C C . HIS A 1 343 ? -17.469 -9.917 44.075 1.00 94.62 343 HIS A C 1
ATOM 2546 O O . HIS A 1 343 ? -17.877 -10.930 44.646 1.00 94.62 343 HIS A O 1
ATOM 2552 N N . VAL A 1 344 ? -17.907 -9.529 42.884 1.00 95.62 344 VAL A N 1
ATOM 2553 C CA . VAL A 1 344 ? -18.895 -10.244 42.080 1.00 95.62 344 VAL A CA 1
ATOM 2554 C C . VAL A 1 344 ? -18.148 -11.134 41.095 1.00 95.62 344 VAL A C 1
ATOM 2556 O O . VAL A 1 344 ? -17.330 -10.664 40.305 1.00 95.62 344 VAL A O 1
ATOM 2559 N N . LYS A 1 345 ? -18.397 -12.439 41.171 1.00 96.12 345 LYS A N 1
ATOM 2560 C CA . LYS A 1 345 ? -17.739 -13.444 40.336 1.00 96.12 345 LYS A CA 1
ATOM 2561 C C . LYS A 1 345 ? -18.799 -14.240 39.580 1.00 96.12 345 LYS A C 1
ATOM 2563 O O . LYS A 1 345 ? -19.729 -14.731 40.220 1.00 96.12 345 LYS A O 1
ATOM 2568 N N . GLY A 1 346 ? -18.622 -14.353 38.269 1.00 94.25 346 GLY A N 1
ATOM 2569 C CA . GLY A 1 346 ? -19.399 -15.211 37.387 1.00 94.25 346 GLY A CA 1
ATOM 2570 C C . GLY A 1 346 ? -18.989 -16.684 37.464 1.00 94.25 346 GLY A C 1
ATOM 2571 O O . GLY A 1 346 ? -18.370 -17.163 38.427 1.00 94.25 346 GLY A O 1
ATOM 2572 N N . THR A 1 347 ? -19.372 -17.396 36.425 1.00 93.81 347 THR A N 1
ATOM 2573 C CA . THR A 1 347 ? -19.251 -18.819 36.148 1.00 93.81 347 THR A CA 1
ATOM 2574 C C . THR A 1 347 ? -18.329 -19.022 34.940 1.00 93.81 347 THR A C 1
ATOM 2576 O O . THR A 1 347 ? -17.588 -18.130 34.574 1.00 93.81 347 THR A O 1
ATOM 2579 N N . GLN A 1 348 ? -18.261 -20.225 34.370 1.00 93.69 348 GLN A N 1
ATOM 2580 C CA . GLN A 1 348 ? -17.497 -20.474 33.132 1.00 93.69 348 GLN A CA 1
ATOM 2581 C C . GLN A 1 348 ? -18.396 -20.397 31.884 1.00 93.69 348 GLN A C 1
ATOM 2583 O O . GLN A 1 348 ? -18.105 -21.023 30.867 1.00 93.69 348 GLN A O 1
ATOM 2588 N N . SER A 1 349 ? -19.544 -19.739 32.001 1.00 92.69 349 SER A N 1
ATOM 2589 C CA . SER A 1 349 ? -20.569 -19.596 30.970 1.00 92.69 349 SER A CA 1
ATOM 2590 C C . SER A 1 349 ? -21.008 -18.138 30.921 1.00 92.69 349 SER A C 1
ATOM 2592 O O . SER A 1 349 ? -20.737 -17.408 31.861 1.00 92.69 349 SER A O 1
ATOM 2594 N N . ASP A 1 350 ? -21.730 -17.752 29.872 1.00 93.62 350 ASP A N 1
ATOM 2595 C CA . ASP A 1 350 ? -22.205 -16.380 29.676 1.00 93.62 350 ASP A CA 1
ATOM 2596 C C . ASP A 1 350 ? -23.003 -15.867 30.886 1.00 93.62 350 ASP A C 1
ATOM 2598 O O . ASP A 1 350 ? -24.102 -16.353 31.194 1.00 93.62 350 ASP A O 1
ATOM 2602 N N . ASP A 1 351 ? -22.465 -14.857 31.562 1.00 94.88 351 ASP A N 1
ATOM 2603 C CA . ASP A 1 351 ? -23.074 -14.252 32.735 1.00 94.88 351 ASP A CA 1
ATOM 2604 C C . ASP A 1 351 ? -23.549 -12.821 32.481 1.00 94.88 351 ASP A C 1
ATOM 2606 O O . ASP A 1 351 ? -23.089 -12.112 31.592 1.00 94.88 351 ASP A O 1
ATOM 2610 N N . VAL A 1 352 ? -24.466 -12.351 33.331 1.00 95.88 352 VAL A N 1
ATOM 2611 C CA . VAL A 1 352 ? -24.759 -10.917 33.460 1.00 95.88 352 VAL A CA 1
ATOM 2612 C C . VAL A 1 352 ? -24.293 -10.469 34.835 1.00 95.88 352 VAL A C 1
ATOM 2614 O O . VAL A 1 352 ? -24.895 -10.837 35.843 1.00 95.88 352 VAL A O 1
ATOM 2617 N N . LEU A 1 353 ? -23.238 -9.665 34.899 1.00 96.44 353 LEU A N 1
ATOM 2618 C CA . LEU A 1 353 ? -22.700 -9.098 36.131 1.00 96.44 353 LEU A CA 1
ATOM 2619 C C . LEU A 1 353 ? -23.147 -7.640 36.239 1.00 96.44 353 LEU A C 1
ATOM 2621 O O . LEU A 1 353 ? -22.692 -6.788 35.483 1.00 96.44 353 LEU A O 1
ATOM 2625 N N . ALA A 1 354 ? -24.048 -7.338 37.170 1.00 94.75 354 ALA A N 1
ATOM 2626 C CA . ALA A 1 354 ? -24.567 -5.986 37.351 1.00 94.75 354 ALA A CA 1
ATOM 2627 C C . ALA A 1 354 ? -23.751 -5.183 38.370 1.00 94.75 354 ALA A C 1
ATOM 2629 O O . ALA A 1 354 ? -23.371 -5.708 39.422 1.00 94.75 354 ALA A O 1
ATOM 2630 N N . SER A 1 355 ? -23.533 -3.902 38.059 1.00 91.62 355 SER A N 1
ATOM 2631 C CA . SER A 1 355 ? -22.927 -2.931 38.966 1.00 91.62 355 SER A CA 1
ATOM 2632 C C . SER A 1 355 ? -23.798 -2.723 40.204 1.00 91.62 355 SER A C 1
ATOM 2634 O O . SER A 1 355 ? -25.034 -2.657 40.136 1.00 91.62 355 SER A O 1
ATOM 2636 N N . GLY A 1 356 ? -23.133 -2.672 41.356 1.00 89.56 356 GLY A N 1
ATOM 2637 C CA . GLY A 1 356 ? -23.750 -2.470 42.654 1.00 89.56 356 GLY A CA 1
ATOM 2638 C C . GLY A 1 356 ? -23.721 -1.004 43.071 1.00 89.56 356 GLY A C 1
ATOM 2639 O O . GLY A 1 356 ? -23.776 -0.089 42.255 1.00 89.56 356 GLY A O 1
ATOM 2640 N N . LYS A 1 357 ? -23.700 -0.772 44.385 1.00 90.38 357 LYS A N 1
ATOM 2641 C CA . LYS A 1 357 ? -23.400 0.547 44.952 1.00 90.38 357 LYS A CA 1
ATOM 2642 C C . LYS A 1 357 ? -22.040 0.487 45.619 1.00 90.38 357 LYS A C 1
ATOM 2644 O O . LYS A 1 357 ? -21.817 -0.372 46.468 1.00 90.38 357 LYS A O 1
ATOM 2649 N N . GLY A 1 358 ? -21.228 1.508 45.395 1.00 91.06 358 GLY A N 1
ATOM 2650 C CA . GLY A 1 358 ? -19.851 1.535 45.847 1.00 91.06 358 GLY A CA 1
ATOM 2651 C C . GLY A 1 358 ? -18.922 0.868 44.832 1.00 91.06 358 GLY A C 1
ATOM 2652 O O . GLY A 1 358 ? -19.340 0.494 43.749 1.00 91.06 358 GLY A O 1
ATOM 2653 N N . PRO A 1 359 ? -17.623 0.776 45.149 1.00 94.00 359 PRO A N 1
ATOM 2654 C CA . PRO A 1 359 ? -16.637 0.333 44.181 1.00 94.00 359 PRO A CA 1
ATOM 2655 C C . PRO A 1 359 ? -16.458 -1.184 44.243 1.00 94.00 359 PRO A C 1
ATOM 2657 O O . PRO A 1 359 ? -15.739 -1.663 45.126 1.00 94.00 359 PRO A O 1
ATOM 2660 N N . ASP A 1 360 ? -17.024 -1.922 43.298 1.00 95.38 360 ASP A N 1
ATOM 2661 C CA . ASP A 1 360 ? -16.992 -3.380 43.242 1.00 95.38 360 ASP A CA 1
ATOM 2662 C C . ASP A 1 360 ? -15.906 -3.913 42.293 1.00 95.38 360 ASP A C 1
ATOM 2664 O O . ASP A 1 360 ? -15.209 -3.196 41.563 1.00 95.38 360 ASP A O 1
ATOM 2668 N N . VAL A 1 361 ? -15.687 -5.226 42.368 1.00 96.75 361 VAL A N 1
ATOM 2669 C CA . VAL A 1 361 ? -14.857 -5.979 41.425 1.00 96.75 361 VAL A CA 1
ATOM 2670 C C . VAL A 1 361 ? -15.747 -6.984 40.714 1.00 96.75 361 VAL A C 1
ATOM 2672 O O . VAL A 1 361 ? -16.245 -7.900 41.362 1.00 96.75 361 VAL A O 1
ATOM 2675 N N . LEU A 1 362 ? -15.904 -6.832 39.403 1.00 97.69 362 LEU A N 1
ATOM 2676 C CA . LEU A 1 362 ? -16.684 -7.712 38.539 1.00 97.69 362 LEU A CA 1
ATOM 2677 C C . LEU A 1 362 ? -15.722 -8.627 37.773 1.00 97.69 362 LEU A C 1
ATOM 2679 O O . LEU A 1 362 ? -14.796 -8.149 37.114 1.00 97.69 362 LEU A O 1
ATOM 2683 N N . LYS A 1 363 ? -15.900 -9.943 37.888 1.00 97.31 363 LYS A N 1
ATOM 2684 C CA . LYS A 1 363 ? -15.064 -10.939 37.206 1.00 97.31 363 LYS A CA 1
ATOM 2685 C C . LYS A 1 363 ? -15.941 -12.002 36.550 1.00 97.31 363 LYS A C 1
ATOM 2687 O O . LYS A 1 363 ? -16.423 -12.875 37.270 1.00 97.31 363 LYS A O 1
ATOM 2692 N N . GLY A 1 364 ? -16.095 -11.930 35.231 1.00 93.56 364 GLY A N 1
ATOM 2693 C CA . GLY A 1 364 ? -16.895 -12.867 34.441 1.00 93.56 364 GLY A CA 1
ATOM 2694 C C . GLY A 1 364 ? -16.321 -14.289 34.402 1.00 93.56 364 GLY A C 1
ATOM 2695 O O . GLY A 1 364 ? -16.950 -15.202 34.918 1.00 93.56 364 GLY A O 1
ATOM 2696 N N . LEU A 1 365 ? -15.022 -14.405 34.082 1.00 93.56 365 LEU A N 1
ATOM 2697 C CA . LEU A 1 365 ? -14.222 -15.630 33.867 1.00 93.56 365 LEU A CA 1
ATOM 2698 C C . LEU A 1 365 ? -14.180 -16.064 32.398 1.00 93.56 365 LEU A C 1
ATOM 2700 O O . LEU A 1 365 ? -13.279 -15.621 31.702 1.00 93.56 365 LEU A O 1
ATOM 2704 N N . SER A 1 366 ? -15.017 -17.007 31.980 1.00 90.38 366 SER A N 1
ATOM 2705 C CA . SER A 1 366 ? -15.053 -17.549 30.619 1.00 90.38 366 SER A CA 1
ATOM 2706 C C . SER A 1 366 ? -16.500 -17.539 30.160 1.00 90.38 366 SER A C 1
ATOM 2708 O O . SER A 1 366 ? -17.371 -17.785 30.986 1.00 90.38 366 SER A O 1
ATOM 2710 N N . GLY A 1 367 ? -16.732 -17.368 28.863 1.00 89.56 367 GLY A N 1
ATOM 2711 C CA . GLY A 1 367 ? -18.069 -17.096 28.333 1.00 89.56 367 GLY A CA 1
ATOM 2712 C C . GLY A 1 367 ? -18.117 -15.685 27.760 1.00 89.56 367 GLY A C 1
ATOM 2713 O O . GLY A 1 367 ? -17.134 -14.959 27.859 1.00 89.56 367 GLY A O 1
ATOM 2714 N N . ASN A 1 368 ? -19.234 -15.344 27.128 1.00 90.69 368 ASN A N 1
ATOM 2715 C CA . ASN A 1 368 ? -19.490 -14.014 26.588 1.00 90.69 368 ASN A CA 1
ATOM 2716 C C . ASN A 1 368 ? -20.263 -13.215 27.646 1.00 90.69 368 ASN A C 1
ATOM 2718 O O . ASN A 1 368 ? -21.494 -13.295 27.739 1.00 90.69 368 ASN A O 1
ATOM 2722 N N . ASP A 1 369 ? -19.537 -12.497 28.497 1.00 94.94 369 ASP A N 1
ATOM 2723 C CA . ASP A 1 369 ? -20.082 -11.900 29.711 1.00 94.94 369 ASP A CA 1
ATOM 2724 C C . ASP A 1 369 ? -20.619 -10.482 29.481 1.00 94.94 369 ASP A C 1
ATOM 2726 O O . ASP A 1 369 ? -20.015 -9.648 28.810 1.00 94.94 369 ASP A O 1
ATOM 2730 N N . GLN A 1 370 ? -21.753 -10.162 30.105 1.00 95.62 370 GLN A N 1
ATOM 2731 C CA . GLN A 1 370 ? -22.364 -8.833 30.064 1.00 95.62 370 GLN A CA 1
ATOM 2732 C C . GLN A 1 370 ? -22.183 -8.098 31.395 1.00 95.62 370 GLN A C 1
ATOM 2734 O O . GLN A 1 370 ? -22.725 -8.495 32.428 1.00 95.62 370 GLN A O 1
ATOM 2739 N N . TYR A 1 371 ? -21.488 -6.964 31.376 1.00 97.06 371 TYR A N 1
ATOM 2740 C CA . TYR A 1 371 ? -21.281 -6.094 32.533 1.00 97.06 371 TYR A CA 1
ATOM 2741 C C . TYR A 1 371 ? -22.310 -4.958 32.523 1.00 97.06 371 TYR A C 1
ATOM 2743 O O . TYR A 1 371 ? -22.173 -3.983 31.787 1.00 97.06 371 TYR A O 1
ATOM 2751 N N . LEU A 1 372 ? -23.368 -5.088 33.326 1.00 96.00 372 LEU A N 1
ATOM 2752 C CA . LEU A 1 372 ? -24.524 -4.189 33.321 1.00 96.00 372 LEU A CA 1
ATOM 2753 C C . LEU A 1 372 ? -24.352 -3.010 34.287 1.00 96.00 372 LEU A C 1
ATOM 2755 O O . LEU A 1 372 ? -24.438 -3.177 35.500 1.00 96.00 372 LEU A O 1
ATOM 2759 N N . PHE A 1 373 ? -24.242 -1.802 33.743 1.00 95.75 373 PHE A N 1
ATOM 2760 C CA . PHE A 1 373 ? -24.187 -0.535 34.470 1.00 95.75 373 PHE A CA 1
ATOM 2761 C C . PHE A 1 373 ? -25.543 0.169 34.439 1.00 95.75 373 PHE A C 1
ATOM 2763 O O . PHE A 1 373 ? -25.816 0.992 33.569 1.00 95.75 373 PHE A O 1
ATOM 2770 N N . ASN A 1 374 ? -26.433 -0.184 35.367 1.00 92.38 374 ASN A N 1
ATOM 2771 C CA . ASN A 1 374 ? -27.809 0.338 35.397 1.00 92.38 374 ASN A CA 1
ATOM 2772 C C . ASN A 1 374 ? -28.259 0.744 36.810 1.00 92.38 374 ASN A C 1
ATOM 2774 O O . ASN A 1 374 ? -29.451 0.749 37.135 1.00 92.38 374 ASN A O 1
ATOM 2778 N N . GLN A 1 375 ? -27.296 1.050 37.675 1.00 90.62 375 GLN A N 1
ATOM 2779 C CA . GLN A 1 375 ? -27.523 1.472 39.048 1.00 90.62 375 GLN A CA 1
ATOM 2780 C C . GLN A 1 375 ? -26.824 2.813 39.269 1.00 90.62 375 GLN A C 1
ATOM 2782 O O . GLN A 1 375 ? -25.610 2.916 39.164 1.00 90.62 375 GLN A O 1
ATOM 2787 N N . GLN A 1 376 ? -27.596 3.854 39.589 1.00 89.50 376 GLN A N 1
ATOM 2788 C CA . GLN A 1 376 ? -27.031 5.172 39.874 1.00 89.50 376 GLN A CA 1
ATOM 2789 C C . GLN A 1 376 ? -26.095 5.110 41.092 1.00 89.50 376 GLN A C 1
ATOM 2791 O O . GLN A 1 376 ? -26.502 4.624 42.160 1.00 89.50 376 GLN A O 1
ATOM 2796 N N . ASP A 1 377 ? -24.883 5.642 40.923 1.00 90.19 377 ASP A N 1
ATOM 2797 C CA . ASP A 1 377 ? -23.851 5.762 41.954 1.00 90.19 377 ASP A CA 1
ATOM 2798 C C . ASP A 1 377 ? -22.928 6.971 41.697 1.00 90.19 377 ASP A C 1
ATOM 2800 O O . ASP A 1 377 ? -23.078 7.696 40.713 1.00 90.19 377 ASP A O 1
ATOM 2804 N N . ILE A 1 378 ? -21.992 7.221 42.614 1.00 91.50 378 ILE A N 1
ATOM 2805 C CA . ILE A 1 378 ? -20.998 8.288 42.514 1.00 91.50 378 ILE A CA 1
ATOM 2806 C C . ILE A 1 378 ? -19.874 7.946 41.531 1.00 91.50 378 ILE A C 1
ATOM 2808 O O . ILE A 1 378 ? -19.330 6.847 41.519 1.00 91.50 378 ILE A O 1
ATOM 2812 N N . TYR A 1 379 ? -19.416 8.943 40.782 1.00 94.31 379 TYR A N 1
ATOM 2813 C CA . TYR A 1 379 ? -18.262 8.790 39.902 1.00 94.31 379 TYR A CA 1
ATOM 2814 C C . TYR A 1 379 ? -16.925 8.917 40.648 1.00 94.31 379 TYR A C 1
ATOM 2816 O O . TYR A 1 379 ? -16.800 9.460 41.752 1.00 94.31 379 TYR A O 1
ATOM 2824 N N . GLY A 1 380 ? -15.864 8.428 40.016 1.00 93.12 380 GLY A N 1
ATOM 2825 C CA . GLY A 1 380 ? -14.497 8.516 40.502 1.00 93.12 380 GLY A CA 1
ATOM 2826 C C . GLY A 1 380 ? -14.085 7.329 41.368 1.00 93.12 380 GLY A C 1
ATOM 2827 O O . GLY A 1 380 ? -14.677 6.257 41.372 1.00 93.12 380 GLY A O 1
ATOM 2828 N N . ARG A 1 381 ? -12.999 7.488 42.135 1.00 90.06 381 ARG A N 1
ATOM 2829 C CA . ARG A 1 381 ? -12.377 6.356 42.848 1.00 90.06 381 ARG A CA 1
ATOM 2830 C C . ARG A 1 381 ? -13.299 5.649 43.858 1.00 90.06 381 ARG A C 1
ATOM 2832 O O . ARG A 1 381 ? -12.966 4.541 44.266 1.00 90.06 381 ARG A O 1
ATOM 2839 N N . LYS A 1 382 ? -14.386 6.272 44.303 1.00 90.44 382 LYS A N 1
ATOM 2840 C CA . LYS A 1 382 ? -15.254 5.716 45.347 1.00 90.44 382 LYS A CA 1
ATOM 2841 C C . LYS A 1 382 ? -16.496 4.988 44.825 1.00 90.44 382 LYS A C 1
ATOM 2843 O O . LYS A 1 382 ? -17.091 4.299 45.636 1.00 90.44 382 LYS A O 1
ATOM 2848 N N . GLY A 1 383 ? -16.832 5.096 43.541 1.00 90.88 383 GLY A N 1
ATOM 2849 C CA . GLY A 1 383 ? -17.947 4.349 42.933 1.00 90.88 383 GLY A CA 1
ATOM 2850 C C . GLY A 1 383 ? -17.617 3.809 41.543 1.00 90.88 383 GLY A C 1
ATOM 2851 O O . GLY A 1 383 ? -18.499 3.536 40.746 1.00 90.88 383 GLY A O 1
ATOM 2852 N N . ARG A 1 384 ? -16.322 3.684 41.223 1.00 94.38 384 ARG A N 1
ATOM 2853 C CA . ARG A 1 384 ? -15.900 2.979 40.012 1.00 94.38 384 ARG A CA 1
ATOM 2854 C C . ARG A 1 384 ? -15.969 1.473 40.218 1.00 94.38 384 ARG A C 1
ATOM 2856 O O . ARG A 1 384 ? -15.458 0.984 41.231 1.00 94.38 384 ARG A O 1
ATOM 2863 N N . GLU A 1 385 ? -16.377 0.775 39.178 1.00 97.06 385 GLU A N 1
ATOM 2864 C CA . GLU A 1 385 ? -16.254 -0.671 39.097 1.00 97.06 385 GLU A CA 1
ATOM 2865 C C . GLU A 1 385 ? -14.905 -1.080 38.522 1.00 97.06 385 GLU A C 1
ATOM 2867 O O . GLU A 1 385 ? -14.319 -0.387 37.686 1.00 97.06 385 GLU A O 1
ATOM 2872 N N . LYS A 1 386 ? -14.375 -2.210 38.985 1.00 97.50 386 LYS A N 1
ATOM 2873 C CA . LYS A 1 386 ? -13.205 -2.841 38.375 1.00 97.50 386 LYS A CA 1
ATOM 2874 C C . LYS A 1 386 ? -13.628 -4.115 37.661 1.00 97.50 386 LYS A C 1
ATOM 2876 O O . LYS A 1 386 ? -13.998 -5.078 38.324 1.00 97.50 386 LYS A O 1
ATOM 2881 N N . ILE A 1 387 ? -13.485 -4.138 36.345 1.00 98.12 387 ILE A N 1
ATOM 2882 C CA . ILE A 1 387 ? -13.740 -5.313 35.515 1.00 98.12 387 ILE A CA 1
ATOM 2883 C C . ILE A 1 387 ? -12.428 -6.090 35.362 1.00 98.12 387 ILE A C 1
ATOM 2885 O O . ILE A 1 387 ? -11.370 -5.510 35.104 1.00 98.12 387 ILE A O 1
ATOM 2889 N N . ILE A 1 388 ? -12.467 -7.401 35.590 1.00 95.44 388 ILE A N 1
ATOM 2890 C CA . ILE A 1 388 ? -11.305 -8.288 35.486 1.00 95.44 388 ILE A CA 1
ATOM 2891 C C . ILE A 1 388 ? -11.601 -9.391 34.480 1.00 95.44 388 ILE A C 1
ATOM 2893 O O . ILE A 1 388 ? -12.527 -10.168 34.691 1.00 95.44 388 ILE A O 1
ATOM 2897 N N . GLY A 1 389 ? -10.717 -9.521 33.489 1.00 90.00 389 GLY A N 1
ATOM 2898 C CA . GLY A 1 389 ? -10.805 -10.567 32.472 1.00 90.00 389 GLY A CA 1
ATOM 2899 C C . GLY A 1 389 ? -11.756 -10.235 31.329 1.00 90.00 389 GLY A C 1
ATOM 2900 O O . GLY A 1 389 ? -12.225 -11.168 30.707 1.00 90.00 389 GLY A O 1
ATOM 2901 N N . PHE A 1 390 ? -12.028 -8.948 31.086 1.00 94.44 390 PHE A N 1
ATOM 2902 C CA . PHE A 1 390 ? -12.806 -8.515 29.927 1.00 94.44 390 PHE A CA 1
ATOM 2903 C C . PHE A 1 390 ? -12.115 -8.933 28.629 1.00 94.44 390 PHE A C 1
ATOM 2905 O O . PHE A 1 390 ? -10.923 -8.635 28.469 1.00 94.44 390 PHE A O 1
ATOM 2912 N N . ASN A 1 391 ? -12.857 -9.559 27.725 1.00 85.62 391 ASN A N 1
ATOM 2913 C CA . ASN A 1 391 ? -12.384 -9.944 26.405 1.00 85.62 391 ASN A CA 1
ATOM 2914 C C . ASN A 1 391 ? -13.145 -9.183 25.308 1.00 85.62 391 ASN A C 1
ATOM 2916 O O . ASN A 1 391 ? -14.326 -9.429 25.088 1.00 85.62 391 ASN A O 1
ATOM 2920 N N . SER A 1 392 ? -12.473 -8.246 24.634 1.00 83.12 392 SER A N 1
ATOM 2921 C CA . SER A 1 392 ? -13.061 -7.462 23.536 1.00 83.12 392 SER A CA 1
ATOM 2922 C C . SER A 1 392 ? -13.483 -8.376 22.376 1.00 83.12 392 SER A C 1
ATOM 2924 O O . SER A 1 392 ? -12.771 -9.321 22.025 1.00 83.12 392 SER A O 1
ATOM 2926 N N . GLY A 1 393 ? -14.665 -8.127 21.815 1.00 75.38 393 GLY A N 1
ATOM 2927 C CA . GLY A 1 393 ? -15.316 -8.983 20.820 1.00 75.38 393 GLY A CA 1
ATOM 2928 C C . GLY A 1 393 ? -16.000 -10.243 21.378 1.00 75.38 393 GLY A C 1
ATOM 2929 O O . GLY A 1 393 ? -16.625 -10.971 20.613 1.00 75.38 393 GLY A O 1
ATOM 2930 N N . GLU A 1 394 ? -15.912 -10.520 22.684 1.00 84.00 394 GLU A N 1
ATOM 2931 C CA . GLU A 1 394 ? -16.701 -11.576 23.350 1.00 84.00 394 GLU A CA 1
ATOM 2932 C C . GLU A 1 394 ? -17.612 -10.996 24.439 1.00 84.00 394 GLU A C 1
ATOM 2934 O O . GLU A 1 394 ? -18.814 -11.269 24.467 1.00 84.00 394 GLU A O 1
ATOM 2939 N N . ASP A 1 395 ? -17.037 -10.186 25.325 1.00 92.81 395 ASP A N 1
ATOM 2940 C CA . ASP A 1 395 ? -17.721 -9.554 26.442 1.00 92.81 395 ASP A CA 1
ATOM 2941 C C . ASP A 1 395 ? -18.341 -8.216 26.036 1.00 92.81 395 ASP A C 1
ATOM 2943 O O . ASP A 1 395 ? -17.864 -7.522 25.142 1.00 92.81 395 ASP A O 1
ATOM 2947 N N . MET A 1 396 ? -19.377 -7.797 26.762 1.00 93.31 396 MET A N 1
ATOM 2948 C CA . MET A 1 396 ? -20.075 -6.543 26.494 1.00 93.31 396 MET A CA 1
ATOM 2949 C C . MET A 1 396 ? -20.281 -5.720 27.766 1.00 93.31 396 MET A C 1
ATOM 2951 O O . MET A 1 396 ? -20.695 -6.231 28.807 1.00 93.31 396 MET A O 1
ATOM 2955 N N . ILE A 1 397 ? -20.061 -4.411 27.691 1.00 97.06 397 ILE A N 1
ATOM 2956 C CA . ILE A 1 397 ? -20.455 -3.446 28.719 1.00 97.06 397 ILE A CA 1
ATOM 2957 C C . ILE A 1 397 ? -21.816 -2.869 28.333 1.00 97.06 397 ILE A C 1
ATOM 2959 O O . ILE A 1 397 ? -21.960 -2.200 27.314 1.00 97.06 397 ILE A O 1
ATOM 2963 N N . ILE A 1 398 ? -22.829 -3.094 29.169 1.00 95.81 398 ILE A N 1
ATOM 2964 C CA . ILE A 1 398 ? -24.187 -2.604 28.927 1.00 95.81 398 ILE A CA 1
ATOM 2965 C C . ILE A 1 398 ? -24.444 -1.358 29.766 1.00 95.81 398 ILE A C 1
ATOM 2967 O O . ILE A 1 398 ? -24.483 -1.416 30.996 1.00 95.81 398 ILE A O 1
ATOM 2971 N N . LEU A 1 399 ? -24.663 -0.233 29.099 1.00 96.25 399 LEU A N 1
ATOM 2972 C CA . LEU A 1 399 ? -24.925 1.069 29.691 1.00 96.25 399 LEU A CA 1
ATOM 2973 C C . LEU A 1 399 ? -26.435 1.298 29.809 1.00 96.25 399 LEU A C 1
ATOM 2975 O O . LEU A 1 399 ? -27.159 1.372 28.818 1.00 96.25 399 LEU A O 1
ATOM 2979 N N . GLY A 1 400 ? -26.923 1.394 31.041 1.00 93.44 400 GLY A N 1
ATOM 2980 C CA . GLY A 1 400 ? -28.342 1.522 31.338 1.00 93.44 400 GLY A CA 1
ATOM 2981 C C . GLY A 1 400 ? -28.779 2.955 31.631 1.00 93.44 400 GLY A C 1
ATOM 2982 O O . GLY A 1 400 ? -28.130 3.695 32.379 1.00 93.44 400 GLY A O 1
ATOM 2983 N N . SER A 1 401 ? -29.958 3.305 31.122 1.00 91.38 401 SER A N 1
ATOM 2984 C CA . SER A 1 401 ? -30.626 4.602 31.317 1.00 91.38 401 SER A CA 1
ATOM 2985 C C . SER A 1 401 ? -30.880 5.027 32.773 1.00 91.38 401 SER A C 1
ATOM 2987 O O . SER A 1 401 ? -31.148 6.201 33.026 1.00 91.38 401 SER A O 1
ATOM 2989 N N . ARG A 1 402 ? -30.791 4.127 33.767 1.00 91.19 402 ARG A N 1
ATOM 2990 C CA . ARG A 1 402 ? -30.912 4.519 35.189 1.00 91.19 402 ARG A CA 1
ATOM 2991 C C . ARG A 1 402 ? -29.643 5.135 35.766 1.00 91.19 402 ARG A C 1
ATOM 2993 O O . ARG A 1 402 ? -29.733 5.823 36.781 1.00 91.19 402 ARG A O 1
ATOM 3000 N N . GLN A 1 403 ? -28.477 4.819 35.206 1.00 93.00 403 GLN A N 1
ATOM 3001 C CA . GLN A 1 403 ? -27.200 5.361 35.676 1.00 93.00 403 GLN A CA 1
ATOM 3002 C C . GLN A 1 403 ? -26.756 6.554 34.832 1.00 93.00 403 GLN A C 1
ATOM 3004 O O . GLN A 1 403 ? -26.213 7.516 35.376 1.00 93.00 403 GLN A O 1
ATOM 3009 N N . PHE A 1 404 ? -27.008 6.492 33.528 1.00 94.06 404 PHE A N 1
ATOM 3010 C CA . PHE A 1 404 ? -26.534 7.473 32.568 1.00 94.06 404 PHE A CA 1
ATOM 3011 C C . PHE A 1 404 ? -27.710 8.160 31.883 1.00 94.06 404 PHE A C 1
ATOM 3013 O O . PHE A 1 404 ? -28.588 7.514 31.308 1.00 94.06 404 PHE A O 1
ATOM 3020 N N . GLU A 1 405 ? -27.714 9.486 31.920 1.00 88.69 405 GLU A N 1
ATOM 3021 C CA . GLU A 1 405 ? -28.702 10.284 31.208 1.00 88.69 405 GLU A CA 1
ATOM 3022 C C . GLU A 1 405 ? -28.375 10.339 29.708 1.00 88.69 405 GLU A C 1
ATOM 3024 O O . GLU A 1 405 ? -27.228 10.188 29.287 1.00 88.69 405 GLU A O 1
ATOM 3029 N N . GLY A 1 406 ? -29.390 10.583 28.878 1.00 80.06 406 GLY A N 1
ATOM 3030 C CA . GLY A 1 406 ? -29.191 10.790 27.441 1.00 80.06 406 GLY A CA 1
ATOM 3031 C C . GLY A 1 406 ? -29.096 9.521 26.591 1.00 80.06 406 GLY A C 1
ATOM 3032 O O . GLY A 1 406 ? -28.911 9.654 25.385 1.00 80.06 406 GLY A O 1
ATOM 3033 N N . MET A 1 407 ? -29.312 8.336 27.175 1.00 82.06 407 MET A N 1
ATOM 3034 C CA . MET A 1 407 ? -29.318 7.043 26.468 1.00 82.06 407 MET A CA 1
ATOM 3035 C C . MET A 1 407 ? -30.302 6.975 25.291 1.00 82.06 407 MET A C 1
ATOM 3037 O O . MET A 1 407 ? -30.042 6.303 24.306 1.00 82.06 407 MET A O 1
ATOM 3041 N N . GLU A 1 408 ? -31.395 7.737 25.327 1.00 74.75 408 GLU A N 1
ATOM 3042 C CA . GLU A 1 408 ? -32.401 7.783 24.252 1.00 74.75 408 GLU A CA 1
ATOM 3043 C C . GLU A 1 408 ? -31.911 8.470 22.955 1.00 74.75 408 GLU A C 1
ATOM 3045 O O . GLU A 1 408 ? -32.658 8.541 21.980 1.00 74.75 408 GLU A O 1
ATOM 3050 N N . ARG A 1 409 ? -30.686 9.020 22.934 1.00 81.31 409 ARG A N 1
ATOM 3051 C CA . ARG A 1 409 ? -30.152 9.858 21.841 1.00 81.31 409 ARG A CA 1
ATOM 3052 C C . ARG A 1 409 ? -29.086 9.173 20.976 1.00 81.31 409 ARG A C 1
ATOM 3054 O O . ARG A 1 409 ? -28.363 9.879 20.288 1.00 81.31 409 ARG A O 1
ATOM 3061 N N . ASN A 1 410 ? -28.998 7.840 20.985 1.00 84.12 410 ASN A N 1
ATOM 3062 C CA . ASN A 1 410 ? -27.911 7.080 20.343 1.00 84.12 410 ASN A CA 1
ATOM 3063 C C . ASN A 1 410 ? -26.534 7.532 20.872 1.00 84.12 410 ASN A C 1
ATOM 3065 O O . ASN A 1 410 ? -25.782 8.181 20.141 1.00 84.12 410 ASN A O 1
ATOM 3069 N N . PRO A 1 411 ? -26.237 7.245 22.153 1.00 91.94 411 PRO A N 1
ATOM 3070 C CA . PRO A 1 411 ? -25.059 7.766 22.832 1.00 91.94 411 PRO A CA 1
ATOM 3071 C C . PRO A 1 411 ? -23.778 7.418 22.083 1.00 91.94 411 PRO A C 1
ATOM 3073 O O . PRO A 1 411 ? -23.683 6.347 21.483 1.00 91.94 411 PRO A O 1
ATOM 3076 N N . THR A 1 412 ? -22.792 8.306 22.143 1.00 91.75 412 THR A N 1
ATOM 3077 C CA . THR A 1 412 ? -21.527 8.132 21.430 1.00 91.75 412 THR A CA 1
ATOM 3078 C C . THR A 1 412 ? -20.393 7.651 22.327 1.00 91.75 412 THR A C 1
ATOM 3080 O O . THR A 1 412 ? -20.358 7.905 23.532 1.00 91.75 412 THR A O 1
ATOM 3083 N N . PHE A 1 413 ? -19.436 6.961 21.721 1.00 91.50 413 PHE A N 1
ATOM 3084 C CA . PHE A 1 413 ? -18.234 6.447 22.350 1.00 91.50 413 PHE A CA 1
ATOM 3085 C C . PHE A 1 413 ? -16.991 6.887 21.586 1.00 91.50 413 PHE A C 1
ATOM 3087 O O . PHE A 1 413 ? -16.992 6.932 20.357 1.00 91.50 413 PHE A O 1
ATOM 3094 N N . LEU A 1 414 ? -15.928 7.192 22.327 1.00 88.00 414 LEU A N 1
ATOM 3095 C CA . LEU A 1 414 ? -14.610 7.457 21.772 1.00 88.00 414 LEU A CA 1
ATOM 3096 C C . LEU A 1 414 ? -13.514 6.880 22.676 1.00 88.00 414 LEU A C 1
ATOM 3098 O O . LEU A 1 414 ? -13.407 7.237 23.856 1.00 88.00 414 LEU A O 1
ATOM 3102 N N . SER A 1 415 ? -12.657 6.030 22.114 1.00 85.31 415 SER A N 1
ATOM 3103 C CA . SER A 1 415 ? -11.409 5.624 22.767 1.00 85.31 415 SER A CA 1
ATOM 3104 C C . SER A 1 415 ? -10.306 6.651 22.498 1.00 85.31 415 SER A C 1
ATOM 3106 O O . SER A 1 415 ? -10.223 7.243 21.427 1.00 85.31 415 SER A O 1
ATOM 3108 N N . VAL A 1 416 ? -9.471 6.902 23.504 1.00 85.38 416 VAL A N 1
ATOM 3109 C CA . VAL A 1 416 ? -8.356 7.851 23.468 1.00 85.38 416 VAL A CA 1
ATOM 3110 C C . VAL A 1 416 ? -7.124 7.244 24.131 1.00 85.38 416 VAL A C 1
ATOM 3112 O O . VAL A 1 416 ? -7.191 6.564 25.162 1.00 85.38 416 VAL A O 1
ATOM 3115 N N . LEU A 1 417 ? -5.948 7.548 23.594 1.00 79.06 417 LEU A N 1
ATOM 3116 C CA . LEU A 1 417 ? -4.705 6.907 24.021 1.00 79.06 417 LEU A CA 1
ATOM 3117 C C . LEU A 1 417 ? -4.135 7.567 25.274 1.00 79.06 417 LEU A C 1
ATOM 3119 O O . LEU A 1 417 ? -3.522 6.923 26.137 1.00 79.06 417 LEU A O 1
ATOM 3123 N N . ASN A 1 418 ? -4.333 8.877 25.409 1.00 79.69 418 ASN A N 1
ATOM 3124 C CA . ASN A 1 418 ? -3.671 9.663 26.438 1.00 79.69 418 ASN A CA 1
ATOM 3125 C C . ASN A 1 418 ? -4.588 10.699 27.109 1.00 79.69 418 ASN A C 1
ATOM 3127 O O . ASN A 1 418 ? -5.700 11.013 26.696 1.00 79.69 418 ASN A O 1
ATOM 3131 N N . ARG A 1 419 ? -4.098 11.261 28.220 1.00 89.38 419 ARG A N 1
ATOM 3132 C CA . ARG A 1 419 ? -4.856 12.245 29.010 1.00 89.38 419 ARG A CA 1
ATOM 3133 C C . ARG A 1 419 ? -5.048 13.587 28.303 1.00 89.38 419 ARG A C 1
ATOM 3135 O O . ARG A 1 419 ? -5.848 14.384 28.786 1.00 89.38 419 ARG A O 1
ATOM 3142 N N . LYS A 1 420 ? -4.250 13.903 27.280 1.00 86.12 420 LYS A N 1
ATOM 3143 C CA . LYS A 1 420 ? -4.383 15.157 26.530 1.00 86.12 420 LYS A CA 1
ATOM 3144 C C . LYS A 1 420 ? -5.624 15.066 25.645 1.00 86.12 420 LYS A C 1
ATOM 3146 O O . LYS A 1 420 ? -6.482 15.930 25.767 1.00 86.12 420 LYS A O 1
ATOM 3151 N N . GLU A 1 421 ? -5.756 13.979 24.892 1.00 87.25 421 GLU A N 1
ATOM 3152 C CA . GLU A 1 421 ? -6.955 13.651 24.108 1.00 87.25 421 GLU A CA 1
ATOM 3153 C C . GLU A 1 421 ? -8.194 13.536 24.988 1.00 87.25 421 GLU A C 1
ATOM 3155 O O . GLU A 1 421 ? -9.174 14.220 24.728 1.00 87.25 421 GLU A O 1
ATOM 3160 N N . LEU A 1 422 ? -8.124 12.798 26.104 1.00 90.94 422 LEU A N 1
ATOM 3161 C CA . LEU A 1 422 ? -9.259 12.691 27.030 1.00 90.94 422 LEU A CA 1
ATOM 3162 C C . LEU A 1 422 ? -9.795 14.067 27.457 1.00 90.94 422 LEU A C 1
ATOM 3164 O O . LEU A 1 422 ? -10.997 14.266 27.543 1.00 90.94 422 LEU A O 1
ATOM 3168 N N . ARG A 1 423 ? -8.907 15.028 27.743 1.00 90.62 423 ARG A N 1
ATOM 3169 C CA . ARG A 1 423 ? -9.311 16.386 28.145 1.00 90.62 423 ARG A CA 1
ATOM 3170 C C . ARG A 1 423 ? -9.808 17.240 26.986 1.00 90.62 423 ARG A C 1
ATOM 3172 O O . ARG A 1 423 ? -10.558 18.173 27.245 1.00 90.62 423 ARG A O 1
ATOM 3179 N N . LYS A 1 424 ? -9.329 16.983 25.768 1.00 89.38 424 LYS A N 1
ATOM 3180 C CA . LYS A 1 424 ? -9.798 17.643 24.548 1.00 89.38 424 LYS A CA 1
ATOM 3181 C C . LYS A 1 424 ? -11.233 17.194 24.262 1.00 89.38 424 LYS A C 1
ATOM 3183 O O . LYS A 1 424 ? -12.127 18.025 24.266 1.00 89.38 424 LYS A O 1
ATOM 3188 N N . HIS A 1 425 ? -11.442 15.883 24.165 1.00 88.25 425 HIS A N 1
ATOM 3189 C CA . HIS A 1 425 ? -12.722 15.281 23.792 1.00 88.25 425 HIS A CA 1
ATOM 3190 C C . HIS A 1 425 ? -13.775 15.313 24.908 1.00 88.25 425 HIS A C 1
ATOM 3192 O O . HIS A 1 425 ? -14.965 15.301 24.628 1.00 88.25 425 HIS A O 1
ATOM 3198 N N . ALA A 1 426 ? -13.379 15.469 26.177 1.00 90.19 426 ALA A N 1
ATOM 3199 C CA . ALA A 1 426 ? -14.319 15.787 27.262 1.00 90.19 426 ALA A CA 1
ATOM 3200 C C . ALA A 1 426 ? -14.920 17.210 27.169 1.00 90.19 426 ALA A C 1
ATOM 3202 O O . ALA A 1 426 ? -15.599 17.639 28.092 1.00 90.19 426 ALA A O 1
ATOM 3203 N N . LYS A 1 427 ? -14.615 17.972 26.112 1.00 88.56 427 LYS A N 1
ATOM 3204 C CA . LYS A 1 427 ? -15.231 19.269 25.785 1.00 88.56 427 LYS A CA 1
ATOM 3205 C C . LYS A 1 427 ? -16.023 19.208 24.478 1.00 88.56 427 LYS A C 1
ATOM 3207 O O . LYS A 1 427 ? -16.339 20.241 23.899 1.00 88.56 427 LYS A O 1
ATOM 3212 N N . GLU A 1 428 ? -16.285 18.009 23.981 1.00 88.19 428 GLU A N 1
ATOM 3213 C CA . GLU A 1 428 ? -16.991 17.754 22.731 1.00 88.19 428 GLU A CA 1
ATOM 3214 C C . GLU A 1 428 ? -18.258 16.935 23.027 1.00 88.19 428 GLU A C 1
ATOM 3216 O O . GLU A 1 428 ? -18.446 16.438 24.142 1.00 88.19 428 GLU A O 1
ATOM 3221 N N . ALA A 1 429 ? -19.146 16.797 22.041 1.00 86.19 429 ALA A N 1
ATOM 3222 C CA . ALA A 1 429 ? -20.392 16.033 22.151 1.00 86.19 429 ALA A CA 1
ATOM 3223 C C . ALA A 1 429 ? -20.146 14.506 22.115 1.00 86.19 429 ALA A C 1
ATOM 3225 O O . ALA A 1 429 ? -20.612 13.797 21.223 1.00 86.19 429 ALA A O 1
ATOM 3226 N N . VAL A 1 430 ? -19.367 14.011 23.080 1.00 90.44 430 VAL A N 1
ATOM 3227 C CA . VAL A 1 430 ? -19.021 12.595 23.262 1.00 90.44 430 VAL A CA 1
ATOM 3228 C C . VAL A 1 430 ? -19.580 12.116 24.587 1.00 90.44 430 VAL A C 1
ATOM 3230 O O . VAL A 1 430 ? -19.166 12.653 25.611 1.00 90.44 430 VAL A O 1
ATOM 3233 N N . ASP A 1 431 ? -20.467 11.118 24.601 1.00 94.19 431 ASP A N 1
ATOM 3234 C CA . ASP A 1 431 ? -21.096 10.650 25.846 1.00 94.19 431 ASP A CA 1
ATOM 3235 C C . ASP A 1 431 ? -20.163 9.757 26.682 1.00 94.19 431 ASP A C 1
ATOM 3237 O O . ASP A 1 431 ? -20.119 9.876 27.910 1.00 94.19 431 ASP A O 1
ATOM 3241 N N . PHE A 1 432 ? -19.389 8.881 26.036 1.00 95.50 432 PHE A N 1
ATOM 3242 C CA . PHE A 1 432 ? -18.497 7.927 26.695 1.00 95.50 432 PHE A CA 1
ATOM 3243 C C . PHE A 1 432 ? -17.073 8.031 26.165 1.00 95.50 432 PHE A C 1
ATOM 3245 O O . PHE A 1 432 ? -16.831 7.915 24.970 1.00 95.50 432 PHE A O 1
ATOM 3252 N N . LEU A 1 433 ? -16.111 8.209 27.072 1.00 94.75 433 LEU A N 1
ATOM 3253 C CA . LEU A 1 433 ? -14.693 8.255 26.724 1.00 94.75 433 LEU A CA 1
ATOM 3254 C C . LEU A 1 433 ? -13.920 7.129 27.398 1.00 94.75 433 LEU A C 1
ATOM 3256 O O . LEU A 1 433 ? -14.049 6.922 28.608 1.00 94.75 433 LEU A O 1
ATOM 3260 N N . TYR A 1 434 ? -13.047 6.463 26.650 1.00 94.81 434 TYR A N 1
ATOM 3261 C CA . TYR A 1 434 ? -12.179 5.415 27.172 1.00 94.81 434 TYR A CA 1
ATOM 3262 C C . TYR A 1 434 ? -10.703 5.799 27.088 1.00 94.81 434 TYR A C 1
ATOM 3264 O O . TYR A 1 434 ? -10.155 5.968 26.013 1.00 94.81 434 TYR A O 1
ATOM 3272 N N . LEU A 1 435 ? -10.030 5.935 28.234 1.00 93.38 435 LEU A N 1
ATOM 3273 C CA . LEU A 1 435 ? -8.579 6.119 28.285 1.00 93.38 435 LEU A CA 1
ATOM 3274 C C . LEU A 1 435 ? -7.885 4.754 28.309 1.00 93.38 435 LEU A C 1
ATOM 3276 O O . LEU A 1 435 ? -7.654 4.192 29.390 1.00 93.38 435 LEU A O 1
ATOM 3280 N N . GLU A 1 436 ? -7.503 4.267 27.135 1.00 85.75 436 GLU A N 1
ATOM 3281 C CA . GLU A 1 436 ? -6.990 2.912 26.914 1.00 85.75 436 GLU A CA 1
ATOM 3282 C C . GLU A 1 436 ? -5.707 2.624 27.705 1.00 85.75 436 GLU A C 1
ATOM 3284 O O . GLU A 1 436 ? -5.618 1.647 28.453 1.00 85.75 436 GLU A O 1
ATOM 3289 N N . SER A 1 437 ? -4.751 3.561 27.700 1.00 83.00 437 SER A N 1
ATOM 3290 C CA . SER A 1 437 ? -3.470 3.428 28.426 1.00 83.00 437 SER A CA 1
ATOM 3291 C C . SER A 1 437 ? -3.603 3.230 29.944 1.00 83.00 437 SER A C 1
ATOM 3293 O O . SER A 1 437 ? -2.617 2.962 30.647 1.00 83.00 437 SER A O 1
ATOM 3295 N N . LYS A 1 438 ? -4.806 3.421 30.497 1.00 91.19 438 LYS A N 1
ATOM 3296 C CA . LYS A 1 438 ? -5.135 3.198 31.912 1.00 91.19 438 LYS A CA 1
ATOM 3297 C C . LYS A 1 438 ? -6.352 2.298 32.121 1.00 91.19 438 LYS A C 1
ATOM 3299 O O . LYS A 1 438 ? -6.732 2.109 33.282 1.00 91.19 438 LYS A O 1
ATOM 3304 N N . GLY A 1 439 ? -6.952 1.816 31.037 1.00 94.19 439 GLY A N 1
ATOM 3305 C CA . GLY A 1 439 ? -8.193 1.065 31.022 1.00 94.19 439 GLY A CA 1
ATOM 3306 C C . GLY A 1 439 ? -9.328 1.766 31.752 1.00 94.19 439 GLY A C 1
ATOM 3307 O O . GLY A 1 439 ? -9.901 1.171 32.651 1.00 94.19 439 GLY A O 1
ATOM 3308 N N . LYS A 1 440 ? -9.610 3.048 31.487 1.00 97.38 440 LYS A N 1
ATOM 3309 C CA . LYS A 1 440 ? -10.614 3.813 32.259 1.00 97.38 440 LYS A CA 1
ATOM 3310 C C . LYS A 1 440 ? -11.747 4.338 31.400 1.00 97.38 440 LYS A C 1
ATOM 3312 O O . LYS A 1 440 ? -11.477 5.133 30.509 1.00 97.38 440 LYS A O 1
ATOM 3317 N N . LEU A 1 441 ? -12.987 4.015 31.762 1.00 97.50 441 LEU A N 1
ATOM 3318 C CA . LEU A 1 441 ? -14.181 4.574 31.134 1.00 97.50 441 LEU A CA 1
ATOM 3319 C C . LEU A 1 441 ? -14.724 5.758 31.919 1.00 97.50 441 LEU A C 1
ATOM 3321 O O . LEU A 1 441 ? -14.837 5.726 33.150 1.00 97.50 441 LEU A O 1
ATOM 3325 N N . TYR A 1 442 ? -15.106 6.780 31.174 1.00 97.31 442 TYR A N 1
ATOM 3326 C CA . TYR A 1 442 ? -15.683 8.013 31.657 1.00 97.31 442 TYR A CA 1
ATOM 3327 C C . TYR A 1 442 ? -17.032 8.238 30.988 1.00 97.31 442 TYR A C 1
ATOM 3329 O O . TYR A 1 442 ? -17.168 8.022 29.789 1.00 97.31 442 TYR A O 1
ATOM 3337 N N . TYR A 1 443 ? -17.996 8.710 31.766 1.00 96.88 443 TYR A N 1
ATOM 3338 C CA . TYR A 1 443 ? -19.251 9.251 31.267 1.00 96.88 443 TYR A CA 1
ATOM 3339 C C . TYR A 1 443 ? -19.189 10.780 31.287 1.00 96.88 443 TYR A C 1
ATOM 3341 O O . TYR A 1 443 ? -18.852 11.370 32.316 1.00 96.88 443 TYR A O 1
ATOM 3349 N N . ASN A 1 444 ? -19.500 11.414 30.165 1.00 94.75 444 ASN A N 1
ATOM 3350 C CA . ASN A 1 444 ? -19.520 12.858 29.982 1.00 94.75 444 ASN A CA 1
ATOM 3351 C C . ASN A 1 444 ? -20.962 13.382 30.046 1.00 94.75 444 ASN A C 1
ATOM 3353 O O . ASN A 1 444 ? -21.678 13.442 29.049 1.00 94.75 444 ASN A O 1
ATOM 3357 N N . ALA A 1 445 ? -21.392 13.791 31.241 1.00 92.31 445 ALA A N 1
ATOM 3358 C CA . ALA A 1 445 ? -22.749 14.301 31.447 1.00 92.31 445 ALA A CA 1
ATOM 3359 C C . ALA A 1 445 ? -22.941 15.737 30.924 1.00 92.31 445 ALA A C 1
ATOM 3361 O O . ALA A 1 445 ? -24.066 16.188 30.720 1.00 92.31 445 ALA A O 1
ATOM 3362 N N . ASN A 1 446 ? -21.857 16.490 30.743 1.00 86.06 446 ASN A N 1
ATOM 3363 C CA . ASN A 1 446 ? -21.878 17.917 30.416 1.00 86.06 446 ASN A CA 1
ATOM 3364 C C . ASN A 1 446 ? -21.563 18.225 28.945 1.00 86.06 446 ASN A C 1
ATOM 3366 O O . ASN A 1 446 ? -21.578 19.408 28.590 1.00 86.06 446 ASN A O 1
ATOM 3370 N N . GLN A 1 447 ? -21.379 17.199 28.107 1.00 85.69 447 GLN A N 1
ATOM 3371 C CA . GLN A 1 447 ? -21.248 17.314 26.651 1.00 85.69 447 GLN A CA 1
ATOM 3372 C C . GLN A 1 447 ? -20.102 18.274 26.285 1.00 85.69 447 GLN A C 1
ATOM 3374 O O . GLN A 1 447 ? -18.977 18.093 26.740 1.00 85.69 447 GLN A O 1
ATOM 3379 N N . GLU A 1 448 ? -20.386 19.337 25.531 1.00 88.75 448 GLU A N 1
ATOM 3380 C CA . GLU A 1 448 ? -19.393 20.307 25.049 1.00 88.75 448 GLU A CA 1
ATOM 3381 C C . GLU A 1 448 ? -18.819 21.241 26.137 1.00 88.75 448 GLU A C 1
ATOM 3383 O O . GLU A 1 448 ? -17.976 22.098 25.867 1.00 88.75 448 GLU A O 1
ATOM 3388 N N . LYS A 1 449 ? -19.285 21.141 27.387 1.00 87.62 449 LYS A N 1
ATOM 3389 C CA . LYS A 1 449 ? -18.781 21.980 28.485 1.00 87.62 449 LYS A CA 1
ATOM 3390 C C . LYS A 1 449 ? -17.525 21.373 29.102 1.00 87.62 449 LYS A C 1
ATOM 3392 O O . LYS A 1 449 ? -17.372 20.166 29.181 1.00 87.62 449 LYS A O 1
ATOM 3397 N N . ASP A 1 450 ? -16.674 22.220 29.673 1.00 84.56 450 ASP A N 1
ATOM 3398 C CA . ASP A 1 450 ? -15.449 21.782 30.347 1.00 84.56 450 ASP A CA 1
ATOM 3399 C C . ASP A 1 450 ? -15.700 20.770 31.483 1.00 84.56 450 ASP A C 1
ATOM 3401 O O . ASP A 1 450 ? -16.371 21.076 32.472 1.00 84.56 450 ASP A O 1
ATOM 3405 N N . GLY A 1 451 ? -15.070 19.594 31.386 1.00 84.81 451 GLY A N 1
ATOM 3406 C CA . GLY A 1 451 ? -15.052 18.572 32.439 1.00 84.81 451 GLY A CA 1
ATOM 3407 C C . GLY A 1 451 ? -16.010 17.417 32.157 1.00 84.81 451 GLY A C 1
ATOM 3408 O O . GLY A 1 451 ? -16.336 17.183 31.011 1.00 84.81 451 GLY A O 1
ATOM 3409 N N . PHE A 1 452 ? -16.431 16.691 33.197 1.00 90.25 452 PHE A N 1
ATOM 3410 C CA . PHE A 1 452 ? -17.424 15.606 33.080 1.00 90.25 452 PHE A CA 1
ATOM 3411 C C . PHE A 1 452 ? -18.776 15.952 33.732 1.00 90.25 452 PHE A C 1
ATOM 3413 O O . PHE A 1 452 ? -19.680 15.119 33.759 1.00 90.25 452 PHE A O 1
ATOM 3420 N N . GLY A 1 453 ? -18.926 17.172 34.266 1.00 88.62 453 GLY A N 1
ATOM 3421 C CA . GLY A 1 453 ? -20.131 17.608 34.974 1.00 88.62 453 GLY A CA 1
ATOM 3422 C C . GLY A 1 453 ? -20.476 16.693 36.147 1.00 88.62 453 GLY A C 1
ATOM 3423 O O . GLY A 1 453 ? -19.611 16.382 36.966 1.00 88.62 453 GLY A O 1
ATOM 3424 N N . ASP A 1 454 ? -21.733 16.251 36.185 1.00 90.44 454 ASP A N 1
ATOM 3425 C CA . ASP A 1 454 ? -22.230 15.254 37.142 1.00 90.44 454 ASP A CA 1
ATOM 3426 C C . ASP A 1 454 ? -21.801 13.818 36.797 1.00 90.44 454 ASP A C 1
ATOM 3428 O O . ASP A 1 454 ? -22.075 12.897 37.561 1.00 90.44 454 ASP A O 1
ATOM 3432 N N . GLY A 1 455 ? -21.126 13.628 35.661 1.00 93.75 455 GLY A N 1
ATOM 3433 C CA . GLY A 1 455 ? -20.541 12.375 35.211 1.00 93.75 455 GLY A CA 1
ATOM 3434 C C . GLY A 1 455 ? -19.111 12.153 35.709 1.00 93.75 455 GLY A C 1
ATOM 3435 O O . GLY A 1 455 ? -18.591 12.813 36.614 1.00 93.75 455 GLY A O 1
ATOM 3436 N N . GLY A 1 456 ? -18.434 11.196 35.081 1.00 95.12 456 GLY A N 1
ATOM 3437 C CA . GLY A 1 456 ? -17.017 10.950 35.284 1.00 95.12 456 GLY A CA 1
ATOM 3438 C C . GLY A 1 456 ? -16.632 9.482 35.183 1.00 95.12 456 GLY A C 1
ATOM 3439 O O . GLY A 1 456 ? -17.304 8.654 34.581 1.00 95.12 456 GLY A O 1
ATOM 3440 N N . TYR A 1 457 ? -15.485 9.171 35.774 1.00 95.94 457 TYR A N 1
ATOM 3441 C CA . TYR A 1 457 ? -14.870 7.847 35.754 1.00 95.94 457 TYR A CA 1
ATOM 3442 C C . TYR A 1 457 ? -15.721 6.801 36.489 1.00 95.94 457 TYR A C 1
ATOM 3444 O O . TYR A 1 457 ? -15.842 6.900 37.710 1.00 95.94 457 TYR A O 1
ATOM 3452 N N . PHE A 1 458 ? -16.247 5.797 35.788 1.00 97.38 458 PHE A N 1
ATOM 3453 C CA . PHE A 1 458 ? -17.175 4.812 36.371 1.00 97.38 458 PHE A CA 1
ATOM 3454 C C . PHE A 1 458 ? -16.706 3.357 36.271 1.00 97.38 458 PHE A C 1
ATOM 3456 O O . PHE A 1 458 ? -17.138 2.537 37.073 1.00 97.38 458 PHE A O 1
ATOM 3463 N N . ALA A 1 459 ? -15.801 3.020 35.351 1.00 97.75 459 ALA A N 1
ATOM 3464 C CA . ALA A 1 459 ? -15.314 1.648 35.213 1.00 97.75 459 ALA A CA 1
ATOM 3465 C C . ALA A 1 459 ? -13.830 1.595 34.861 1.00 97.75 459 ALA A C 1
ATOM 3467 O O . ALA A 1 459 ? -13.296 2.489 34.199 1.00 97.75 459 ALA A O 1
ATOM 3468 N N . GLN A 1 460 ? -13.162 0.537 35.319 1.00 97.88 460 GLN A N 1
ATOM 3469 C CA . GLN A 1 460 ? -11.764 0.269 35.026 1.00 97.88 460 GLN A CA 1
ATOM 3470 C C . GLN A 1 460 ? -11.507 -1.175 34.616 1.00 97.88 460 GLN A C 1
ATOM 3472 O O . GLN A 1 460 ? -11.754 -2.089 35.401 1.00 97.88 460 GLN A O 1
ATOM 3477 N N . LEU A 1 461 ? -10.914 -1.335 33.438 1.00 96.94 461 LEU A N 1
ATOM 3478 C CA . LEU A 1 461 ? -10.361 -2.580 32.916 1.00 96.94 461 LEU A CA 1
ATOM 3479 C C . LEU A 1 461 ? -8.877 -2.715 33.290 1.00 96.94 461 LEU A C 1
ATOM 3481 O O . LEU A 1 461 ? -8.316 -1.892 34.030 1.00 96.94 461 LEU A O 1
ATOM 3485 N N . ALA A 1 462 ? -8.222 -3.771 32.804 1.00 92.19 462 ALA A N 1
ATOM 3486 C CA . ALA A 1 462 ? -6.769 -3.826 32.854 1.00 92.19 462 ALA A CA 1
ATOM 3487 C C . ALA A 1 462 ? -6.172 -2.683 32.008 1.00 92.19 462 ALA A C 1
ATOM 3489 O O . ALA A 1 462 ? -6.808 -2.129 31.113 1.00 92.19 462 ALA A O 1
ATOM 3490 N N . ASN A 1 463 ? -4.956 -2.254 32.351 1.00 86.00 463 ASN A N 1
ATOM 3491 C CA . ASN A 1 463 ? -4.297 -1.214 31.563 1.00 86.00 463 ASN A CA 1
ATOM 3492 C C . ASN A 1 463 ? -4.051 -1.747 30.149 1.00 86.00 463 ASN A C 1
ATOM 3494 O O . ASN A 1 463 ? -3.619 -2.891 30.026 1.00 86.00 463 ASN A O 1
ATOM 3498 N N . SER A 1 464 ? -4.255 -0.905 29.135 1.00 76.94 464 SER A N 1
ATOM 3499 C CA . SER A 1 464 ? -4.065 -1.277 27.729 1.00 76.94 464 SER A CA 1
ATOM 3500 C C . SER A 1 464 ? -4.986 -2.404 27.250 1.00 76.94 464 SER A C 1
ATOM 3502 O O . SER A 1 464 ? -4.681 -3.053 26.261 1.00 76.94 464 SER A O 1
ATOM 3504 N N . THR A 1 465 ? -6.104 -2.653 27.941 1.00 82.94 465 THR A N 1
ATOM 3505 C CA . THR A 1 465 ? -7.202 -3.429 27.355 1.00 82.94 465 THR A CA 1
ATOM 3506 C C . THR A 1 465 ? -7.802 -2.610 26.220 1.00 82.94 465 THR A C 1
ATOM 3508 O O . THR A 1 465 ? -8.211 -1.477 26.460 1.00 82.94 465 THR A O 1
ATOM 3511 N N . THR A 1 466 ? -7.871 -3.157 25.015 1.00 78.88 466 THR A N 1
ATOM 3512 C CA . THR A 1 466 ? -8.619 -2.543 23.915 1.00 78.88 466 THR A CA 1
ATOM 3513 C C . THR A 1 466 ? -10.114 -2.613 24.213 1.00 78.88 466 THR A C 1
ATOM 3515 O O . THR A 1 466 ? -10.586 -3.589 24.796 1.00 78.88 466 THR A O 1
ATOM 3518 N N . LEU A 1 467 ? -10.836 -1.545 23.887 1.00 83.88 467 LEU A N 1
ATOM 3519 C CA . LEU A 1 467 ? -12.283 -1.475 24.036 1.00 83.88 467 LEU A CA 1
ATOM 3520 C C . LEU A 1 467 ? -12.846 -0.653 22.880 1.00 83.88 467 LEU A C 1
ATOM 3522 O O . LEU A 1 467 ? -12.517 0.531 22.766 1.00 83.88 467 LEU A O 1
ATOM 3526 N N . VAL A 1 468 ? -13.678 -1.282 22.059 1.00 79.25 468 VAL A N 1
ATOM 3527 C CA . VAL A 1 468 ? -14.271 -0.687 20.854 1.00 79.25 468 VAL A CA 1
ATOM 3528 C C . VAL A 1 468 ? -15.748 -0.364 21.063 1.00 79.25 468 VAL A C 1
ATOM 3530 O O . VAL A 1 468 ? -16.351 -0.800 22.037 1.00 79.25 468 VAL A O 1
ATOM 3533 N N . ALA A 1 469 ? -16.364 0.389 20.149 1.00 82.69 469 ALA A N 1
ATOM 3534 C CA . ALA A 1 469 ? -17.786 0.728 20.252 1.00 82.69 469 ALA A CA 1
ATOM 3535 C C . ALA A 1 469 ? -18.700 -0.514 20.306 1.00 82.69 469 ALA A C 1
ATOM 3537 O O . ALA A 1 469 ? -19.690 -0.495 21.032 1.00 82.69 469 ALA A O 1
ATOM 3538 N N . ASP A 1 470 ? -18.345 -1.598 19.609 1.00 80.19 470 ASP A N 1
ATOM 3539 C CA . ASP A 1 470 ? -19.116 -2.852 19.604 1.00 80.19 470 ASP A CA 1
ATOM 3540 C C . ASP A 1 470 ? -19.062 -3.610 20.939 1.00 80.19 470 ASP A C 1
ATOM 3542 O O . ASP A 1 470 ? -19.981 -4.361 21.266 1.00 80.19 470 ASP A O 1
ATOM 3546 N N . ASP A 1 471 ? -18.053 -3.335 21.770 1.00 88.75 471 ASP A N 1
ATOM 3547 C CA . ASP A 1 471 ? -17.975 -3.849 23.138 1.00 88.75 471 ASP A CA 1
ATOM 3548 C C . ASP A 1 471 ? -18.949 -3.127 24.085 1.00 88.75 471 ASP A C 1
ATOM 3550 O O . ASP A 1 471 ? -19.079 -3.500 25.255 1.00 88.75 471 ASP A O 1
ATOM 3554 N N . LEU A 1 472 ? -19.615 -2.059 23.628 1.00 93.62 472 LEU A N 1
ATOM 3555 C CA . LEU A 1 472 ? -20.550 -1.271 24.419 1.00 93.62 472 LEU A CA 1
ATOM 3556 C C . LEU A 1 472 ? -21.950 -1.281 23.803 1.00 93.62 472 LEU A C 1
ATOM 3558 O O . LEU A 1 472 ? -22.184 -0.924 22.651 1.00 93.62 472 LEU A O 1
ATOM 3562 N N . GLY A 1 473 ? -22.926 -1.617 24.636 1.00 91.31 473 GLY A N 1
ATOM 3563 C CA . GLY A 1 473 ? -24.340 -1.547 24.296 1.00 91.31 473 GLY A CA 1
ATOM 3564 C C . GLY A 1 473 ? -25.066 -0.557 25.190 1.00 91.31 473 GLY A C 1
ATOM 3565 O O . GLY A 1 473 ? -24.673 -0.360 26.337 1.00 91.31 473 GLY A O 1
ATOM 3566 N N . TRP A 1 474 ? -26.161 0.029 24.713 1.00 93.31 474 TRP A N 1
ATOM 3567 C CA . TRP A 1 474 ? -27.042 0.844 25.556 1.00 93.31 474 TRP A CA 1
ATOM 3568 C C . TRP A 1 474 ? -28.474 0.317 25.603 1.00 93.31 474 TRP A C 1
ATOM 3570 O O . TRP A 1 474 ? -28.948 -0.307 24.645 1.00 93.31 474 TRP A O 1
ATOM 3580 N N . MET A 1 475 ? -29.166 0.565 26.725 1.00 88.62 475 MET A N 1
ATOM 3581 C CA . MET A 1 475 ? -30.553 0.126 26.936 1.00 88.62 475 MET A CA 1
ATOM 3582 C C . MET 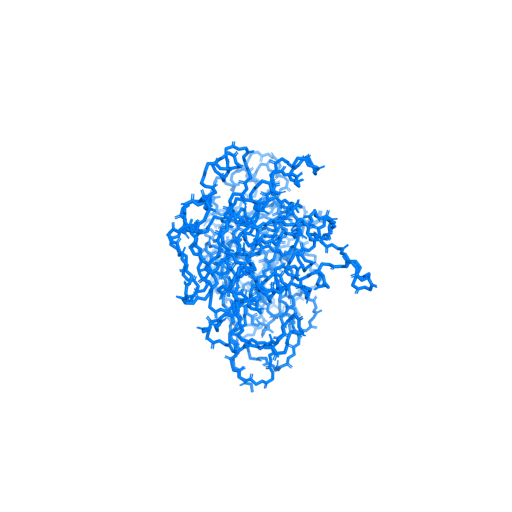A 1 475 ? -31.434 1.037 27.796 1.00 88.62 475 MET A C 1
ATOM 3584 O O . MET A 1 475 ? -30.945 1.707 28.744 1.00 88.62 475 MET A O 1
#